Protein AF-A0A2N9L7E4-F1 (afdb_monomer_lite)

Sequence (465 aa):
MIEEEATLFIQRFSRRFKLAGIAMLVFSAASMVKAQPRNEFNPCGSSFDPFAVLPQIADSLDIVSPAVRASGLFPTQDGLIVFDANQGLCWLADADLAADPRMQATLGVSGIDPSGAMLYSTAQQWVAALNAHNGGKGYLGHNNWQLPVTPLLDASCAERGSGGGNFGPLCKASAMGNLYAVGLNQTYPNSVAPQFNADIFPFRHFKMSYYWALKNDGGTGGGLGGGGQEMYAFSNSIQGGTTTLDTYYYVLPMVKGPIGTPPDCAIPGAPVVIPYTSWPAAVGAVFDCNTGNTWIADADLADLLKFGLTGDVTINYTNPVHSLTVPAIDHGTMLYATAGEWIEAMNAAQFLGSSYWQIPDSPDDFKKLVADMNLIAGDARLMRRGFFGPFYDLQPFFYWSCPEPDHGTIQSPCEVGGYAPPDGTTPLQFSYDFDYGFQSTSGLNQKYFVMVYYPAPGVTPAANQ

Foldseek 3Di:
DDDDDPDPDPDPDDDDDDDDDDDDDPDDPDPPPPDDDDDPDPLVDFDDDPPAPQPCPDPPPDDPDPQQPFAQWDADPSLQWIQRQQFQWIWGQALQPLLPVVLCVQLVQPQQFNQRWGFPVSLVSSLQSQCCPPNRCGHSSHNFKAFWADAQDAPQAQDAFPLRGGWWFRRCQTPVLVCQCRRSVHHFQAFLCLPDKFDQPPATRDAQEKEWAADFPPPPGTPPRDTFTKIAGLQAGDIDTDDQQHDWHAFWKKFQADDDDADDCPDPPDQQKAQDCDAPRRSQWIARNVRRMIIGRYRLVCLVPVLPQWAWDWRADVHVGDIDTGICARSRIHGPVSVVVSLCSCLVVCPRVHNRIDRHNHSVVVVVVCVSSVRHRNRCSNFDAQDRNSHTSDGQAKEFHAYAPDVGGSQDHGDPFFPQRPVRDAGWTWIFGNNGTIIDTHHSPGIHHTIIIHRRPPRDNDPDD

Radius of gyration: 25.44 Å; chains: 1; bounding box: 58×90×69 Å

Organism: NCBI:txid2043161

Structure (mmCIF, N/CA/C/O backbone):
data_AF-A0A2N9L7E4-F1
#
_entry.id   AF-A0A2N9L7E4-F1
#
loop_
_atom_site.group_PDB
_atom_site.id
_atom_site.type_symbol
_atom_site.label_atom_id
_atom_site.label_alt_id
_atom_site.label_comp_id
_atom_site.label_asym_id
_atom_site.label_entity_id
_atom_site.label_seq_id
_atom_site.pdbx_PDB_ins_code
_atom_site.Cartn_x
_atom_site.Cartn_y
_atom_site.Cartn_z
_atom_site.occupancy
_atom_site.B_iso_or_equiv
_atom_site.auth_seq_id
_atom_site.auth_comp_id
_atom_site.auth_asym_id
_atom_site.auth_atom_id
_atom_site.pdbx_PDB_model_num
ATOM 1 N N . MET A 1 1 ? -0.438 -38.667 39.106 1.00 36.12 1 MET A N 1
ATOM 2 C CA . MET A 1 1 ? -0.993 -39.819 38.369 1.00 36.12 1 MET A CA 1
ATOM 3 C C . MET A 1 1 ? -1.302 -39.286 36.977 1.00 36.12 1 MET A C 1
ATOM 5 O O . MET A 1 1 ? -2.355 -38.693 36.816 1.00 36.12 1 MET A O 1
ATOM 9 N N . ILE A 1 2 ? -0.286 -39.066 36.128 1.00 29.94 2 ILE A N 1
ATOM 10 C CA . ILE A 1 2 ? 0.481 -40.084 35.361 1.00 29.94 2 ILE A CA 1
ATOM 11 C C . ILE A 1 2 ? -0.525 -40.805 34.455 1.00 29.94 2 ILE A C 1
ATOM 13 O O . ILE A 1 2 ? -1.353 -41.537 34.984 1.00 29.94 2 ILE A O 1
ATOM 17 N N . GLU A 1 3 ? -0.736 -40.282 33.243 1.00 29.44 3 GLU A N 1
ATOM 18 C CA . GLU A 1 3 ? -0.063 -40.661 31.974 1.00 29.44 3 GLU A CA 1
ATOM 19 C C . GLU A 1 3 ? -0.667 -41.925 31.348 1.00 29.44 3 GLU A C 1
ATOM 21 O O . GLU A 1 3 ? -1.121 -42.813 32.055 1.00 29.44 3 GLU A O 1
ATOM 26 N N . GLU A 1 4 ? -0.603 -41.959 30.013 1.00 30.61 4 GLU A N 1
ATOM 27 C CA . GLU A 1 4 ? -0.938 -43.057 29.095 1.00 30.61 4 GLU A CA 1
ATOM 28 C C . GLU A 1 4 ? -2.418 -43.283 28.775 1.00 30.61 4 GLU A C 1
ATOM 30 O O . GLU A 1 4 ? -3.133 -43.893 29.546 1.00 30.61 4 GLU A O 1
ATOM 35 N N . GLU A 1 5 ? -2.835 -42.868 27.573 1.00 33.62 5 GLU A N 1
ATOM 36 C CA . GLU A 1 5 ? -3.824 -43.556 26.711 1.00 33.62 5 GLU A CA 1
ATOM 37 C C . GLU A 1 5 ? -3.679 -42.970 25.283 1.00 33.62 5 GLU A C 1
ATOM 39 O O . GLU A 1 5 ? -4.556 -42.306 24.736 1.00 33.62 5 GLU A O 1
ATOM 44 N N . ALA A 1 6 ? -2.495 -43.151 24.684 1.00 31.19 6 ALA A N 1
ATOM 45 C CA . ALA A 1 6 ? -2.236 -42.818 23.280 1.00 31.19 6 ALA A CA 1
ATOM 46 C C . ALA A 1 6 ? -1.212 -43.780 22.660 1.00 31.19 6 ALA A C 1
ATOM 48 O O . ALA A 1 6 ? -0.159 -43.369 22.183 1.00 31.19 6 ALA A O 1
ATOM 49 N N . THR A 1 7 ? -1.485 -45.089 22.667 1.00 33.09 7 THR A N 1
ATOM 50 C CA . THR A 1 7 ? -0.745 -46.060 21.836 1.00 33.09 7 THR A CA 1
ATOM 51 C C . THR A 1 7 ? -1.592 -47.304 21.561 1.00 33.09 7 THR A C 1
ATOM 53 O O . THR A 1 7 ? -1.367 -48.348 22.159 1.00 33.09 7 THR A O 1
ATOM 56 N N . LEU A 1 8 ? -2.573 -47.231 20.651 1.00 31.53 8 LEU A N 1
ATOM 57 C CA . LEU A 1 8 ? -3.221 -48.441 20.109 1.00 31.53 8 LEU A CA 1
ATOM 58 C C . LEU A 1 8 ? -4.023 -48.171 18.822 1.00 31.53 8 LEU A C 1
ATOM 60 O O . LEU A 1 8 ? -5.232 -48.363 18.758 1.00 31.53 8 LEU A O 1
ATOM 64 N N . PHE A 1 9 ? -3.338 -47.749 17.752 1.00 29.61 9 PHE A N 1
ATOM 65 C CA . PHE A 1 9 ? -3.928 -47.784 16.400 1.00 29.61 9 PHE A CA 1
ATOM 66 C C . PHE A 1 9 ? -3.001 -48.337 15.302 1.00 29.61 9 PHE A C 1
ATOM 68 O O . PHE A 1 9 ? -3.439 -48.589 14.183 1.00 29.61 9 PHE A O 1
ATOM 75 N N . ILE A 1 10 ? -1.743 -48.658 15.618 1.00 31.81 10 ILE A N 1
ATOM 76 C CA . ILE A 1 10 ? -0.804 -49.281 14.673 1.00 31.81 10 ILE A CA 1
ATOM 77 C C . ILE A 1 10 ? -0.602 -50.748 15.058 1.00 31.81 10 ILE A C 1
ATOM 79 O O . ILE A 1 10 ? 0.445 -51.108 15.579 1.00 31.81 10 ILE A O 1
ATOM 83 N N . GLN A 1 11 ? -1.608 -51.612 14.854 1.00 30.09 11 GLN A N 1
ATOM 84 C CA . GLN A 1 11 ? -1.375 -53.071 14.854 1.00 30.09 11 GLN A CA 1
ATOM 85 C C . GLN A 1 11 ? -2.499 -53.947 14.269 1.00 30.09 11 GLN A C 1
ATOM 87 O O . GLN A 1 11 ? -2.724 -55.070 14.717 1.00 30.09 11 GLN A O 1
ATOM 92 N N . ARG A 1 12 ? -3.189 -53.511 13.210 1.00 31.41 12 ARG A N 1
ATOM 93 C CA . ARG A 1 12 ? -4.021 -54.421 12.401 1.00 31.41 12 ARG A CA 1
ATOM 94 C C . ARG A 1 12 ? -4.004 -54.017 10.935 1.00 31.41 12 ARG A C 1
ATOM 96 O O . ARG A 1 12 ? -4.899 -53.317 10.512 1.00 31.41 12 ARG A O 1
ATOM 103 N N . PHE A 1 13 ? -3.004 -54.471 10.182 1.00 28.70 13 PHE A N 1
ATOM 104 C CA . PHE A 1 13 ? -3.172 -54.972 8.804 1.00 28.70 13 PHE A CA 1
ATOM 105 C C . PHE A 1 13 ? -1.850 -55.590 8.311 1.00 28.70 13 PHE A C 1
ATOM 107 O O . PHE A 1 13 ? -1.228 -55.169 7.347 1.00 28.70 13 PHE A O 1
ATOM 114 N N . SER A 1 14 ? -1.395 -56.627 9.016 1.00 27.69 14 SER A N 1
ATOM 115 C CA . SER A 1 14 ? -0.340 -57.531 8.554 1.00 27.69 14 SER A CA 1
ATOM 116 C C . SER A 1 14 ? -0.896 -58.946 8.623 1.00 27.69 14 SER A C 1
ATOM 118 O O . SER A 1 14 ? -1.055 -59.490 9.715 1.00 27.69 14 SER A O 1
ATOM 120 N N . ARG A 1 15 ? -1.275 -59.495 7.460 1.00 30.58 15 ARG A N 1
ATOM 121 C CA . ARG A 1 15 ? -1.227 -60.926 7.095 1.00 30.58 15 ARG A CA 1
ATOM 122 C C . ARG A 1 15 ? -2.002 -61.168 5.799 1.00 30.58 15 ARG A C 1
ATOM 124 O O . ARG A 1 15 ? -3.225 -61.252 5.826 1.00 30.58 15 ARG A O 1
ATOM 131 N N . ARG A 1 16 ? -1.240 -61.370 4.719 1.00 33.00 16 ARG A N 1
ATOM 132 C CA . ARG A 1 16 ? -1.456 -62.243 3.539 1.00 33.00 16 ARG A CA 1
ATOM 133 C C . ARG A 1 16 ? -0.958 -61.515 2.288 1.00 33.00 16 ARG A C 1
ATOM 135 O O . ARG A 1 16 ? -1.639 -60.637 1.795 1.00 33.00 16 ARG A O 1
ATOM 142 N N . PHE A 1 17 ? 0.215 -61.882 1.782 1.00 29.92 17 PHE A N 1
ATOM 143 C CA . PHE A 1 17 ? 0.352 -62.639 0.532 1.00 29.92 17 PHE A CA 1
ATOM 144 C C . PHE A 1 17 ? 1.826 -63.016 0.312 1.00 29.92 17 PHE A C 1
ATOM 146 O O . PHE A 1 17 ? 2.740 -62.289 0.683 1.00 29.92 17 PHE A O 1
ATOM 153 N N . LYS A 1 18 ? 2.021 -64.241 -0.182 1.00 28.98 18 LYS A N 1
ATOM 154 C CA . LYS A 1 18 ? 3.303 -64.927 -0.379 1.00 28.98 18 LYS A CA 1
ATOM 155 C C . LYS A 1 18 ? 4.010 -64.468 -1.662 1.00 28.98 18 LYS A C 1
ATOM 157 O O . LYS A 1 18 ? 3.369 -64.002 -2.593 1.00 28.98 18 LYS A O 1
ATOM 162 N N . LEU A 1 19 ? 5.324 -64.707 -1.655 1.00 30.73 19 LEU A N 1
ATOM 163 C CA . LEU A 1 19 ? 6.336 -64.569 -2.705 1.00 30.73 19 LEU A CA 1
ATOM 164 C C . LEU A 1 19 ? 5.866 -64.767 -4.162 1.00 30.73 19 LEU A C 1
ATOM 166 O O . LEU A 1 19 ? 5.338 -65.822 -4.504 1.00 30.73 19 LEU A O 1
ATOM 170 N N . ALA A 1 20 ? 6.296 -63.845 -5.026 1.00 28.77 20 ALA A N 1
ATOM 171 C CA . ALA A 1 20 ? 6.843 -64.133 -6.354 1.00 28.77 20 ALA A CA 1
ATOM 172 C C . ALA A 1 20 ? 7.904 -63.061 -6.671 1.00 28.77 20 ALA A C 1
ATOM 174 O O . ALA A 1 20 ? 7.648 -61.870 -6.514 1.00 28.77 20 ALA A O 1
ATOM 175 N N . GLY A 1 21 ? 9.121 -63.487 -7.019 1.00 33.00 21 GLY A N 1
ATOM 176 C CA . GLY A 1 21 ? 10.257 -62.598 -7.254 1.00 33.00 21 GLY A CA 1
ATOM 177 C C . GLY A 1 21 ? 10.124 -61.802 -8.548 1.00 33.00 21 GLY A C 1
ATOM 178 O O . GLY A 1 21 ? 9.826 -62.377 -9.590 1.00 33.00 21 GLY A O 1
ATOM 179 N N . ILE A 1 22 ? 10.396 -60.497 -8.474 1.00 29.23 22 ILE A N 1
ATOM 180 C CA . ILE A 1 22 ? 10.649 -59.609 -9.613 1.00 29.23 22 ILE A CA 1
ATOM 181 C C . ILE A 1 22 ? 11.738 -58.614 -9.185 1.00 29.23 22 ILE A C 1
ATOM 183 O O . ILE A 1 22 ? 11.777 -58.173 -8.038 1.00 29.23 22 ILE A O 1
ATOM 187 N N . ALA A 1 23 ? 12.653 -58.342 -10.114 1.00 28.12 23 ALA A N 1
ATOM 188 C CA . ALA A 1 23 ? 13.836 -57.505 -9.988 1.00 28.12 23 ALA A CA 1
ATOM 189 C C . ALA A 1 23 ? 13.600 -56.177 -9.245 1.00 28.12 23 ALA A C 1
ATOM 191 O O . ALA A 1 23 ? 12.636 -55.456 -9.497 1.00 28.12 23 ALA A O 1
ATOM 192 N N . MET A 1 24 ? 14.540 -55.845 -8.361 1.00 24.55 24 MET A N 1
ATOM 193 C CA . MET A 1 24 ? 14.597 -54.581 -7.637 1.00 24.55 24 MET A CA 1
ATOM 194 C C . MET A 1 24 ? 15.025 -53.469 -8.612 1.00 24.55 24 MET A C 1
ATOM 196 O O . MET A 1 24 ? 16.208 -53.208 -8.806 1.00 24.55 24 MET A O 1
ATOM 200 N N . LEU A 1 25 ? 14.044 -52.852 -9.271 1.00 25.44 25 LEU A N 1
ATOM 201 C CA . LEU A 1 25 ? 14.184 -51.550 -9.920 1.00 25.44 25 LEU A CA 1
ATOM 202 C C . LEU A 1 25 ? 14.111 -50.488 -8.821 1.00 25.44 25 LEU A C 1
ATOM 204 O O . LEU A 1 25 ? 13.074 -50.304 -8.185 1.00 25.44 25 LEU A O 1
ATOM 208 N N . VAL A 1 26 ? 15.234 -49.817 -8.574 1.00 26.66 26 VAL A N 1
ATOM 209 C CA . VAL A 1 26 ? 15.294 -48.620 -7.735 1.00 26.66 26 VAL A CA 1
ATOM 210 C C . VAL A 1 26 ? 14.495 -47.527 -8.446 1.00 26.66 26 VAL A C 1
ATOM 212 O O . VAL A 1 26 ? 14.957 -46.953 -9.428 1.00 26.66 26 VAL A O 1
ATOM 215 N N . PHE A 1 27 ? 13.275 -47.260 -7.981 1.00 23.91 27 PHE A N 1
ATOM 216 C CA . PHE A 1 27 ? 12.535 -46.063 -8.367 1.00 23.91 27 PHE A CA 1
ATOM 217 C C . PHE A 1 27 ? 13.085 -44.881 -7.565 1.00 23.91 27 PHE A C 1
ATOM 219 O O . PHE A 1 27 ? 12.689 -44.651 -6.425 1.00 23.91 27 PHE A O 1
ATOM 226 N N . SER A 1 28 ? 13.996 -44.115 -8.165 1.00 26.80 28 SER A N 1
ATOM 227 C CA . SER A 1 28 ? 14.121 -42.701 -7.815 1.00 26.80 28 SER A CA 1
ATOM 228 C C . SER A 1 28 ? 12.822 -42.018 -8.233 1.00 26.80 28 SER A C 1
ATOM 230 O O . SER A 1 28 ? 12.471 -42.025 -9.413 1.00 26.80 28 SER A O 1
ATOM 232 N N . ALA A 1 29 ? 12.103 -41.435 -7.276 1.00 26.66 29 ALA A N 1
ATOM 233 C CA . ALA A 1 29 ? 11.023 -40.503 -7.559 1.00 26.66 29 ALA A CA 1
ATOM 234 C C . ALA A 1 29 ? 11.631 -39.211 -8.131 1.00 26.66 29 ALA A C 1
ATOM 236 O O . ALA A 1 29 ? 11.836 -38.229 -7.428 1.00 26.66 29 ALA A O 1
ATOM 237 N N . ALA A 1 30 ? 11.979 -39.238 -9.415 1.00 26.64 30 ALA A N 1
ATOM 238 C CA . ALA A 1 30 ? 12.109 -38.028 -10.201 1.00 26.64 30 ALA A CA 1
ATOM 239 C C . ALA A 1 30 ? 10.684 -37.546 -10.479 1.00 26.64 30 ALA A C 1
ATOM 241 O O . ALA A 1 30 ? 9.940 -38.194 -11.218 1.00 26.64 30 ALA A O 1
ATOM 242 N N . SER A 1 31 ? 10.290 -36.430 -9.868 1.00 27.62 31 SER A N 1
ATOM 243 C CA . SER A 1 31 ? 9.127 -35.676 -10.321 1.00 27.62 31 SER A CA 1
ATOM 244 C C . SER A 1 31 ? 9.308 -35.396 -11.809 1.00 27.62 31 SER A C 1
ATOM 246 O O . SER A 1 31 ? 10.179 -34.625 -12.210 1.00 27.62 31 SER A O 1
ATOM 248 N N . MET A 1 32 ? 8.504 -36.054 -12.643 1.00 24.36 32 MET A N 1
ATOM 249 C CA . MET A 1 32 ? 8.349 -35.687 -14.041 1.00 24.36 32 MET A CA 1
ATOM 250 C C . MET A 1 32 ? 7.619 -34.344 -14.087 1.00 24.36 32 MET A C 1
ATOM 252 O O . MET A 1 32 ? 6.409 -34.279 -14.294 1.00 24.36 32 MET A O 1
ATOM 256 N N . VAL A 1 33 ? 8.373 -33.256 -13.921 1.00 27.89 33 VAL A N 1
ATOM 257 C CA . VAL A 1 33 ? 8.051 -32.010 -14.610 1.00 27.89 33 VAL A CA 1
ATOM 258 C C . VAL A 1 33 ? 8.053 -32.385 -16.082 1.00 27.89 33 VAL A C 1
ATOM 260 O O . VAL A 1 33 ? 9.082 -32.758 -16.648 1.00 27.89 33 VAL A O 1
ATOM 263 N N . LYS A 1 34 ? 6.869 -32.400 -16.688 1.00 23.88 34 LYS A N 1
ATOM 264 C CA . LYS A 1 34 ? 6.737 -32.574 -18.127 1.00 23.88 34 LYS A CA 1
ATOM 265 C C . LYS A 1 34 ? 7.526 -31.428 -18.749 1.00 23.88 34 LYS A C 1
ATOM 267 O O . LYS A 1 34 ? 7.106 -30.281 -18.645 1.00 23.88 34 LYS A O 1
ATOM 272 N N . ALA A 1 35 ? 8.698 -31.744 -19.299 1.00 25.47 35 ALA A N 1
ATOM 273 C CA . ALA A 1 35 ? 9.564 -30.779 -19.950 1.00 25.47 35 ALA A CA 1
ATOM 274 C C . ALA A 1 35 ? 8.732 -30.015 -20.983 1.00 25.47 35 ALA A C 1
ATOM 276 O O . ALA A 1 35 ? 8.275 -30.586 -21.978 1.00 25.47 35 ALA A O 1
ATOM 277 N N . GLN A 1 36 ? 8.494 -28.737 -20.698 1.00 31.95 36 GLN A N 1
ATOM 278 C CA . GLN A 1 36 ? 8.006 -27.784 -21.678 1.00 31.95 36 GLN A CA 1
ATOM 279 C C . GLN A 1 36 ? 8.993 -27.809 -22.856 1.00 31.95 36 GLN A C 1
ATOM 281 O O . GLN A 1 36 ? 10.204 -27.917 -22.627 1.00 31.95 36 GLN A O 1
ATOM 286 N N . PRO A 1 37 ? 8.515 -27.800 -24.110 1.00 28.88 37 PRO A N 1
ATOM 287 C CA . PRO A 1 37 ? 9.399 -27.873 -25.262 1.00 28.88 37 PRO A CA 1
ATOM 288 C C . PRO A 1 37 ? 10.428 -26.741 -25.189 1.00 28.88 37 PRO A C 1
ATOM 290 O O . PRO A 1 37 ? 10.063 -25.574 -25.059 1.00 28.88 37 PRO A O 1
ATOM 293 N N . ARG A 1 38 ? 11.714 -27.112 -25.262 1.00 35.97 38 ARG A N 1
ATOM 294 C CA . ARG A 1 38 ? 12.828 -26.186 -25.482 1.00 35.97 38 ARG A CA 1
ATOM 295 C C . ARG A 1 38 ? 12.567 -25.446 -26.790 1.00 35.97 38 ARG A C 1
ATOM 297 O O . ARG A 1 38 ? 12.826 -25.998 -27.852 1.00 35.97 38 ARG A O 1
ATOM 304 N N . ASN A 1 39 ? 12.062 -24.225 -26.703 1.00 35.88 39 ASN A N 1
ATOM 305 C CA . ASN A 1 39 ? 12.316 -23.213 -27.711 1.00 35.88 39 ASN A CA 1
ATOM 306 C C . ASN A 1 39 ? 12.939 -22.019 -26.997 1.00 35.88 39 ASN A C 1
ATOM 308 O O . ASN A 1 39 ? 12.325 -21.365 -26.159 1.00 35.88 39 ASN A O 1
ATOM 312 N N . GLU A 1 40 ? 14.214 -21.844 -27.319 1.00 46.16 40 GLU A N 1
ATOM 313 C CA . GLU A 1 40 ? 15.173 -20.851 -26.858 1.00 46.16 40 GLU A CA 1
ATOM 314 C C . GLU A 1 40 ? 14.769 -19.444 -27.308 1.00 46.16 40 GLU A C 1
ATOM 316 O O . GLU A 1 40 ? 15.367 -18.861 -28.207 1.00 46.16 40 GLU A O 1
ATOM 321 N N . PHE A 1 41 ? 13.753 -18.872 -26.675 1.00 53.66 41 PHE A N 1
ATOM 322 C CA . PHE A 1 41 ? 13.581 -17.427 -26.683 1.00 53.66 41 PHE A CA 1
ATOM 323 C C . PHE A 1 41 ? 13.518 -16.963 -25.233 1.00 53.66 41 PHE A C 1
ATOM 325 O O . PHE A 1 41 ? 12.448 -16.829 -24.652 1.00 53.66 41 PHE A O 1
ATOM 332 N N . ASN A 1 42 ? 14.694 -16.790 -24.624 1.00 65.75 42 ASN A N 1
ATOM 333 C CA . ASN A 1 42 ? 14.829 -15.956 -23.436 1.00 65.75 42 ASN A CA 1
ATOM 334 C C . ASN A 1 42 ? 15.306 -14.580 -23.921 1.00 65.75 42 ASN A C 1
ATOM 336 O O . ASN A 1 42 ? 16.518 -14.360 -23.986 1.00 65.75 42 ASN A O 1
ATOM 340 N N . PRO A 1 43 ? 14.392 -13.679 -24.327 1.00 79.88 43 PRO A N 1
ATOM 341 C CA . PRO A 1 43 ? 14.784 -12.371 -24.838 1.00 79.88 43 PRO A CA 1
ATOM 342 C C . PRO A 1 43 ? 15.458 -11.530 -23.753 1.00 79.88 43 PRO A C 1
ATOM 344 O O . PRO A 1 43 ? 16.258 -10.664 -24.075 1.00 79.88 43 PRO A O 1
ATOM 347 N N . CYS A 1 44 ? 15.213 -11.838 -22.480 1.00 84.75 44 CYS A N 1
ATOM 348 C CA . CYS A 1 44 ? 15.868 -11.201 -21.348 1.00 84.75 44 CYS A CA 1
ATOM 349 C C . CYS A 1 44 ? 17.343 -11.605 -21.215 1.00 84.75 44 CYS A C 1
ATOM 351 O O . CYS A 1 44 ? 18.144 -10.881 -20.641 1.00 84.75 44 CYS A O 1
ATOM 353 N N . GLY A 1 45 ? 17.755 -12.727 -21.811 1.00 66.44 45 GLY A N 1
ATOM 354 C CA . GLY A 1 45 ? 19.080 -13.284 -21.579 1.00 66.44 45 GLY A CA 1
ATOM 355 C C . GLY A 1 45 ? 19.250 -13.753 -20.129 1.00 66.44 45 GLY A C 1
ATOM 356 O O . GLY A 1 45 ? 18.469 -13.451 -19.233 1.00 66.44 45 GLY A O 1
ATOM 357 N N . SER A 1 46 ? 20.261 -14.574 -19.896 1.00 54.25 46 SER A N 1
ATOM 358 C CA . SER A 1 46 ? 20.721 -14.899 -18.548 1.00 54.25 46 SER A CA 1
ATOM 359 C C . SER A 1 46 ? 22.236 -14.868 -18.602 1.00 54.25 46 SER A C 1
ATOM 361 O O . SER A 1 46 ? 22.847 -15.732 -19.239 1.00 54.25 46 SER A O 1
ATOM 363 N N . SER A 1 47 ? 22.852 -13.856 -17.996 1.00 49.44 47 SER A N 1
ATOM 364 C CA . SER A 1 47 ? 24.279 -13.913 -17.704 1.00 49.44 47 SER A CA 1
ATOM 365 C C . SER A 1 47 ? 24.425 -14.462 -16.289 1.00 49.44 47 SER A C 1
ATOM 367 O O . SER A 1 47 ? 23.830 -13.946 -15.348 1.00 49.44 47 SER A O 1
ATOM 369 N N . PHE A 1 48 ? 25.148 -15.570 -16.145 1.00 48.53 48 PHE A N 1
ATOM 370 C CA . PHE A 1 48 ? 25.426 -16.145 -14.835 1.00 48.53 48 PHE A CA 1
ATOM 371 C C . PHE A 1 48 ? 26.331 -15.166 -14.072 1.00 48.53 48 PHE A C 1
ATOM 373 O O . PHE A 1 48 ? 27.517 -15.062 -14.391 1.00 48.53 48 PHE A O 1
ATOM 380 N N . ASP A 1 49 ? 25.781 -14.424 -13.107 1.00 50.00 49 ASP A N 1
ATOM 381 C CA . ASP A 1 49 ? 26.561 -13.563 -12.216 1.00 50.00 49 ASP A CA 1
ATOM 382 C C . ASP A 1 49 ? 26.955 -14.359 -10.958 1.00 50.00 49 ASP A C 1
ATOM 384 O O . ASP A 1 49 ? 26.097 -14.653 -10.124 1.00 50.00 49 ASP A O 1
ATOM 388 N N . PRO A 1 50 ? 28.238 -14.731 -10.781 1.00 43.44 50 PRO A N 1
ATOM 389 C CA . PRO A 1 50 ? 28.689 -15.471 -9.603 1.00 43.44 50 PRO A CA 1
ATOM 390 C C . PRO A 1 50 ? 28.624 -14.643 -8.307 1.00 43.44 50 PRO A C 1
ATOM 392 O O . PRO A 1 50 ? 28.844 -15.198 -7.232 1.00 43.44 50 PRO A O 1
ATOM 395 N N . PHE A 1 51 ? 28.341 -13.339 -8.402 1.00 49.47 51 PHE A N 1
ATOM 396 C CA . PHE A 1 51 ? 28.112 -12.437 -7.274 1.00 49.47 51 PHE A CA 1
ATOM 397 C C . PHE A 1 51 ? 26.636 -12.082 -7.086 1.00 49.47 51 PHE A C 1
ATOM 399 O O . PHE A 1 51 ? 26.328 -11.284 -6.198 1.00 49.47 51 PHE A O 1
ATOM 406 N N . ALA A 1 52 ? 25.729 -12.673 -7.877 1.00 54.09 52 ALA A N 1
ATOM 407 C CA . ALA A 1 52 ? 24.304 -12.550 -7.627 1.00 54.09 52 ALA A CA 1
ATOM 408 C C . ALA A 1 52 ? 24.031 -12.958 -6.180 1.00 54.09 52 ALA A C 1
ATOM 410 O O . ALA A 1 52 ? 24.358 -14.068 -5.743 1.00 54.09 52 ALA A O 1
ATOM 411 N N . VAL A 1 53 ? 23.430 -12.039 -5.430 1.00 51.84 53 VAL A N 1
ATOM 412 C CA . VAL A 1 53 ? 22.819 -12.369 -4.154 1.00 51.84 53 VAL A CA 1
ATOM 413 C C . VAL A 1 53 ? 21.651 -13.284 -4.490 1.00 51.84 53 VAL A C 1
ATOM 415 O O . VAL A 1 53 ? 20.563 -12.822 -4.813 1.00 51.84 53 VAL A O 1
ATOM 418 N N . LEU A 1 54 ? 21.902 -14.593 -4.495 1.00 48.41 54 LEU A N 1
ATOM 419 C CA . LEU A 1 54 ? 20.835 -15.560 -4.662 1.00 48.41 54 LEU A CA 1
ATOM 420 C C . LEU A 1 54 ? 19.881 -15.374 -3.476 1.00 48.41 54 LEU A C 1
ATOM 422 O O . LEU A 1 54 ? 20.353 -15.298 -2.321 1.00 48.41 54 LEU A O 1
ATOM 426 N N . PRO A 1 55 ? 18.562 -15.285 -3.723 1.00 45.25 55 PRO A N 1
ATOM 427 C CA . PRO A 1 55 ? 17.614 -15.388 -2.634 1.00 45.25 55 PRO A CA 1
ATOM 428 C C . PRO A 1 55 ? 17.951 -16.681 -1.892 1.00 45.25 55 PRO A C 1
ATOM 430 O O . PRO A 1 55 ? 18.173 -17.732 -2.503 1.00 45.25 55 PRO A O 1
ATOM 433 N N . GLN A 1 56 ? 18.057 -16.611 -0.563 1.00 41.03 56 GLN A N 1
ATOM 434 C CA . GLN A 1 56 ? 17.912 -17.833 0.209 1.00 41.03 56 GLN A CA 1
ATOM 435 C C . GLN A 1 56 ? 16.467 -18.253 -0.023 1.00 41.03 56 GLN A C 1
ATOM 437 O O . GLN A 1 56 ? 15.567 -17.777 0.662 1.00 41.03 56 GLN A O 1
ATOM 442 N N . ILE A 1 57 ? 16.241 -19.099 -1.029 1.00 42.97 57 ILE A N 1
ATOM 443 C CA . ILE A 1 57 ? 15.008 -19.863 -1.159 1.00 42.97 57 ILE A CA 1
ATOM 444 C C . ILE A 1 57 ? 15.060 -20.836 0.020 1.00 42.97 57 ILE A C 1
ATOM 446 O O . ILE A 1 57 ? 15.519 -21.968 -0.103 1.00 42.97 57 ILE A O 1
ATOM 450 N N . ALA A 1 58 ? 14.761 -20.326 1.214 1.00 33.06 58 ALA A N 1
ATOM 451 C CA . ALA A 1 58 ? 14.662 -21.124 2.415 1.00 33.06 58 ALA A CA 1
ATOM 452 C C . ALA A 1 58 ? 13.608 -22.200 2.149 1.00 33.06 58 ALA A C 1
ATOM 454 O O . ALA A 1 58 ? 12.592 -21.904 1.517 1.00 33.06 58 ALA A O 1
ATOM 455 N N . ASP A 1 59 ? 13.890 -23.417 2.619 1.00 32.88 59 ASP A N 1
ATOM 456 C CA . ASP A 1 59 ? 13.112 -24.663 2.540 1.00 32.88 59 ASP A CA 1
ATOM 457 C C . ASP A 1 59 ? 11.644 -24.542 3.027 1.00 32.88 59 ASP A C 1
ATOM 459 O O . ASP A 1 59 ? 11.194 -25.259 3.915 1.00 32.88 59 ASP A O 1
ATOM 463 N N . SER A 1 60 ? 10.858 -23.646 2.437 1.00 35.50 60 SER A N 1
ATOM 464 C CA . SER A 1 60 ? 9.431 -23.444 2.687 1.00 35.50 60 SER A CA 1
ATOM 465 C C . SER A 1 60 ? 8.643 -23.834 1.439 1.00 35.50 60 SER A C 1
ATOM 467 O O . SER A 1 60 ? 7.935 -23.054 0.810 1.00 35.50 60 SER A O 1
ATOM 469 N N . LEU A 1 61 ? 8.780 -25.107 1.068 1.00 35.12 61 LEU A N 1
ATOM 470 C CA . LEU A 1 61 ? 7.781 -25.812 0.270 1.00 35.12 61 LEU A CA 1
ATOM 471 C C . LEU A 1 61 ? 6.547 -26.065 1.147 1.00 35.12 61 LEU A C 1
ATOM 473 O O . LEU A 1 61 ? 6.298 -27.193 1.530 1.00 35.12 61 LEU A O 1
ATOM 477 N N . ASP A 1 62 ? 5.830 -25.005 1.502 1.00 36.84 62 ASP A N 1
ATOM 478 C CA . ASP A 1 62 ? 4.479 -25.001 2.073 1.00 36.84 62 ASP A CA 1
ATOM 479 C C . ASP A 1 62 ? 4.052 -23.526 2.021 1.00 36.84 62 ASP A C 1
ATOM 481 O O . ASP A 1 62 ? 4.518 -22.704 2.799 1.00 36.84 62 ASP A O 1
ATOM 485 N N . ILE A 1 63 ? 3.350 -23.063 0.990 1.00 34.59 63 ILE A N 1
ATOM 486 C CA . ILE A 1 63 ? 1.892 -23.125 0.884 1.00 34.59 63 ILE A CA 1
ATOM 487 C C . ILE A 1 63 ? 1.533 -23.151 -0.606 1.00 34.59 63 ILE A C 1
ATOM 489 O O . ILE A 1 63 ? 1.979 -22.316 -1.394 1.00 34.59 63 ILE A O 1
ATOM 493 N N . VAL A 1 64 ? 0.684 -24.103 -0.991 1.00 32.84 64 VAL A N 1
ATOM 494 C CA . VAL A 1 64 ? -0.004 -24.103 -2.284 1.00 32.84 64 VAL A CA 1
ATOM 495 C C . VAL A 1 64 ? -0.961 -22.909 -2.299 1.00 32.84 64 VAL A C 1
ATOM 497 O O . VAL A 1 64 ? -2.129 -23.036 -1.940 1.00 32.84 64 VAL A O 1
ATOM 500 N N . SER A 1 65 ? -0.471 -21.738 -2.705 1.00 40.50 65 SER A N 1
ATOM 501 C CA . SER A 1 65 ? -1.354 -20.695 -3.223 1.00 40.50 65 SER A CA 1
ATOM 502 C C . SER A 1 65 ? -2.060 -21.285 -4.447 1.00 40.50 65 SER A C 1
ATOM 504 O O . SER A 1 65 ? -1.392 -21.959 -5.246 1.00 40.50 65 SER A O 1
ATOM 506 N N . PRO A 1 66 ? -3.383 -21.101 -4.631 1.00 40.09 66 PRO A N 1
ATOM 507 C CA . PRO A 1 66 ? -4.011 -21.468 -5.892 1.00 40.09 66 PRO A CA 1
ATOM 508 C C . PRO A 1 66 ? -3.198 -20.792 -6.991 1.00 40.09 66 PRO A C 1
ATOM 510 O O . PRO A 1 66 ? -2.960 -19.590 -6.911 1.00 40.09 66 PRO A O 1
ATOM 513 N N . ALA A 1 67 ? -2.686 -21.579 -7.941 1.00 47.53 67 ALA A N 1
ATOM 514 C CA . ALA A 1 67 ? -1.800 -21.078 -8.980 1.00 47.53 67 ALA A CA 1
ATOM 515 C C . ALA A 1 67 ? -2.450 -19.850 -9.628 1.00 47.53 67 ALA A C 1
ATOM 517 O O . ALA A 1 67 ? -3.427 -19.986 -10.370 1.00 47.53 67 ALA A O 1
ATOM 518 N N . VAL A 1 68 ? -1.943 -18.658 -9.297 1.00 58.06 68 VAL A N 1
ATOM 519 C CA . VAL A 1 68 ? -2.347 -17.417 -9.952 1.00 58.06 68 VAL A CA 1
ATOM 520 C C . VAL A 1 68 ? -2.093 -17.668 -11.427 1.00 58.06 68 VAL A C 1
ATOM 522 O O . VAL A 1 68 ? -0.973 -18.018 -11.813 1.00 58.06 68 VAL A O 1
ATOM 525 N N . ARG A 1 69 ? -3.147 -17.600 -12.245 1.00 65.44 69 ARG A N 1
ATOM 526 C CA . ARG A 1 69 ? -3.015 -17.799 -13.688 1.00 65.44 69 ARG A CA 1
ATOM 527 C C . ARG A 1 69 ? -2.316 -16.578 -14.262 1.00 65.44 69 ARG A C 1
ATOM 529 O O . ARG A 1 69 ? -2.971 -15.661 -14.737 1.00 65.44 69 ARG A O 1
ATOM 536 N N . ALA A 1 70 ? -0.993 -16.574 -14.189 1.00 81.25 70 ALA A N 1
ATOM 537 C CA . ALA A 1 70 ? -0.193 -15.594 -14.888 1.00 81.25 70 ALA A CA 1
ATOM 538 C C . ALA A 1 70 ? -0.381 -15.783 -16.402 1.00 81.25 70 ALA A C 1
ATOM 540 O O . ALA A 1 70 ? -0.364 -16.914 -16.900 1.00 81.25 70 ALA A O 1
ATOM 541 N N . SER A 1 71 ? -0.578 -14.687 -17.130 1.00 90.81 71 SER A N 1
ATOM 542 C CA . SER A 1 71 ? -0.758 -14.686 -18.580 1.00 90.81 71 SER A CA 1
ATOM 543 C C . SER A 1 71 ? 0.378 -13.915 -19.235 1.00 90.81 71 SER A C 1
ATOM 545 O O . SER A 1 71 ? 0.609 -12.752 -18.928 1.00 90.81 71 SER A O 1
ATOM 547 N N . GLY A 1 72 ? 1.115 -14.565 -20.135 1.00 91.19 72 GLY A N 1
ATOM 548 C CA . GLY A 1 72 ? 2.226 -13.924 -20.845 1.00 91.19 72 GLY A CA 1
ATOM 549 C C . GLY A 1 72 ? 3.461 -13.631 -19.985 1.00 91.19 72 GLY A C 1
ATOM 550 O O . GLY A 1 72 ? 4.367 -12.969 -20.475 1.00 91.19 72 GLY A O 1
ATOM 551 N N . LEU A 1 73 ? 3.532 -14.136 -18.748 1.00 92.94 73 LEU A N 1
ATOM 552 C CA . LEU A 1 73 ? 4.707 -14.009 -17.884 1.00 92.94 73 LEU A CA 1
ATOM 553 C C . LEU A 1 73 ? 5.514 -15.313 -17.853 1.00 92.94 73 LEU A C 1
ATOM 555 O O . LEU A 1 73 ? 4.977 -16.379 -17.547 1.00 92.94 73 LEU A O 1
ATOM 559 N N . PHE A 1 74 ? 6.81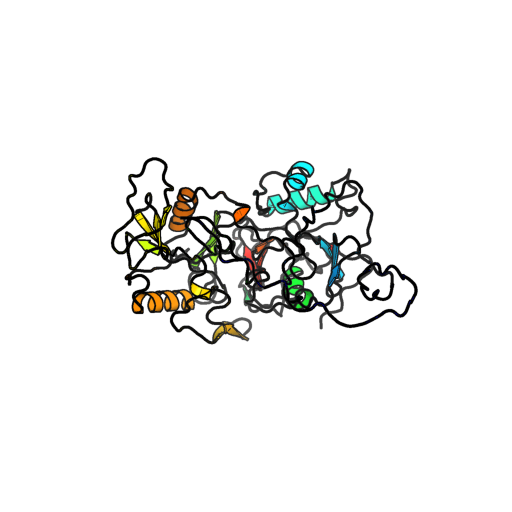0 -15.221 -18.138 1.00 90.81 74 PHE A N 1
ATOM 560 C CA . PHE A 1 74 ? 7.713 -16.363 -18.259 1.00 90.81 74 PHE A CA 1
ATOM 561 C C . PHE A 1 74 ? 8.966 -16.141 -17.401 1.00 90.81 74 PHE A C 1
ATOM 563 O O . PHE A 1 74 ? 9.829 -15.353 -17.793 1.00 90.81 74 PHE A O 1
ATOM 570 N N . PRO A 1 75 ? 9.100 -16.808 -16.238 1.00 90.75 75 PRO A N 1
ATOM 571 C CA . PRO A 1 75 ? 10.332 -16.734 -15.462 1.00 90.75 75 PRO A CA 1
ATOM 572 C C . PRO A 1 75 ? 11.495 -17.362 -16.239 1.00 90.75 75 PRO A C 1
ATOM 574 O O . PRO A 1 75 ? 11.330 -18.367 -16.941 1.00 90.75 75 PRO A O 1
ATOM 577 N N . THR A 1 76 ? 12.685 -16.783 -16.105 1.00 88.31 76 THR A N 1
ATOM 578 C CA . THR A 1 76 ? 13.933 -17.372 -16.595 1.00 88.31 76 THR A CA 1
ATOM 579 C C . THR A 1 76 ? 14.255 -18.665 -15.844 1.00 88.31 76 THR A C 1
ATOM 581 O O . THR A 1 76 ? 13.684 -18.966 -14.797 1.00 88.31 76 THR A O 1
ATOM 584 N N . GLN A 1 77 ? 15.183 -19.469 -16.373 1.00 81.38 77 GLN A N 1
ATOM 585 C CA . GLN A 1 77 ? 15.527 -20.765 -15.774 1.00 81.38 77 GLN A CA 1
ATOM 586 C C . GLN A 1 77 ? 16.072 -20.644 -14.338 1.00 81.38 77 GLN A C 1
ATOM 588 O O . GLN A 1 77 ? 15.880 -21.554 -13.536 1.00 81.38 77 GLN A O 1
ATOM 593 N N . ASP A 1 78 ? 16.755 -19.543 -14.029 1.00 83.69 78 ASP A N 1
ATOM 594 C CA . ASP A 1 78 ? 17.254 -19.214 -12.690 1.00 83.69 78 ASP A CA 1
ATOM 595 C C . ASP A 1 78 ? 16.205 -18.527 -11.798 1.00 83.69 78 ASP A C 1
ATOM 597 O O . ASP A 1 78 ? 16.445 -18.364 -10.606 1.00 83.69 78 ASP A O 1
ATOM 601 N N . GLY A 1 79 ? 15.040 -18.159 -12.345 1.00 88.56 79 GLY A N 1
ATOM 602 C CA . GLY A 1 79 ? 13.944 -17.520 -11.615 1.00 88.56 79 GLY A CA 1
ATOM 603 C C . GLY A 1 79 ? 14.225 -16.084 -11.167 1.00 88.56 79 GLY A C 1
ATOM 604 O O . GLY A 1 79 ? 13.461 -15.555 -10.369 1.00 88.56 79 GLY A O 1
ATOM 605 N N . LEU A 1 80 ? 15.305 -15.458 -11.649 1.00 92.81 80 LEU A N 1
ATOM 606 C CA . LEU A 1 80 ? 15.718 -14.114 -11.226 1.00 92.81 80 LEU A CA 1
ATOM 607 C C . LEU A 1 80 ? 15.082 -13.002 -12.069 1.00 92.81 80 LEU A C 1
ATOM 609 O O . LEU A 1 80 ? 14.998 -11.856 -11.627 1.00 92.81 80 LEU A O 1
ATOM 613 N N . ILE A 1 81 ? 14.630 -13.330 -13.280 1.00 95.25 81 ILE A N 1
ATOM 614 C CA . ILE A 1 81 ? 14.007 -12.398 -14.218 1.00 95.25 81 ILE A CA 1
ATOM 615 C C . ILE A 1 81 ? 12.688 -12.998 -14.711 1.00 95.25 81 ILE A C 1
ATOM 617 O O . ILE A 1 81 ? 12.573 -14.205 -14.920 1.00 95.25 81 ILE A O 1
ATOM 621 N N . VAL A 1 82 ? 11.685 -12.151 -14.928 1.00 94.94 82 VAL A N 1
ATOM 622 C CA . VAL A 1 82 ? 10.399 -12.522 -15.525 1.00 94.94 82 VAL A CA 1
ATOM 623 C C . VAL A 1 82 ? 10.242 -11.794 -16.853 1.00 94.94 82 VAL A C 1
ATOM 625 O O . VAL A 1 82 ? 10.135 -10.569 -16.892 1.00 94.94 82 VAL A O 1
ATOM 628 N N . PHE A 1 83 ? 10.193 -12.546 -17.951 1.00 94.25 83 PHE A N 1
ATOM 629 C CA . PHE A 1 83 ? 9.826 -11.995 -19.250 1.00 94.25 83 PHE A CA 1
ATOM 630 C C . PHE A 1 83 ? 8.313 -11.785 -19.323 1.00 94.25 83 PHE A C 1
ATOM 632 O O . PHE A 1 83 ? 7.546 -12.740 -19.213 1.00 94.25 83 PHE A O 1
ATOM 639 N N . ASP A 1 84 ? 7.892 -10.548 -19.548 1.00 94.81 84 ASP A N 1
ATOM 640 C CA . ASP A 1 84 ? 6.511 -10.169 -19.815 1.00 94.81 84 ASP A CA 1
ATOM 641 C C . ASP A 1 84 ? 6.305 -9.989 -21.322 1.00 94.81 84 ASP A C 1
ATOM 643 O O . ASP A 1 84 ? 6.658 -8.966 -21.915 1.00 94.81 84 ASP A O 1
ATOM 647 N N . ALA A 1 85 ? 5.726 -11.009 -21.950 1.00 92.25 85 ALA A N 1
ATOM 648 C CA . ALA A 1 85 ? 5.442 -11.036 -23.378 1.00 92.25 85 ALA A CA 1
ATOM 649 C C . ALA A 1 85 ? 4.286 -10.114 -23.788 1.00 92.25 85 ALA A C 1
ATOM 651 O O . ALA A 1 85 ? 4.156 -9.822 -24.976 1.00 92.25 85 ALA A O 1
ATOM 652 N N . ASN A 1 86 ? 3.461 -9.649 -22.843 1.00 92.06 86 ASN A N 1
ATOM 653 C CA . ASN A 1 86 ? 2.388 -8.701 -23.150 1.00 92.06 86 ASN A CA 1
ATOM 654 C C . ASN A 1 86 ? 2.969 -7.325 -23.497 1.00 92.06 86 ASN A C 1
ATOM 656 O O . ASN A 1 86 ? 2.418 -6.605 -24.326 1.00 92.06 86 ASN A O 1
ATOM 660 N N . GLN A 1 87 ? 4.113 -6.992 -22.894 1.00 92.19 87 GLN A N 1
ATOM 661 C CA . GLN A 1 87 ? 4.726 -5.667 -22.972 1.00 92.19 87 GLN A CA 1
ATOM 662 C C . GLN A 1 87 ? 6.131 -5.677 -23.594 1.00 92.19 87 GLN A C 1
ATOM 664 O O . GLN A 1 87 ? 6.686 -4.628 -23.913 1.00 92.19 87 GLN A O 1
ATOM 669 N N . GLY A 1 88 ? 6.731 -6.856 -23.778 1.00 93.06 88 GLY A N 1
ATOM 670 C CA . GLY A 1 88 ? 8.121 -6.975 -24.211 1.00 93.06 88 GLY A CA 1
ATOM 671 C C . GLY A 1 88 ? 9.089 -6.421 -23.163 1.00 93.06 88 GLY A C 1
ATOM 672 O O . GLY A 1 88 ? 10.010 -5.685 -23.515 1.00 93.06 88 GLY A O 1
ATOM 673 N N . LEU A 1 89 ? 8.859 -6.733 -21.885 1.00 94.81 89 LEU A N 1
ATOM 674 C CA . LEU A 1 89 ? 9.656 -6.259 -20.748 1.00 94.81 89 LEU A CA 1
ATOM 675 C C . LEU A 1 89 ? 10.296 -7.426 -19.993 1.00 94.81 89 LEU A C 1
ATOM 677 O O . LEU A 1 89 ? 9.780 -8.540 -19.998 1.00 94.81 89 LEU A O 1
ATOM 681 N N . CYS A 1 90 ? 11.405 -7.157 -19.315 1.00 95.88 90 CYS A N 1
ATOM 682 C CA . CYS A 1 90 ? 12.108 -8.106 -18.463 1.00 95.88 90 CYS A CA 1
ATOM 683 C C . CYS A 1 90 ? 12.154 -7.560 -17.041 1.00 95.88 90 CYS A C 1
ATOM 685 O O . CYS A 1 90 ? 12.974 -6.697 -16.728 1.00 95.88 90 CYS A O 1
ATOM 687 N N . TRP A 1 91 ? 11.242 -8.036 -16.202 1.00 97.56 91 TRP A N 1
ATOM 688 C CA . TRP A 1 91 ? 11.122 -7.611 -14.815 1.00 97.56 91 TRP A CA 1
ATOM 689 C C . TRP A 1 91 ? 12.118 -8.342 -13.928 1.00 97.56 91 TRP A C 1
ATOM 691 O O . TRP A 1 91 ? 12.365 -9.534 -14.114 1.00 97.56 91 TRP A O 1
ATOM 701 N N . LEU A 1 92 ? 12.637 -7.656 -12.917 1.00 97.50 92 LEU A N 1
ATOM 702 C CA . LEU A 1 92 ? 13.291 -8.330 -11.805 1.00 97.50 92 LEU A CA 1
ATOM 703 C C . LEU A 1 92 ? 12.244 -9.155 -11.032 1.00 97.50 92 LEU A C 1
ATOM 705 O O . LEU A 1 92 ? 11.181 -8.635 -10.697 1.00 97.50 92 LEU A O 1
ATOM 709 N N . ALA A 1 93 ? 12.521 -10.440 -10.788 1.00 96.25 93 ALA A N 1
ATOM 710 C CA . ALA A 1 93 ? 11.558 -11.348 -10.153 1.00 96.25 93 ALA A CA 1
ATOM 711 C C . ALA A 1 93 ? 11.366 -11.074 -8.651 1.00 96.25 93 ALA A C 1
ATOM 713 O O . ALA A 1 93 ? 10.280 -11.311 -8.120 1.00 96.25 93 ALA A O 1
ATOM 714 N N . ASP A 1 94 ? 12.411 -10.564 -7.993 1.00 97.00 94 ASP A N 1
ATOM 715 C CA . ASP A 1 94 ? 12.327 -10.010 -6.644 1.00 97.00 94 ASP A CA 1
ATOM 716 C C . ASP A 1 94 ? 11.652 -8.640 -6.697 1.00 97.00 94 ASP A C 1
ATOM 718 O O . ASP A 1 94 ? 12.262 -7.644 -7.103 1.00 97.00 94 ASP A O 1
ATOM 722 N N . ALA A 1 95 ? 10.382 -8.591 -6.316 1.00 97.00 95 ALA A N 1
ATOM 723 C CA . ALA A 1 95 ? 9.616 -7.356 -6.331 1.00 97.00 95 ALA A CA 1
ATOM 724 C C . ALA A 1 95 ? 9.934 -6.439 -5.134 1.00 97.00 95 ALA A C 1
ATOM 726 O O . ALA A 1 95 ? 9.386 -5.340 -5.070 1.00 97.00 95 ALA A O 1
ATOM 727 N N . ASP A 1 96 ? 10.815 -6.853 -4.217 1.00 96.44 96 ASP A N 1
ATOM 728 C CA . ASP A 1 96 ? 11.279 -6.037 -3.093 1.00 96.44 96 ASP A CA 1
ATOM 729 C C . ASP A 1 96 ? 12.767 -6.281 -2.773 1.00 96.44 96 ASP A C 1
ATOM 731 O O . ASP A 1 96 ? 13.202 -6.344 -1.620 1.00 96.44 96 ASP A O 1
ATOM 735 N N . LEU A 1 97 ? 13.599 -6.368 -3.822 1.00 97.00 97 LEU A N 1
ATOM 736 C CA . LEU A 1 97 ? 15.052 -6.552 -3.682 1.00 97.00 97 LEU A CA 1
ATOM 737 C C . LEU A 1 97 ? 15.696 -5.476 -2.789 1.00 97.00 97 LEU A C 1
ATOM 739 O O . LEU A 1 97 ? 16.729 -5.704 -2.154 1.00 97.00 97 LEU A O 1
ATOM 743 N N . ALA A 1 98 ? 15.097 -4.283 -2.745 1.00 96.69 98 ALA A N 1
ATOM 744 C CA . ALA A 1 98 ? 15.543 -3.171 -1.918 1.00 96.69 98 ALA A CA 1
ATOM 745 C C . ALA A 1 98 ? 15.475 -3.466 -0.408 1.00 96.69 98 ALA A C 1
ATOM 747 O O . ALA A 1 98 ? 16.217 -2.841 0.355 1.00 96.69 98 ALA A O 1
ATOM 748 N N . ALA A 1 99 ? 14.646 -4.418 0.027 1.00 95.44 99 ALA A N 1
ATOM 749 C CA . ALA A 1 99 ? 14.565 -4.853 1.416 1.00 95.44 99 ALA A CA 1
ATOM 750 C C . ALA A 1 99 ? 15.676 -5.838 1.824 1.00 95.44 99 ALA A C 1
ATOM 752 O O . ALA A 1 99 ? 15.885 -6.035 3.021 1.00 95.44 99 ALA A O 1
ATOM 753 N N . ASP A 1 100 ? 16.405 -6.471 0.886 1.00 94.75 100 ASP A N 1
ATOM 754 C CA . ASP A 1 100 ? 17.484 -7.407 1.246 1.00 94.75 100 ASP A CA 1
ATOM 755 C C . ASP A 1 100 ? 18.641 -6.632 1.917 1.00 94.75 100 ASP A C 1
ATOM 757 O O . ASP A 1 100 ? 19.304 -5.815 1.262 1.00 94.75 100 ASP A O 1
ATOM 761 N N . PRO A 1 101 ? 18.970 -6.906 3.198 1.00 93.62 101 PRO A N 1
ATOM 762 C CA . PRO A 1 101 ? 20.041 -6.198 3.901 1.00 93.62 101 PRO A CA 1
ATOM 763 C C . PRO A 1 101 ? 21.412 -6.327 3.219 1.00 93.62 101 PRO A C 1
ATOM 765 O O . PRO A 1 101 ? 22.251 -5.429 3.315 1.00 93.62 101 PRO A O 1
ATOM 768 N N . ARG A 1 102 ? 21.657 -7.432 2.503 1.00 94.94 102 ARG A N 1
ATOM 769 C CA . ARG A 1 102 ? 22.880 -7.653 1.716 1.00 94.94 102 ARG A CA 1
ATOM 770 C C . ARG A 1 102 ? 22.909 -6.742 0.499 1.00 94.94 102 ARG A C 1
ATOM 772 O O . ARG A 1 102 ? 23.971 -6.210 0.181 1.00 94.94 102 ARG A O 1
ATOM 779 N N . MET A 1 103 ? 21.769 -6.531 -0.158 1.00 94.75 103 MET A N 1
ATOM 780 C CA . MET A 1 103 ? 21.663 -5.591 -1.275 1.00 94.75 103 MET A CA 1
ATOM 781 C C . MET A 1 103 ? 21.785 -4.146 -0.807 1.00 94.75 103 MET A C 1
ATOM 783 O O . MET A 1 103 ? 22.530 -3.387 -1.425 1.00 94.75 103 MET A O 1
ATOM 787 N N . GLN A 1 104 ? 21.164 -3.780 0.318 1.00 95.19 104 GLN A N 1
ATOM 788 C CA . GLN A 1 104 ? 21.354 -2.455 0.918 1.00 95.19 104 GLN A CA 1
ATOM 789 C C . GLN A 1 104 ? 22.833 -2.190 1.228 1.00 95.19 104 GLN A C 1
ATOM 791 O O . GLN A 1 104 ? 23.371 -1.148 0.851 1.00 95.19 104 GLN A O 1
ATOM 796 N N . ALA A 1 105 ? 23.526 -3.162 1.833 1.00 95.19 105 ALA A N 1
ATOM 797 C CA . ALA A 1 105 ? 24.956 -3.054 2.116 1.00 95.19 105 ALA A CA 1
ATOM 798 C C . ALA A 1 105 ? 25.815 -2.998 0.839 1.00 95.19 105 ALA A C 1
ATOM 800 O O . ALA A 1 105 ? 26.810 -2.278 0.794 1.00 95.19 105 ALA A O 1
ATOM 801 N N . THR A 1 106 ? 25.430 -3.746 -0.197 1.00 94.88 106 THR A N 1
ATOM 802 C CA . THR A 1 106 ? 26.169 -3.844 -1.465 1.00 94.88 106 THR A CA 1
ATOM 803 C C . THR A 1 106 ? 26.034 -2.583 -2.316 1.00 94.88 106 THR A C 1
ATOM 805 O O . THR A 1 106 ? 27.017 -2.148 -2.913 1.00 94.88 106 THR A O 1
ATOM 808 N N . LEU A 1 107 ? 24.836 -1.999 -2.398 1.00 95.50 107 LEU A N 1
ATOM 809 C CA . LEU A 1 107 ? 24.583 -0.794 -3.193 1.00 95.50 107 LEU A CA 1
ATOM 810 C C . LEU A 1 107 ? 24.911 0.490 -2.423 1.00 95.50 107 LEU A C 1
ATOM 812 O O . LEU A 1 107 ? 25.226 1.501 -3.044 1.00 95.50 107 LEU A O 1
ATOM 816 N N . GLY A 1 108 ? 24.861 0.461 -1.086 1.00 95.31 108 GLY A N 1
ATOM 817 C CA . GLY A 1 108 ? 25.266 1.582 -0.234 1.00 95.31 108 GLY A CA 1
ATOM 818 C C . GLY A 1 108 ? 24.382 2.828 -0.359 1.00 95.31 108 GLY A C 1
ATOM 819 O O . GLY A 1 108 ? 24.819 3.924 -0.005 1.00 95.31 108 GLY A O 1
ATOM 820 N N . VAL A 1 109 ? 23.158 2.682 -0.873 1.00 97.75 109 VAL A N 1
ATOM 821 C CA . VAL A 1 109 ? 22.195 3.781 -1.023 1.00 97.75 109 VAL A CA 1
ATOM 822 C C . VAL A 1 109 ? 21.497 4.031 0.312 1.00 97.75 109 VAL A C 1
ATOM 824 O O . VAL A 1 109 ? 20.932 3.119 0.910 1.00 97.75 109 VAL A O 1
ATOM 827 N N . SER A 1 110 ? 21.544 5.273 0.794 1.00 96.88 110 SER A N 1
ATOM 828 C CA . SER A 1 110 ? 20.908 5.677 2.049 1.00 96.88 110 SER A CA 1
ATOM 829 C C . SER A 1 110 ? 19.448 6.102 1.847 1.00 96.88 110 SER A C 1
ATOM 831 O O . SER A 1 110 ? 19.037 6.493 0.757 1.00 96.88 110 SER A O 1
ATOM 833 N N . GLY A 1 111 ? 18.653 6.053 2.921 1.00 94.56 111 GLY A N 1
ATOM 834 C CA . GLY A 1 111 ? 17.241 6.462 2.893 1.00 94.56 111 GLY A CA 1
ATOM 835 C C . GLY A 1 111 ? 16.267 5.389 2.396 1.00 94.56 111 GLY A C 1
ATOM 836 O O . GLY A 1 111 ? 15.124 5.721 2.089 1.00 94.56 111 GLY A O 1
ATOM 837 N N . ILE A 1 112 ? 16.719 4.136 2.313 1.00 95.75 112 ILE A N 1
ATOM 838 C CA . ILE A 1 112 ? 15.876 2.954 2.112 1.00 95.75 112 ILE A CA 1
ATOM 839 C C . ILE A 1 112 ? 15.481 2.432 3.493 1.00 95.75 112 ILE A C 1
ATOM 841 O O . ILE A 1 112 ? 16.352 2.215 4.339 1.00 95.75 112 ILE A O 1
ATOM 845 N N . ASP A 1 113 ? 14.183 2.275 3.737 1.00 94.44 113 ASP A N 1
ATOM 846 C CA . ASP A 1 113 ? 13.689 1.715 4.994 1.00 94.44 113 ASP A CA 1
ATOM 847 C C . ASP A 1 113 ? 13.991 0.200 5.063 1.00 94.44 113 ASP A C 1
ATOM 849 O O . ASP A 1 113 ? 14.259 -0.424 4.033 1.00 94.44 113 ASP A O 1
ATOM 853 N N . PRO A 1 114 ? 13.952 -0.450 6.243 1.00 93.38 114 PRO A N 1
ATOM 854 C CA . PRO A 1 114 ? 14.198 -1.895 6.338 1.00 93.38 114 PRO A CA 1
ATOM 855 C C . PRO A 1 114 ? 13.220 -2.751 5.515 1.00 93.38 114 PRO A C 1
ATOM 857 O O . PRO A 1 114 ? 13.544 -3.884 5.173 1.00 93.38 114 PRO A O 1
ATOM 860 N N . SER A 1 115 ? 12.052 -2.203 5.176 1.00 93.06 115 SER A N 1
ATOM 861 C CA . SER A 1 115 ? 11.078 -2.797 4.263 1.00 93.06 115 SER A CA 1
ATOM 862 C C . SER A 1 115 ? 11.415 -2.620 2.787 1.00 93.06 115 SER A C 1
ATOM 864 O O . SER A 1 115 ? 10.652 -3.085 1.972 1.00 93.06 115 SER A O 1
ATOM 866 N N . GLY A 1 116 ? 12.456 -1.879 2.406 1.00 95.12 116 GLY A N 1
ATOM 867 C CA . GLY A 1 116 ? 12.711 -1.537 1.002 1.00 95.12 116 GLY A CA 1
ATOM 868 C C . GLY A 1 116 ? 11.931 -0.320 0.487 1.00 95.12 116 GLY A C 1
ATOM 869 O O . GLY A 1 116 ? 12.298 0.244 -0.544 1.00 95.12 116 GLY A O 1
ATOM 870 N N . ALA A 1 117 ? 10.923 0.172 1.218 1.00 95.38 117 ALA A N 1
ATOM 871 C CA . ALA A 1 117 ? 10.227 1.407 0.860 1.00 95.38 117 ALA A CA 1
ATOM 872 C C . ALA A 1 117 ? 11.166 2.626 0.936 1.00 95.38 117 ALA A C 1
ATOM 874 O O . ALA A 1 117 ? 11.993 2.753 1.843 1.00 95.38 117 ALA A O 1
ATOM 875 N N . MET A 1 118 ? 11.037 3.556 -0.011 1.00 96.06 118 MET A N 1
ATOM 876 C CA . MET A 1 118 ? 11.937 4.709 -0.106 1.00 96.06 118 MET A CA 1
ATOM 877 C C . MET A 1 118 ? 11.298 5.913 -0.804 1.00 96.06 118 MET A C 1
ATOM 879 O O . MET A 1 118 ? 10.312 5.775 -1.527 1.00 96.06 118 MET A O 1
ATOM 883 N N . LEU A 1 119 ? 11.868 7.107 -0.612 1.00 94.50 119 LEU A N 1
ATOM 884 C CA . LEU A 1 119 ? 11.479 8.305 -1.370 1.00 94.50 119 LEU A CA 1
ATOM 885 C C . LEU A 1 119 ? 11.765 8.110 -2.866 1.00 94.50 119 LEU A C 1
ATOM 887 O O . LEU A 1 119 ? 12.706 7.404 -3.230 1.00 94.50 119 LEU A O 1
ATOM 891 N N . TYR A 1 120 ? 11.039 8.811 -3.738 1.00 93.94 120 TYR A N 1
ATOM 892 C CA . TYR A 1 120 ? 11.265 8.722 -5.187 1.00 93.94 120 TYR A CA 1
ATOM 893 C C . TYR A 1 120 ? 12.713 9.058 -5.593 1.00 93.94 120 TYR A C 1
ATOM 895 O O . TYR A 1 120 ? 13.325 8.359 -6.398 1.00 93.94 120 TYR A O 1
ATOM 903 N N . SER A 1 121 ? 13.315 10.087 -4.989 1.00 93.56 121 SER A N 1
ATOM 904 C CA . SER A 1 121 ? 14.716 10.448 -5.256 1.00 93.56 121 SER A CA 1
ATOM 905 C C . SER A 1 121 ? 15.708 9.367 -4.812 1.00 93.56 121 SER A C 1
ATOM 907 O O . SER A 1 121 ? 16.758 9.200 -5.435 1.00 93.56 121 SER A O 1
ATOM 909 N N . THR A 1 122 ? 15.379 8.612 -3.762 1.00 96.94 122 THR A N 1
ATOM 910 C CA . THR A 1 122 ? 16.152 7.445 -3.328 1.00 96.94 122 THR A CA 1
ATOM 911 C C . THR A 1 122 ? 15.954 6.273 -4.289 1.00 96.94 122 THR A C 1
ATOM 913 O O . THR A 1 122 ? 16.937 5.625 -4.632 1.00 96.94 122 THR A O 1
ATOM 916 N N . ALA A 1 123 ? 14.741 6.059 -4.811 1.00 96.94 123 ALA A N 1
ATOM 917 C CA . ALA A 1 123 ? 14.473 5.051 -5.841 1.00 96.94 123 ALA A CA 1
ATOM 918 C C . ALA A 1 123 ? 15.331 5.275 -7.090 1.00 96.94 123 ALA A C 1
ATOM 920 O O . ALA A 1 123 ? 15.955 4.345 -7.596 1.00 96.94 123 ALA A O 1
ATOM 921 N N . GLN A 1 124 ? 15.465 6.526 -7.532 1.00 95.50 124 GLN A N 1
ATOM 922 C CA . GLN A 1 124 ? 16.343 6.881 -8.650 1.00 95.50 124 GLN A CA 1
ATOM 923 C C . GLN A 1 124 ? 17.819 6.569 -8.360 1.00 95.50 124 GLN A C 1
ATOM 925 O O . GLN A 1 124 ? 18.518 6.027 -9.217 1.00 95.50 124 GLN A O 1
ATOM 930 N N . GLN A 1 125 ? 18.298 6.868 -7.148 1.00 97.19 125 GLN A N 1
ATOM 931 C CA . GLN A 1 125 ? 19.663 6.529 -6.726 1.00 97.19 125 GLN A CA 1
ATOM 932 C C . GLN A 1 125 ? 19.877 5.015 -6.645 1.00 97.19 125 GLN A C 1
ATOM 934 O O . GLN A 1 125 ? 20.930 4.526 -7.049 1.00 97.19 125 GLN A O 1
ATOM 939 N N . TRP A 1 126 ? 18.878 4.272 -6.168 1.00 98.06 126 TRP A N 1
ATOM 940 C CA . TRP A 1 126 ? 18.908 2.816 -6.087 1.00 98.06 126 TRP A CA 1
ATOM 941 C C . TRP A 1 126 ? 18.983 2.170 -7.472 1.00 98.06 126 TRP A C 1
ATOM 943 O O . TRP A 1 126 ? 19.871 1.351 -7.703 1.00 98.06 126 TRP A O 1
ATOM 953 N N . VAL A 1 127 ? 18.161 2.610 -8.431 1.00 97.56 127 VAL A N 1
ATOM 954 C CA . VAL A 1 127 ? 18.239 2.156 -9.832 1.00 97.56 127 VAL A CA 1
ATOM 955 C C . VAL A 1 127 ? 19.599 2.493 -10.454 1.00 97.56 127 VAL A C 1
ATOM 957 O O . VAL A 1 127 ? 20.214 1.649 -11.108 1.00 97.56 127 VAL A O 1
ATOM 960 N N . ALA A 1 128 ? 20.122 3.701 -10.218 1.00 97.06 128 ALA A N 1
ATOM 961 C CA . ALA A 1 128 ? 21.448 4.084 -10.698 1.00 97.06 128 ALA A CA 1
ATOM 962 C C . ALA A 1 128 ? 22.560 3.194 -10.108 1.00 97.06 128 ALA A C 1
ATOM 964 O O . ALA A 1 128 ? 23.462 2.773 -10.835 1.00 97.06 128 ALA A O 1
ATOM 965 N N . ALA A 1 129 ? 22.482 2.861 -8.816 1.00 97.94 129 ALA A N 1
ATOM 966 C CA . ALA A 1 129 ? 23.419 1.953 -8.160 1.00 97.94 129 ALA A CA 1
ATOM 967 C C . ALA A 1 129 ? 23.304 0.517 -8.697 1.00 97.94 129 ALA A C 1
ATOM 969 O O . ALA A 1 129 ? 24.327 -0.132 -8.921 1.00 97.94 129 ALA A O 1
ATOM 970 N N . LEU A 1 130 ? 22.083 0.044 -8.967 1.00 97.25 130 LEU A N 1
ATOM 971 C CA . LEU A 1 130 ? 21.819 -1.261 -9.573 1.00 97.25 130 LEU A CA 1
ATOM 972 C C . LEU A 1 130 ? 22.476 -1.374 -10.959 1.00 97.25 130 LEU A C 1
ATOM 974 O O . LEU A 1 130 ? 23.128 -2.372 -11.263 1.00 97.25 130 LEU A O 1
ATOM 978 N N . ASN A 1 131 ? 22.392 -0.312 -11.763 1.00 97.19 131 ASN A N 1
ATOM 979 C CA . ASN A 1 131 ? 23.038 -0.228 -13.074 1.00 97.19 131 ASN A CA 1
ATOM 980 C C . ASN A 1 131 ? 24.567 -0.082 -12.994 1.00 97.19 131 ASN A C 1
ATOM 982 O O . ASN A 1 131 ? 25.290 -0.608 -13.839 1.00 97.19 131 ASN A O 1
ATOM 986 N N . ALA A 1 132 ? 25.080 0.598 -11.966 1.00 97.38 132 ALA A N 1
ATOM 987 C CA . ALA A 1 132 ? 26.516 0.750 -11.726 1.00 97.38 132 ALA A CA 1
ATOM 988 C C . ALA A 1 132 ? 27.165 -0.484 -11.064 1.00 97.38 132 ALA A C 1
ATOM 990 O O . ALA A 1 132 ? 28.395 -0.556 -10.959 1.00 97.38 132 ALA A O 1
ATOM 991 N N . HIS A 1 133 ? 26.361 -1.453 -10.618 1.00 95.25 133 HIS A N 1
ATOM 992 C CA . HIS A 1 133 ? 26.822 -2.639 -9.908 1.00 95.25 133 HIS A CA 1
ATOM 993 C C . HIS A 1 133 ? 27.873 -3.437 -10.707 1.00 95.25 133 HIS A C 1
ATOM 995 O O . HIS A 1 133 ? 27.949 -3.358 -11.937 1.00 95.25 133 HIS A O 1
ATOM 1001 N N . ASN A 1 134 ? 28.721 -4.195 -10.000 1.00 94.12 134 ASN A N 1
ATOM 1002 C CA . ASN A 1 134 ? 29.769 -5.037 -10.595 1.00 94.12 134 ASN A CA 1
ATOM 1003 C C . ASN A 1 134 ? 30.672 -4.272 -11.595 1.00 94.12 134 ASN A C 1
ATOM 1005 O O . ASN A 1 134 ? 30.981 -4.743 -12.693 1.00 94.12 134 ASN A O 1
ATOM 1009 N N . GLY A 1 135 ? 31.061 -3.043 -11.230 1.00 92.19 135 GLY A N 1
ATOM 1010 C CA . GLY A 1 135 ? 31.930 -2.188 -12.045 1.00 92.19 135 GLY A CA 1
ATOM 1011 C C . GLY A 1 135 ? 31.273 -1.660 -13.325 1.00 92.19 135 GLY A C 1
ATOM 1012 O O . GLY A 1 135 ? 31.954 -1.525 -14.339 1.00 92.19 135 GLY A O 1
ATOM 1013 N N . GLY A 1 136 ? 29.963 -1.394 -13.299 1.00 93.38 136 GLY A N 1
ATOM 1014 C CA . GLY A 1 136 ? 29.194 -0.876 -14.438 1.00 93.38 136 GLY A CA 1
ATOM 1015 C C . GLY A 1 136 ? 28.648 -1.943 -15.392 1.00 93.38 136 GLY A C 1
ATOM 1016 O O . GLY A 1 136 ? 28.036 -1.604 -16.406 1.00 93.38 136 GLY A O 1
ATOM 1017 N N . LYS A 1 137 ? 28.850 -3.229 -15.075 1.00 93.56 137 LYS A N 1
ATOM 1018 C CA . LYS A 1 137 ? 28.166 -4.339 -15.762 1.00 93.56 137 LYS A CA 1
ATOM 1019 C C . LYS A 1 137 ? 26.685 -4.414 -15.391 1.00 93.56 137 LYS A C 1
ATOM 1021 O O . LYS A 1 137 ? 25.902 -4.970 -16.152 1.00 93.56 137 LYS A O 1
ATOM 1026 N N . GLY A 1 138 ? 26.334 -3.840 -14.244 1.00 94.50 138 GLY A N 1
ATOM 1027 C CA . GLY A 1 138 ? 24.996 -3.827 -13.690 1.00 94.50 138 GLY A CA 1
ATOM 1028 C C . GLY A 1 138 ? 24.602 -5.154 -13.046 1.00 94.50 138 GLY A C 1
ATOM 1029 O O . GLY A 1 138 ? 25.282 -6.177 -13.178 1.00 94.50 138 GLY A O 1
ATOM 1030 N N . TYR A 1 139 ? 23.526 -5.115 -12.270 1.00 94.69 139 TYR A N 1
ATOM 1031 C CA . TYR A 1 139 ? 23.013 -6.273 -11.546 1.00 94.69 139 TYR A CA 1
ATOM 1032 C C . TYR A 1 139 ? 22.483 -7.334 -12.519 1.00 94.69 139 TYR A C 1
ATOM 1034 O O . TYR A 1 139 ? 21.782 -7.003 -13.477 1.00 94.69 139 TYR A O 1
ATOM 1042 N N . LEU A 1 140 ? 22.862 -8.599 -12.297 1.00 92.81 140 LEU A N 1
ATOM 1043 C CA . LEU A 1 140 ? 22.594 -9.737 -13.196 1.00 92.81 140 LEU A CA 1
ATOM 1044 C C . LEU A 1 140 ? 23.154 -9.556 -14.624 1.00 92.81 140 LEU A C 1
ATOM 1046 O O . LEU A 1 140 ? 22.741 -10.240 -15.561 1.00 92.81 140 LEU A O 1
ATOM 1050 N N . GLY A 1 141 ? 24.122 -8.648 -14.794 1.00 91.56 141 GLY A N 1
ATOM 1051 C CA . GLY A 1 141 ? 24.702 -8.297 -16.092 1.00 91.56 141 GLY A CA 1
ATOM 1052 C C . GLY A 1 141 ? 23.860 -7.327 -16.926 1.00 91.56 141 GLY A C 1
ATOM 1053 O O . GLY A 1 141 ? 24.116 -7.188 -18.122 1.00 91.56 141 GLY A O 1
ATOM 1054 N N . HIS A 1 142 ? 22.878 -6.662 -16.311 1.00 92.25 142 HIS A N 1
ATOM 1055 C CA . HIS A 1 142 ? 22.049 -5.638 -16.940 1.00 92.25 142 HIS A CA 1
ATOM 1056 C C . HIS A 1 142 ? 22.308 -4.278 -16.294 1.00 92.25 142 HIS A C 1
ATOM 1058 O O . HIS A 1 142 ? 22.165 -4.123 -15.082 1.00 92.25 142 HIS A O 1
ATOM 1064 N N . ASN A 1 143 ? 22.676 -3.285 -17.104 1.00 94.44 143 ASN A N 1
ATOM 1065 C CA . ASN A 1 143 ? 22.966 -1.914 -16.666 1.00 94.44 143 ASN A CA 1
ATOM 1066 C C . ASN A 1 143 ? 21.962 -0.878 -17.199 1.00 94.44 143 ASN A C 1
ATOM 1068 O O . ASN A 1 143 ? 22.247 0.319 -17.237 1.00 94.44 143 ASN A O 1
ATOM 1072 N N . ASN A 1 144 ? 20.795 -1.356 -17.619 1.00 93.50 144 ASN A N 1
ATOM 1073 C CA . ASN A 1 144 ? 19.694 -0.586 -18.180 1.00 93.50 144 ASN A CA 1
ATOM 1074 C C . ASN A 1 144 ? 18.375 -0.821 -17.423 1.00 93.50 144 ASN A C 1
ATOM 1076 O O . ASN A 1 144 ? 17.303 -0.669 -18.006 1.00 93.50 144 ASN A O 1
ATOM 1080 N N . TRP A 1 145 ? 18.449 -1.199 -16.144 1.00 96.31 145 TRP A N 1
ATOM 1081 C CA . TRP A 1 145 ? 17.293 -1.234 -15.255 1.00 96.31 145 TRP A CA 1
ATOM 1082 C C . TRP A 1 145 ? 16.665 0.153 -15.152 1.00 96.31 145 TRP A C 1
ATOM 1084 O O . TRP A 1 145 ? 17.376 1.160 -15.068 1.00 96.31 145 TRP A O 1
ATOM 1094 N N . GLN A 1 146 ? 15.339 0.199 -15.106 1.00 95.81 146 GLN A N 1
ATOM 1095 C CA . GLN A 1 146 ? 14.581 1.428 -14.927 1.00 95.81 146 GLN A CA 1
ATOM 1096 C C . GLN A 1 146 ? 13.344 1.221 -14.059 1.00 95.81 146 GLN A C 1
ATOM 1098 O O . GLN A 1 146 ? 12.836 0.103 -13.940 1.00 95.81 146 GLN A O 1
ATOM 1103 N N . LEU A 1 147 ? 12.864 2.322 -13.470 1.00 96.56 147 LEU A N 1
ATOM 1104 C CA . LEU A 1 147 ? 11.547 2.351 -12.842 1.00 96.56 147 LEU A CA 1
ATOM 1105 C C . LEU A 1 147 ? 10.457 2.115 -13.897 1.00 96.56 147 LEU A C 1
ATOM 1107 O O . LEU A 1 147 ? 10.672 2.428 -15.074 1.00 96.56 147 LEU A O 1
ATOM 1111 N N . PRO A 1 148 ? 9.280 1.614 -13.492 1.00 95.88 148 PRO A N 1
ATOM 1112 C CA . PRO A 1 148 ? 8.206 1.378 -14.425 1.00 95.88 148 PRO A CA 1
ATOM 1113 C C . PRO A 1 148 ? 7.663 2.667 -15.023 1.00 95.88 148 PRO A C 1
ATOM 1115 O O . PRO A 1 148 ? 7.510 3.664 -14.319 1.00 95.88 148 PRO A O 1
ATOM 1118 N N . VAL A 1 149 ? 7.367 2.636 -16.320 1.00 93.56 149 VAL A N 1
ATOM 1119 C CA . VAL A 1 149 ? 6.862 3.796 -17.057 1.00 93.56 149 VAL A CA 1
ATOM 1120 C C . VAL A 1 149 ? 5.333 3.829 -17.044 1.00 93.56 149 VAL A C 1
ATOM 1122 O O . VAL A 1 149 ? 4.670 2.812 -17.276 1.00 93.56 149 VAL A O 1
ATOM 1125 N N . THR A 1 150 ? 4.788 5.022 -16.818 1.00 92.50 150 THR A N 1
ATOM 1126 C CA . THR A 1 150 ? 3.355 5.315 -16.830 1.00 92.50 150 THR A CA 1
ATOM 1127 C C . THR A 1 150 ? 3.053 6.386 -17.884 1.00 92.50 150 THR A C 1
ATOM 1129 O O . THR A 1 150 ? 3.555 7.509 -17.766 1.00 92.50 150 THR A O 1
ATOM 1132 N N . PRO A 1 151 ? 2.248 6.074 -18.917 1.00 89.62 151 PRO A N 1
ATOM 1133 C CA . PRO A 1 151 ? 1.843 7.053 -19.913 1.00 89.62 151 PRO A CA 1
ATOM 1134 C C . PRO A 1 151 ? 0.940 8.107 -19.281 1.00 89.62 151 PRO A C 1
ATOM 1136 O O . PRO A 1 151 ? 0.103 7.807 -18.427 1.00 89.62 151 PRO A O 1
ATOM 1139 N N . LEU A 1 152 ? 1.066 9.353 -19.740 1.00 85.69 152 LEU A N 1
ATOM 1140 C CA . LEU A 1 152 ? 0.188 10.428 -19.277 1.00 85.69 152 LEU A CA 1
ATOM 1141 C C . LEU A 1 152 ? -1.271 10.178 -19.691 1.00 85.69 152 LEU A C 1
ATOM 1143 O O . LEU A 1 152 ? -2.194 10.499 -18.943 1.00 85.69 152 LEU A O 1
ATOM 1147 N N . LEU A 1 153 ? -1.469 9.631 -20.893 1.00 86.75 153 LEU A N 1
ATOM 1148 C CA . LEU A 1 153 ? -2.782 9.343 -21.456 1.00 86.75 153 LEU A CA 1
ATOM 1149 C C . LEU A 1 153 ? -3.006 7.837 -21.527 1.00 86.75 153 LEU A C 1
ATOM 1151 O O . LEU A 1 153 ? -2.283 7.118 -22.211 1.00 86.75 153 LEU A O 1
ATOM 1155 N N . ASP A 1 154 ? -4.070 7.393 -20.878 1.00 89.12 154 ASP A N 1
ATOM 1156 C CA . ASP A 1 154 ? -4.518 6.011 -20.882 1.00 89.12 154 ASP A CA 1
ATOM 1157 C C . ASP A 1 154 ? -6.049 5.993 -20.906 1.00 89.12 154 ASP A C 1
ATOM 1159 O O . ASP A 1 154 ? -6.721 6.289 -19.919 1.00 89.12 154 ASP A O 1
ATOM 1163 N N . ALA A 1 155 ? -6.610 5.648 -22.066 1.00 87.88 155 ALA A N 1
ATOM 1164 C CA . ALA A 1 155 ? -8.055 5.607 -22.274 1.00 87.88 155 ALA A CA 1
ATOM 1165 C C . ALA A 1 155 ? -8.754 4.470 -21.509 1.00 87.88 155 ALA A C 1
ATOM 1167 O O . ALA A 1 155 ? -9.983 4.449 -21.465 1.00 87.88 155 ALA A O 1
ATOM 1168 N N . SER A 1 156 ? -7.997 3.520 -20.952 1.00 90.81 156 SER A N 1
ATOM 1169 C CA . SER A 1 156 ? -8.546 2.441 -20.129 1.00 90.81 156 SER A CA 1
ATOM 1170 C C . SER A 1 156 ? -8.749 2.841 -18.670 1.00 90.81 156 SER A C 1
ATOM 1172 O O . SER A 1 156 ? -9.574 2.224 -18.000 1.00 90.81 156 SER A O 1
ATOM 1174 N N . CYS A 1 157 ? -8.059 3.884 -18.198 1.00 90.88 157 CYS A N 1
ATOM 1175 C CA . CYS A 1 157 ? -8.243 4.408 -16.852 1.00 90.88 157 CYS A CA 1
ATOM 1176 C C . CYS A 1 157 ? -9.670 4.899 -16.618 1.00 90.88 157 CYS A C 1
ATOM 1178 O O . CYS A 1 157 ? -10.304 5.502 -17.490 1.00 90.88 157 CYS A O 1
ATOM 1180 N N . ALA A 1 158 ? -10.126 4.709 -15.387 1.00 88.94 158 ALA A N 1
ATOM 1181 C CA . ALA A 1 158 ? -11.414 5.185 -14.931 1.00 88.94 158 ALA A CA 1
ATOM 1182 C C . ALA A 1 158 ? -11.500 6.722 -14.907 1.00 88.94 158 ALA A C 1
ATOM 1184 O O . ALA A 1 158 ? -12.523 7.300 -15.278 1.00 88.94 158 ALA A O 1
ATOM 1185 N N . GLU A 1 159 ? -10.427 7.410 -14.526 1.00 85.31 159 GLU A N 1
ATOM 1186 C CA . GLU A 1 159 ? -10.460 8.857 -14.362 1.00 85.31 159 GLU A CA 1
ATOM 1187 C C . GLU A 1 159 ? -9.477 9.599 -15.252 1.00 85.31 159 GLU A C 1
ATOM 1189 O O . GLU A 1 159 ? -8.438 9.098 -15.705 1.00 85.31 159 GLU A O 1
ATOM 1194 N N . ARG A 1 160 ? -9.833 10.862 -15.486 1.00 82.31 160 ARG A N 1
ATOM 1195 C CA . ARG A 1 160 ? -8.958 11.858 -16.074 1.00 82.31 160 ARG A CA 1
ATOM 1196 C C . ARG A 1 160 ? -8.968 13.127 -15.236 1.00 82.31 160 ARG A C 1
ATOM 1198 O O . ARG A 1 160 ? -9.991 13.804 -15.116 1.00 82.31 160 ARG A O 1
ATOM 1205 N N . GLY A 1 161 ? -7.793 13.489 -14.735 1.00 73.62 161 GLY A N 1
ATOM 1206 C CA . GLY A 1 161 ? -7.590 14.706 -13.964 1.00 73.62 161 GLY A CA 1
ATOM 1207 C C . GLY A 1 161 ? -7.790 15.979 -14.763 1.00 73.62 161 GLY A C 1
ATOM 1208 O O . GLY A 1 161 ? -7.674 16.001 -15.990 1.00 73.62 161 GLY A O 1
ATOM 1209 N N . SER A 1 162 ? -7.972 17.084 -14.040 1.00 68.12 162 SER A N 1
ATOM 1210 C CA . SER A 1 162 ? -7.976 18.443 -14.602 1.00 68.12 162 SER A CA 1
ATOM 1211 C C . SER A 1 162 ? -6.696 18.766 -15.384 1.00 68.12 162 SER A C 1
ATOM 1213 O O . SER A 1 162 ? -6.739 19.542 -16.335 1.00 68.12 162 SER A O 1
ATOM 1215 N N . GLY A 1 163 ? -5.576 18.131 -15.020 1.00 66.38 163 GLY A N 1
ATOM 1216 C CA . GLY A 1 163 ? -4.291 18.248 -15.709 1.00 66.38 163 GLY A CA 1
ATOM 1217 C C . GLY A 1 163 ? -4.147 17.407 -16.981 1.00 66.38 163 GLY A C 1
ATOM 1218 O O . GLY A 1 163 ? -3.098 17.431 -17.615 1.00 66.38 163 GLY A O 1
ATOM 1219 N N . GLY A 1 164 ? -5.181 16.654 -17.363 1.00 74.69 164 GLY A N 1
ATOM 1220 C CA . GLY A 1 164 ? -5.194 15.821 -18.562 1.00 74.69 164 GLY A CA 1
ATOM 1221 C C . GLY A 1 164 ? -4.611 14.421 -18.378 1.00 74.69 164 GLY A C 1
ATOM 1222 O O . GLY A 1 164 ? -4.886 13.587 -19.240 1.00 74.69 164 GLY A O 1
ATOM 1223 N N . GLY A 1 165 ? -3.888 14.166 -17.282 1.00 79.69 165 GLY A N 1
ATOM 1224 C CA . GLY A 1 165 ? -3.373 12.847 -16.918 1.00 79.69 165 GLY A CA 1
ATOM 1225 C C . GLY A 1 165 ? -4.468 11.866 -16.500 1.00 79.69 165 GLY A C 1
ATOM 1226 O O . GLY A 1 165 ? -5.442 12.253 -15.847 1.00 79.69 165 GLY A O 1
ATOM 1227 N N . ASN A 1 166 ? -4.305 10.605 -16.887 1.00 86.69 166 ASN A N 1
ATOM 1228 C CA . ASN A 1 166 ? -5.205 9.515 -16.537 1.00 86.69 166 ASN A CA 1
ATOM 1229 C C . ASN A 1 166 ? -4.751 8.783 -15.259 1.00 86.69 166 ASN A C 1
ATOM 1231 O O . ASN A 1 166 ? -3.562 8.525 -15.061 1.00 86.69 166 ASN A O 1
ATOM 1235 N N . PHE A 1 167 ? -5.703 8.465 -14.383 1.00 88.19 167 PHE A N 1
ATOM 1236 C CA . PHE A 1 167 ? -5.469 7.803 -13.096 1.00 88.19 167 PHE A CA 1
ATOM 1237 C C . PHE A 1 167 ? -6.694 6.981 -12.676 1.00 88.19 167 PHE A C 1
ATOM 1239 O O . PHE A 1 167 ? -7.702 6.939 -13.386 1.00 88.19 167 PHE A O 1
ATOM 1246 N N . GLY A 1 168 ? -6.604 6.338 -11.518 1.00 90.44 168 GLY A N 1
ATOM 1247 C CA . GLY A 1 168 ? -7.671 5.533 -10.948 1.00 90.44 168 GLY A CA 1
ATOM 1248 C C . GLY A 1 168 ? -7.526 4.047 -11.274 1.00 90.44 168 GLY A C 1
ATOM 1249 O O . GLY A 1 168 ? -6.451 3.585 -11.683 1.00 90.44 168 GLY A O 1
ATOM 1250 N N . PRO A 1 169 ? -8.601 3.267 -11.094 1.00 92.56 169 PRO A N 1
ATOM 1251 C CA . PRO A 1 169 ? -8.625 1.876 -11.515 1.00 92.56 169 PRO A CA 1
ATOM 1252 C C . PRO A 1 169 ? -8.603 1.727 -13.040 1.00 92.56 169 PRO A C 1
ATOM 1254 O O . PRO A 1 169 ? -8.784 2.680 -13.799 1.00 92.56 169 PRO A O 1
ATOM 1257 N N . LEU A 1 170 ? -8.417 0.483 -13.487 1.00 92.25 170 LEU A N 1
ATOM 1258 C CA . LEU A 1 170 ? -8.477 0.049 -14.892 1.00 92.25 170 LEU A CA 1
ATOM 1259 C C . LEU A 1 170 ? -7.391 0.583 -15.836 1.00 92.25 170 LEU A C 1
ATOM 1261 O O . LEU A 1 170 ? -7.408 0.210 -17.006 1.00 92.25 170 LEU A O 1
ATOM 1265 N N . CYS A 1 171 ? -6.435 1.371 -15.350 1.00 93.00 171 CYS A N 1
ATOM 1266 C CA . CYS A 1 171 ? -5.281 1.820 -16.125 1.00 93.00 171 CYS A CA 1
ATOM 1267 C C . CYS A 1 171 ? -4.421 0.632 -16.579 1.00 93.00 171 CYS A C 1
ATOM 1269 O O . CYS A 1 171 ? -3.742 0.014 -15.766 1.00 93.00 171 CYS A O 1
ATOM 1271 N N . LYS A 1 172 ? -4.462 0.277 -17.866 1.00 93.56 172 LYS A N 1
ATOM 1272 C CA . LYS A 1 172 ? -3.781 -0.890 -18.462 1.00 93.56 172 LYS A CA 1
ATOM 1273 C C . LYS A 1 172 ? -2.641 -0.522 -19.406 1.00 93.56 172 LYS A C 1
ATOM 1275 O O . LYS A 1 172 ? -1.961 -1.430 -19.884 1.00 93.56 172 LYS A O 1
ATOM 1280 N N . ALA A 1 173 ? -2.451 0.759 -19.716 1.00 92.38 173 ALA A N 1
ATOM 1281 C CA . ALA A 1 173 ? -1.374 1.206 -20.595 1.00 92.38 173 ALA A CA 1
ATOM 1282 C C . ALA A 1 173 ? -0.055 1.441 -19.843 1.00 92.38 173 ALA A C 1
ATOM 1284 O O . ALA A 1 173 ? 1.002 1.436 -20.469 1.00 92.38 173 ALA A O 1
ATOM 1285 N N . SER A 1 174 ? -0.090 1.631 -18.518 1.00 93.56 174 SER A N 1
ATOM 1286 C CA . SER A 1 174 ? 1.125 1.692 -17.699 1.00 93.56 174 SER A CA 1
ATOM 1287 C C . SER A 1 174 ? 1.754 0.319 -17.511 1.00 93.56 174 SER A C 1
ATOM 1289 O O . SER A 1 174 ? 1.061 -0.702 -17.484 1.00 93.56 174 SER A O 1
ATOM 1291 N N . ALA A 1 175 ? 3.076 0.296 -17.323 1.00 95.94 175 ALA A N 1
ATOM 1292 C CA . ALA A 1 175 ? 3.815 -0.950 -17.170 1.00 95.94 175 ALA A CA 1
ATOM 1293 C C . ALA A 1 175 ? 3.292 -1.806 -16.001 1.00 95.94 175 ALA A C 1
ATOM 1295 O O . ALA A 1 175 ? 3.126 -3.021 -16.137 1.00 95.94 175 ALA A O 1
ATOM 1296 N N . MET A 1 176 ? 2.987 -1.167 -14.865 1.00 97.44 176 MET A N 1
ATOM 1297 C CA . MET A 1 176 ? 2.443 -1.845 -13.682 1.00 97.44 176 MET A CA 1
ATOM 1298 C C . MET A 1 176 ? 0.949 -2.155 -13.801 1.00 97.44 176 MET A C 1
ATOM 1300 O O . MET A 1 176 ? 0.523 -3.224 -13.372 1.00 97.44 176 MET A O 1
ATOM 1304 N N . GLY A 1 177 ? 0.163 -1.284 -14.437 1.00 97.00 177 GLY A N 1
ATOM 1305 C CA . GLY A 1 177 ? -1.256 -1.528 -14.679 1.00 97.00 177 GLY A CA 1
ATOM 1306 C C . GLY A 1 177 ? -1.516 -2.718 -15.596 1.00 97.00 177 GLY A C 1
ATOM 1307 O O . GLY A 1 177 ? -2.357 -3.576 -15.310 1.00 97.00 177 GLY A O 1
ATOM 1308 N N . ASN A 1 178 ? -0.721 -2.844 -16.659 1.00 96.69 178 ASN A N 1
ATOM 1309 C CA . ASN A 1 178 ? -0.733 -4.018 -17.520 1.00 96.69 178 ASN A CA 1
ATOM 1310 C C . ASN A 1 178 ? -0.245 -5.272 -16.779 1.00 96.69 178 ASN A C 1
ATOM 1312 O O . ASN A 1 178 ? -0.892 -6.319 -16.858 1.00 96.69 178 ASN A O 1
ATOM 1316 N N . LEU A 1 179 ? 0.843 -5.163 -16.003 1.00 97.69 179 LEU A N 1
ATOM 1317 C CA . LEU A 1 179 ? 1.341 -6.270 -15.187 1.00 97.69 179 LEU A CA 1
ATOM 1318 C C . LEU A 1 179 ? 0.257 -6.779 -14.226 1.00 97.69 179 LEU A C 1
ATOM 1320 O O . LEU A 1 179 ? 0.029 -7.981 -14.161 1.00 97.69 179 LEU A O 1
ATOM 1324 N N . TYR A 1 180 ? -0.446 -5.892 -13.525 1.00 97.69 180 TYR A N 1
ATOM 1325 C CA . TYR A 1 180 ? -1.536 -6.248 -12.618 1.00 97.69 180 TYR A CA 1
ATOM 1326 C C . TYR A 1 180 ? -2.718 -6.892 -13.362 1.00 97.69 180 TYR A C 1
ATOM 1328 O O . TYR A 1 180 ? -3.110 -8.021 -13.057 1.00 97.69 180 TYR A O 1
ATOM 1336 N N . ALA A 1 181 ? -3.273 -6.202 -14.363 1.00 96.25 181 ALA A N 1
ATOM 1337 C CA . ALA A 1 181 ? -4.535 -6.602 -14.983 1.00 96.25 181 ALA A CA 1
ATOM 1338 C C . ALA A 1 181 ? -4.390 -7.756 -15.987 1.00 96.25 181 ALA A C 1
ATOM 1340 O O . ALA A 1 181 ? -5.278 -8.599 -16.102 1.00 96.25 181 ALA A O 1
ATOM 1341 N N . VAL A 1 182 ? -3.284 -7.788 -16.734 1.00 95.38 182 VAL A N 1
ATOM 1342 C CA . VAL A 1 182 ? -3.032 -8.764 -17.803 1.00 95.38 182 VAL A CA 1
ATOM 1343 C C . VAL A 1 182 ? -2.052 -9.826 -17.324 1.00 95.38 182 VAL A C 1
ATOM 1345 O O . VAL A 1 182 ? -2.381 -11.011 -17.336 1.00 95.38 182 VAL A O 1
ATOM 1348 N N . GLY A 1 183 ? -0.872 -9.412 -16.856 1.00 95.44 183 GLY A N 1
ATOM 1349 C CA . GLY A 1 183 ? 0.201 -10.325 -16.458 1.00 95.44 183 GLY A CA 1
ATOM 1350 C C . GLY A 1 183 ? -0.189 -11.233 -15.291 1.00 95.44 183 GLY A C 1
ATOM 1351 O O . GLY A 1 183 ? -0.089 -12.456 -15.381 1.00 95.44 183 GLY A O 1
ATOM 1352 N N . LEU A 1 184 ? -0.672 -10.635 -14.205 1.00 95.88 184 LEU A N 1
ATOM 1353 C CA . LEU A 1 184 ? -1.074 -11.293 -12.962 1.00 95.88 184 LEU A CA 1
ATOM 1354 C C . LEU A 1 184 ? -2.563 -11.665 -12.930 1.00 95.88 184 LEU A C 1
ATOM 1356 O O . LEU A 1 184 ? -3.015 -12.288 -11.965 1.00 95.88 184 LEU A O 1
ATOM 1360 N N . ASN A 1 185 ? -3.309 -11.308 -13.984 1.00 94.19 185 ASN A N 1
ATOM 1361 C CA . ASN A 1 185 ? -4.737 -11.575 -14.142 1.00 94.19 185 ASN A CA 1
ATOM 1362 C C . ASN A 1 185 ? -5.555 -11.141 -12.910 1.00 94.19 185 ASN A C 1
ATOM 1364 O O . ASN A 1 185 ? -6.387 -11.899 -12.402 1.00 94.19 185 ASN A O 1
ATOM 1368 N N . GLN A 1 186 ? -5.264 -9.943 -12.402 1.00 94.56 186 GLN A N 1
ATOM 1369 C CA . GLN A 1 186 ? -6.011 -9.321 -11.316 1.00 94.56 186 GLN A CA 1
ATOM 1370 C C . GLN A 1 186 ? -7.065 -8.352 -11.841 1.00 94.56 186 GLN A C 1
ATOM 1372 O O . GLN A 1 186 ? -7.010 -7.859 -12.968 1.00 94.56 186 GLN A O 1
ATOM 1377 N N . THR A 1 187 ? -8.056 -8.088 -11.003 1.00 93.62 187 THR A N 1
ATOM 1378 C CA . THR A 1 187 ? -9.154 -7.173 -11.294 1.00 93.62 187 THR A CA 1
ATOM 1379 C C . THR A 1 187 ? -9.377 -6.310 -10.077 1.00 93.62 187 THR A C 1
ATOM 1381 O O . THR A 1 187 ? -9.534 -6.861 -8.994 1.00 93.62 187 THR A O 1
ATOM 1384 N N . TYR A 1 188 ? -9.443 -4.994 -10.260 1.00 94.81 188 TYR A N 1
ATOM 1385 C CA . TYR A 1 188 ? -9.791 -4.074 -9.181 1.00 94.81 188 TYR A CA 1
ATOM 1386 C C . TYR A 1 188 ? -11.110 -4.509 -8.499 1.00 94.81 188 TYR A C 1
ATOM 1388 O O . TYR A 1 188 ? -12.061 -4.833 -9.225 1.00 94.81 188 TYR A O 1
ATOM 1396 N N . PRO A 1 189 ? -11.197 -4.514 -7.153 1.00 95.12 189 PRO A N 1
ATOM 1397 C CA . PRO A 1 189 ? -10.193 -4.054 -6.187 1.00 95.12 189 PRO A CA 1
ATOM 1398 C C . PRO A 1 189 ? -9.309 -5.177 -5.593 1.00 95.12 189 PRO A C 1
ATOM 1400 O O . PRO A 1 189 ? -8.821 -5.038 -4.480 1.00 95.12 189 PRO A O 1
ATOM 1403 N N . ASN A 1 190 ? -9.096 -6.301 -6.286 1.00 94.19 190 ASN A N 1
ATOM 1404 C CA . ASN A 1 190 ? -8.407 -7.458 -5.705 1.00 94.19 190 ASN A CA 1
ATOM 1405 C C . ASN A 1 190 ? -6.935 -7.169 -5.370 1.00 94.19 190 ASN A C 1
ATOM 1407 O O . ASN A 1 190 ? -6.163 -6.706 -6.218 1.00 94.19 190 ASN A O 1
ATOM 1411 N N . SER A 1 191 ? -6.517 -7.604 -4.186 1.00 93.69 191 SER A N 1
ATOM 1412 C CA . SER A 1 191 ? -5.115 -7.594 -3.765 1.00 93.69 191 SER A CA 1
ATOM 1413 C C . SER A 1 191 ? -4.281 -8.678 -4.441 1.00 93.69 191 SER A C 1
ATOM 1415 O O . SER A 1 191 ? -4.744 -9.795 -4.682 1.00 93.69 191 SER A O 1
ATOM 1417 N N . VAL A 1 192 ? -2.992 -8.396 -4.663 1.00 92.62 192 VAL A N 1
ATOM 1418 C CA . VAL A 1 192 ? -1.982 -9.435 -4.949 1.00 92.62 192 VAL A CA 1
ATOM 1419 C C . VAL A 1 192 ? -1.616 -10.266 -3.714 1.00 92.62 192 VAL A C 1
ATOM 1421 O O . VAL A 1 192 ? -0.792 -11.181 -3.771 1.00 92.62 192 VAL A O 1
ATOM 1424 N N . ALA A 1 193 ? -2.207 -9.962 -2.562 1.00 90.06 193 ALA A N 1
ATOM 1425 C CA . ALA A 1 193 ? -1.965 -10.678 -1.325 1.00 90.06 193 ALA A CA 1
ATOM 1426 C C . ALA A 1 193 ? -3.190 -10.708 -0.397 1.00 90.06 193 ALA A C 1
ATOM 1428 O O . ALA A 1 193 ? -3.070 -10.367 0.779 1.00 90.06 193 ALA A O 1
ATOM 1429 N N . PRO A 1 194 ? -4.353 -11.193 -0.862 1.00 85.31 194 PRO A N 1
ATOM 1430 C CA . PRO A 1 194 ? -5.612 -11.059 -0.123 1.00 85.31 194 PRO A CA 1
ATOM 1431 C C . PRO A 1 194 ? -5.593 -11.776 1.236 1.00 85.31 194 PRO A C 1
ATOM 1433 O O . PRO A 1 194 ? -6.287 -11.393 2.169 1.00 85.31 194 PRO A O 1
ATOM 1436 N N . GLN A 1 195 ? -4.765 -12.815 1.371 1.00 83.81 195 GLN A N 1
ATOM 1437 C CA . GLN A 1 195 ? -4.622 -13.600 2.600 1.00 83.81 195 GLN A CA 1
ATOM 1438 C C . GLN A 1 195 ? -3.460 -13.144 3.489 1.00 83.81 195 GLN A C 1
ATOM 1440 O O . GLN A 1 195 ? -3.225 -13.747 4.535 1.00 83.81 195 GLN A O 1
ATOM 1445 N N . PHE A 1 196 ? -2.685 -12.139 3.070 1.00 88.25 196 PHE A N 1
ATOM 1446 C CA . PHE A 1 196 ? -1.569 -11.665 3.875 1.00 88.25 196 PHE A CA 1
ATOM 1447 C C . PHE A 1 196 ? -2.082 -10.971 5.135 1.00 88.25 196 PHE A C 1
ATOM 1449 O O . PHE A 1 196 ? -2.974 -10.130 5.070 1.00 88.25 196 PHE A O 1
ATOM 1456 N N . ASN A 1 197 ? -1.487 -11.347 6.264 1.00 89.06 197 ASN A N 1
ATOM 1457 C CA . ASN A 1 197 ? -1.810 -10.889 7.603 1.00 89.06 197 ASN A CA 1
ATOM 1458 C C . ASN A 1 197 ? -0.549 -10.994 8.465 1.00 89.06 197 ASN A C 1
ATOM 1460 O O . ASN A 1 197 ? 0.110 -12.036 8.465 1.00 89.06 197 ASN A O 1
ATOM 1464 N N . ALA A 1 198 ? -0.227 -9.938 9.207 1.00 90.44 198 ALA A N 1
ATOM 1465 C CA . ALA A 1 198 ? 0.872 -9.917 10.164 1.00 90.44 198 ALA A CA 1
ATOM 1466 C C . ALA A 1 198 ? 0.343 -9.914 11.603 1.00 90.44 198 ALA A C 1
ATOM 1468 O O . ALA A 1 198 ? -0.567 -9.159 11.942 1.00 90.44 198 ALA A O 1
ATOM 1469 N N . ASP A 1 199 ? 0.953 -10.711 12.477 1.00 91.06 199 ASP A N 1
ATOM 1470 C CA . ASP A 1 199 ? 0.628 -10.700 13.902 1.00 91.06 199 ASP A CA 1
ATOM 1471 C C . ASP A 1 199 ? 1.671 -9.886 14.667 1.00 91.06 199 ASP A C 1
ATOM 1473 O O . ASP A 1 199 ? 2.851 -10.240 14.741 1.00 91.06 199 ASP A O 1
ATOM 1477 N N . ILE A 1 200 ? 1.221 -8.780 15.258 1.00 89.75 200 ILE A N 1
ATOM 1478 C CA . ILE A 1 200 ? 2.044 -7.900 16.086 1.00 89.75 200 ILE A CA 1
ATOM 1479 C C . ILE A 1 200 ? 1.347 -7.770 17.425 1.00 89.75 200 ILE A C 1
ATOM 1481 O O . ILE A 1 200 ? 0.479 -6.919 17.614 1.00 89.75 200 ILE A O 1
ATOM 1485 N N . PHE A 1 201 ? 1.741 -8.636 18.358 1.00 89.88 201 PHE A N 1
ATOM 1486 C CA . PHE A 1 201 ? 1.131 -8.692 19.678 1.00 89.88 201 PHE A CA 1
ATOM 1487 C C . PHE A 1 201 ? 1.041 -7.290 20.320 1.00 89.88 201 PHE A C 1
ATOM 1489 O O . PHE A 1 201 ? 2.055 -6.587 20.358 1.00 89.88 201 PHE A O 1
ATOM 1496 N N . PRO A 1 202 ? -0.130 -6.887 20.854 1.00 93.12 202 PRO A N 1
ATOM 1497 C CA . PRO A 1 202 ? -1.333 -7.702 21.096 1.00 93.12 202 PRO A CA 1
ATOM 1498 C C . PRO A 1 202 ? -2.357 -7.787 19.952 1.00 93.12 202 PRO A C 1
ATOM 1500 O O . PRO A 1 202 ? -3.425 -8.366 20.147 1.00 93.12 202 PRO A O 1
ATOM 1503 N N . PHE A 1 203 ? -2.062 -7.231 18.783 1.00 94.69 203 PHE A N 1
ATOM 1504 C CA . PHE A 1 203 ? -2.943 -7.306 17.624 1.00 94.69 203 PHE A CA 1
ATOM 1505 C C . PHE A 1 203 ? -2.652 -8.523 16.746 1.00 94.69 203 PHE A C 1
ATOM 1507 O O . PHE A 1 203 ? -1.552 -9.086 16.754 1.00 94.69 203 PHE A O 1
ATOM 1514 N N . ARG A 1 204 ? -3.645 -8.870 15.934 1.00 94.50 204 ARG A N 1
ATOM 1515 C CA . ARG A 1 204 ? -3.569 -9.880 14.880 1.00 94.50 204 ARG A CA 1
ATOM 1516 C C . ARG A 1 204 ? -4.089 -9.333 13.557 1.00 94.50 204 ARG A C 1
ATOM 1518 O O . ARG A 1 204 ? -4.833 -8.352 13.554 1.00 94.50 204 ARG A O 1
ATOM 1525 N N . HIS A 1 205 ? -3.714 -9.994 12.468 1.00 93.44 205 HIS A N 1
ATOM 1526 C CA . HIS A 1 205 ? -4.155 -9.664 11.107 1.00 93.44 205 HIS A CA 1
ATOM 1527 C C . HIS A 1 205 ? -3.894 -8.207 10.689 1.00 93.44 205 HIS A C 1
ATOM 1529 O O . HIS A 1 205 ? -4.704 -7.576 10.016 1.00 93.44 205 HIS A O 1
ATOM 1535 N N . PHE A 1 206 ? -2.748 -7.651 11.083 1.00 91.00 206 PHE A N 1
ATOM 1536 C CA . PHE A 1 206 ? -2.300 -6.370 10.552 1.00 91.00 206 PHE A CA 1
ATOM 1537 C C . PHE A 1 206 ? -2.022 -6.462 9.059 1.00 91.00 206 PHE A C 1
ATOM 1539 O O . PHE A 1 206 ? -1.400 -7.411 8.574 1.00 91.00 206 PHE A O 1
ATOM 1546 N N . LYS A 1 207 ? -2.429 -5.412 8.353 1.00 89.12 207 LYS A N 1
ATOM 1547 C CA . LYS A 1 207 ? -2.135 -5.195 6.946 1.00 89.12 207 LYS A CA 1
ATOM 1548 C C . LYS A 1 207 ? -1.058 -4.134 6.839 1.00 89.12 207 LYS A C 1
ATOM 1550 O O . LYS A 1 207 ? -0.983 -3.199 7.632 1.00 89.12 207 LYS A O 1
ATOM 1555 N N . MET A 1 208 ? -0.216 -4.280 5.830 1.00 86.75 208 MET A N 1
ATOM 1556 C CA . MET A 1 208 ? 0.839 -3.309 5.545 1.00 86.75 208 MET A CA 1
ATOM 1557 C C . MET A 1 208 ? 0.334 -2.071 4.791 1.00 86.75 208 MET A C 1
ATOM 1559 O O . MET A 1 208 ? 1.063 -1.090 4.648 1.00 86.75 208 MET A O 1
ATOM 1563 N N . SER A 1 209 ? -0.898 -2.147 4.297 1.00 87.75 209 SER A N 1
ATOM 1564 C CA . SER A 1 209 ? -1.553 -1.148 3.464 1.00 87.75 209 SER A CA 1
ATOM 1565 C C . SER A 1 209 ? -2.039 0.067 4.256 1.00 87.75 209 SER A C 1
ATOM 1567 O O . SER A 1 209 ? -1.699 0.268 5.427 1.00 87.75 209 SER A O 1
ATOM 1569 N N . TYR A 1 210 ? -2.812 0.909 3.585 1.00 92.19 210 TYR A N 1
ATOM 1570 C CA . TYR A 1 210 ? -3.404 2.108 4.144 1.00 92.19 210 TYR A CA 1
ATOM 1571 C C . TYR A 1 210 ? -4.691 1.819 4.920 1.00 92.19 210 TYR A C 1
ATOM 1573 O O . TYR A 1 210 ? -5.505 0.967 4.563 1.00 92.19 210 TYR A O 1
ATOM 1581 N N . TYR A 1 211 ? -4.873 2.597 5.981 1.00 95.06 211 TYR A N 1
ATOM 1582 C CA . TYR A 1 211 ? -6.053 2.622 6.830 1.00 95.06 211 TYR A CA 1
ATOM 1583 C C . TYR A 1 211 ? -6.702 4.005 6.781 1.00 95.06 211 TYR A C 1
ATOM 1585 O O . TYR A 1 211 ? -6.002 5.022 6.786 1.00 95.06 211 TYR A O 1
ATOM 1593 N N . TRP A 1 212 ? -8.034 4.048 6.780 1.00 95.19 212 TRP A N 1
ATOM 1594 C CA . TRP A 1 212 ? -8.802 5.296 6.817 1.00 95.19 212 TRP A CA 1
ATOM 1595 C C . TRP A 1 212 ? -8.601 6.082 8.126 1.00 95.19 212 TRP A C 1
ATOM 1597 O O . TRP A 1 212 ? -8.573 5.496 9.210 1.00 95.19 212 TRP A O 1
ATOM 1607 N N . ALA A 1 213 ? -8.536 7.418 8.037 1.00 92.44 213 ALA A N 1
ATOM 1608 C CA . ALA A 1 213 ? -8.561 8.344 9.175 1.00 92.44 213 ALA A CA 1
ATOM 1609 C C . ALA A 1 213 ? -9.436 9.581 8.872 1.00 92.44 213 ALA A C 1
ATOM 1611 O O . ALA A 1 213 ? -9.345 10.142 7.791 1.00 92.44 213 ALA A O 1
ATOM 1612 N N . LEU A 1 214 ? -10.259 10.056 9.818 1.00 81.94 214 LEU A N 1
ATOM 1613 C CA . LEU A 1 214 ? -11.351 11.028 9.578 1.00 81.94 214 LEU A CA 1
ATOM 1614 C C . LEU A 1 214 ? -10.940 12.490 9.352 1.00 81.94 214 LEU A C 1
ATOM 1616 O O . LEU A 1 214 ? -11.763 13.291 8.899 1.00 81.94 214 LEU A O 1
ATOM 1620 N N . LYS A 1 215 ? -9.697 12.889 9.621 1.00 75.25 215 LYS A N 1
ATOM 1621 C CA . LYS A 1 215 ? -9.280 14.273 9.376 1.00 75.25 215 LYS A CA 1
ATOM 1622 C C . LYS A 1 215 ? -9.327 14.557 7.874 1.00 75.25 215 LYS A C 1
ATOM 1624 O O . LYS A 1 215 ? -8.590 13.947 7.115 1.00 75.25 215 LYS A O 1
ATOM 1629 N N . ASN A 1 216 ? -10.180 15.488 7.456 1.00 63.66 216 ASN A N 1
ATOM 1630 C CA . ASN A 1 216 ? -10.165 16.003 6.089 1.00 63.66 216 ASN A CA 1
ATOM 1631 C C . ASN A 1 216 ? -8.924 16.883 5.909 1.00 63.66 216 ASN A C 1
ATOM 1633 O O . ASN A 1 216 ? -8.690 17.793 6.711 1.00 63.66 216 ASN A O 1
ATOM 1637 N N . ASP A 1 217 ? -8.165 16.660 4.843 1.00 54.72 217 ASP A N 1
ATOM 1638 C CA . ASP A 1 217 ? -7.018 17.498 4.473 1.00 54.72 217 ASP A CA 1
ATOM 1639 C C . ASP A 1 217 ? -7.438 18.808 3.772 1.00 54.72 217 ASP A C 1
ATOM 1641 O O . ASP A 1 217 ? -6.612 19.672 3.481 1.00 54.72 217 ASP A O 1
ATOM 1645 N N . GLY A 1 218 ? -8.743 19.004 3.552 1.00 47.62 218 GLY A N 1
ATOM 1646 C CA . GLY A 1 218 ? -9.300 20.245 3.021 1.00 47.62 218 GLY A CA 1
ATOM 1647 C C . GLY A 1 218 ? -9.072 20.451 1.522 1.00 47.62 218 GLY A C 1
ATOM 1648 O O . GLY A 1 218 ? -9.270 21.568 1.041 1.00 47.62 218 GLY A O 1
ATOM 1649 N N . GLY A 1 219 ? -8.697 19.417 0.763 1.00 46.88 219 GLY A N 1
ATOM 1650 C CA . GLY A 1 219 ? -8.561 19.524 -0.688 1.00 46.88 219 GLY A CA 1
ATOM 1651 C C . GLY A 1 219 ? -9.900 19.797 -1.383 1.00 46.88 219 GLY A C 1
ATOM 1652 O O . GLY A 1 219 ? -10.650 18.878 -1.681 1.00 46.88 219 GLY A O 1
ATOM 1653 N N . THR A 1 220 ? -10.202 21.054 -1.720 1.00 40.59 220 THR A N 1
ATOM 1654 C CA . THR A 1 220 ? -11.336 21.436 -2.594 1.00 40.59 220 THR A CA 1
ATOM 1655 C C . THR A 1 220 ? -11.046 21.208 -4.089 1.00 40.59 220 THR A C 1
ATOM 1657 O O . THR A 1 220 ? -11.714 21.779 -4.951 1.00 40.59 220 THR A O 1
ATOM 1660 N N . GLY A 1 221 ? -10.001 20.449 -4.423 1.00 39.03 221 GLY A N 1
ATOM 1661 C CA . GLY A 1 221 ? -9.311 20.499 -5.714 1.00 39.03 221 GLY A CA 1
ATOM 1662 C C . GLY A 1 221 ? -9.447 19.242 -6.565 1.00 39.03 221 GLY A C 1
ATOM 1663 O O . GLY A 1 221 ? -8.446 18.749 -7.062 1.00 39.03 221 GLY A O 1
ATOM 1664 N N . GLY A 1 222 ? -10.659 18.723 -6.74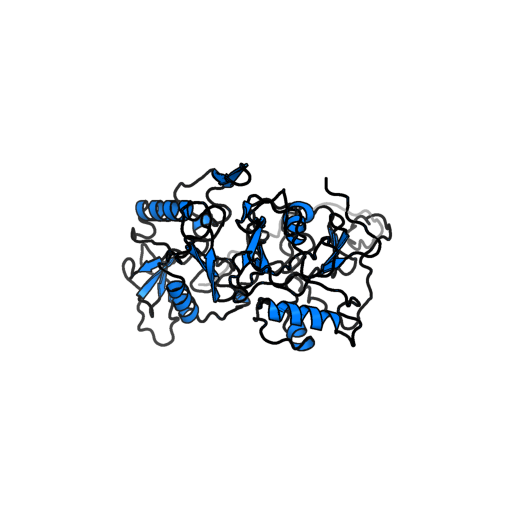7 1.00 39.03 222 GLY A N 1
ATOM 1665 C CA . GLY A 1 222 ? -10.874 17.550 -7.596 1.00 39.03 222 GLY A CA 1
ATOM 1666 C C . GLY A 1 222 ? -12.276 17.484 -8.172 1.00 39.03 222 GLY A C 1
ATOM 1667 O O . GLY A 1 222 ? -12.978 16.540 -7.872 1.00 39.03 222 GLY A O 1
ATOM 1668 N N . GLY A 1 223 ? -12.712 18.501 -8.927 1.00 39.50 223 GLY A N 1
ATOM 1669 C CA . GLY A 1 223 ? -13.831 18.458 -9.897 1.00 39.50 223 GLY A CA 1
ATOM 1670 C C . GLY A 1 223 ? -15.244 18.020 -9.455 1.00 39.50 223 GLY A C 1
ATOM 1671 O O . GLY A 1 223 ? -16.190 18.269 -10.195 1.00 39.50 223 GLY A O 1
ATOM 1672 N N . LEU A 1 224 ? -15.422 17.414 -8.281 1.00 43.28 224 LEU A N 1
ATOM 1673 C CA . LEU A 1 224 ? -16.610 16.680 -7.848 1.00 43.28 224 LEU A CA 1
ATOM 1674 C C . LEU A 1 224 ? -16.871 16.864 -6.343 1.00 43.28 224 LEU A C 1
ATOM 1676 O O . LEU A 1 224 ? -17.180 15.914 -5.643 1.00 43.28 224 LEU A O 1
ATOM 1680 N N . GLY A 1 225 ? -16.751 18.089 -5.821 1.00 41.31 225 GLY A N 1
ATOM 1681 C CA . GLY A 1 225 ? -17.423 18.509 -4.577 1.00 41.31 225 GLY A CA 1
ATOM 1682 C C . GLY A 1 225 ? -17.160 17.740 -3.265 1.00 41.31 225 GLY A C 1
ATOM 1683 O O . GLY A 1 225 ? -17.828 18.051 -2.283 1.00 41.31 225 GLY A O 1
ATOM 1684 N N . GLY A 1 226 ? -16.224 16.793 -3.196 1.00 48.16 226 GLY A N 1
ATOM 1685 C CA . GLY A 1 226 ? -15.860 16.055 -1.983 1.00 48.16 226 GLY A CA 1
ATOM 1686 C C . GLY A 1 226 ? -14.414 16.340 -1.595 1.00 48.16 226 GLY A C 1
ATOM 1687 O O . GLY A 1 226 ? -13.534 16.301 -2.448 1.00 48.16 226 GLY A O 1
ATOM 1688 N N . GLY A 1 227 ? -14.167 16.672 -0.327 1.00 60.72 227 GLY A N 1
ATOM 1689 C CA . GLY A 1 227 ? -12.801 16.752 0.195 1.00 60.72 227 GLY A CA 1
ATOM 1690 C C . GLY A 1 227 ? -12.112 15.384 0.165 1.00 60.72 227 GLY A C 1
ATOM 1691 O O . GLY A 1 227 ? -12.784 14.350 0.172 1.00 60.72 227 GLY A O 1
ATOM 1692 N N . GLY A 1 228 ? -10.779 15.389 0.130 1.00 74.06 228 GLY A N 1
ATOM 1693 C CA . GLY A 1 228 ? -9.984 14.192 0.376 1.00 74.06 228 GLY A CA 1
ATOM 1694 C C . GLY A 1 228 ? -10.057 13.758 1.841 1.00 74.06 228 GLY A C 1
ATOM 1695 O O . GLY A 1 228 ? -10.396 14.550 2.727 1.00 74.06 228 GLY A O 1
ATOM 1696 N N . GLN A 1 229 ? -9.736 12.490 2.082 1.00 85.94 229 GLN A N 1
ATOM 1697 C CA . GLN A 1 229 ? -9.675 11.909 3.417 1.00 85.94 229 GLN A CA 1
ATOM 1698 C C . GLN A 1 229 ? -8.245 11.489 3.737 1.00 85.94 229 GLN A C 1
ATOM 1700 O O . GLN A 1 229 ? -7.559 10.926 2.884 1.00 85.94 229 GLN A O 1
ATOM 1705 N N . GLU A 1 230 ? -7.787 11.765 4.956 1.00 88.56 230 GLU A N 1
ATOM 1706 C CA . GLU A 1 230 ? -6.471 11.314 5.399 1.00 88.56 230 GLU A CA 1
ATOM 1707 C C . GLU A 1 230 ? -6.421 9.787 5.566 1.00 88.56 230 GLU A C 1
ATOM 1709 O O . GLU A 1 230 ? -7.400 9.124 5.921 1.00 88.56 230 GLU A O 1
ATOM 1714 N N . MET A 1 231 ? -5.238 9.230 5.350 1.00 90.81 231 MET A N 1
ATOM 1715 C CA . MET A 1 231 ? -4.931 7.826 5.587 1.00 90.81 231 MET A CA 1
ATOM 1716 C C . MET A 1 231 ? -3.658 7.669 6.421 1.00 90.81 231 MET A C 1
ATOM 1718 O O . MET A 1 231 ? -2.924 8.630 6.682 1.00 90.81 231 MET A O 1
ATOM 1722 N N . TYR A 1 232 ? -3.393 6.437 6.850 1.00 92.19 232 TYR A N 1
ATOM 1723 C CA . TYR A 1 232 ? -2.129 6.059 7.470 1.00 92.19 232 TYR A CA 1
ATOM 1724 C C . TYR A 1 232 ? -1.687 4.661 7.036 1.00 92.19 232 TYR A C 1
ATOM 1726 O O . TYR A 1 232 ? -2.498 3.739 7.038 1.00 92.19 232 TYR A O 1
ATOM 1734 N N . ALA A 1 233 ? -0.410 4.490 6.694 1.00 89.75 233 ALA A N 1
ATOM 1735 C CA . ALA A 1 233 ? 0.196 3.186 6.426 1.00 89.75 233 ALA A CA 1
ATOM 1736 C C . ALA A 1 233 ? 1.154 2.786 7.549 1.00 89.75 233 ALA A C 1
ATOM 1738 O O . ALA A 1 233 ? 2.134 3.482 7.830 1.00 89.75 233 ALA A O 1
ATOM 1739 N N . PHE A 1 234 ? 0.915 1.615 8.140 1.00 86.56 234 PHE A N 1
ATOM 1740 C CA . PHE A 1 234 ? 1.792 1.045 9.168 1.00 86.56 234 PHE A CA 1
ATOM 1741 C C . PHE A 1 234 ? 3.133 0.567 8.602 1.00 86.56 234 PHE A C 1
ATOM 1743 O O . PHE A 1 234 ? 4.122 0.535 9.330 1.00 86.56 234 PHE A O 1
ATOM 1750 N N . SER A 1 235 ? 3.190 0.220 7.312 1.00 79.19 235 SER A N 1
ATOM 1751 C CA . SER A 1 235 ? 4.398 -0.314 6.671 1.00 79.19 235 SER A CA 1
ATOM 1752 C C . SER A 1 235 ? 5.575 0.654 6.684 1.00 79.19 235 SER A C 1
ATOM 1754 O O . SER A 1 235 ? 6.708 0.223 6.831 1.00 79.19 235 SER A O 1
ATOM 1756 N N . ASN A 1 236 ? 5.334 1.953 6.538 1.00 80.25 236 ASN A N 1
ATOM 1757 C CA . ASN A 1 236 ? 6.367 2.983 6.375 1.00 80.25 236 ASN A CA 1
ATOM 1758 C C . ASN A 1 236 ? 6.079 4.255 7.195 1.00 80.25 236 ASN A C 1
ATOM 1760 O O . ASN A 1 236 ? 6.801 5.247 7.075 1.00 80.25 236 ASN A O 1
ATOM 1764 N N . SER A 1 237 ? 5.055 4.215 8.054 1.00 83.38 237 SER A N 1
ATOM 1765 C CA . SER A 1 237 ? 4.616 5.314 8.922 1.00 83.38 237 SER A CA 1
ATOM 1766 C C . SER A 1 237 ? 4.220 6.584 8.165 1.00 83.38 237 SER A C 1
ATOM 1768 O O . SER A 1 237 ? 4.488 7.702 8.619 1.00 83.38 237 SER A O 1
ATOM 1770 N N . ILE A 1 238 ? 3.593 6.418 7.001 1.00 79.81 238 ILE A N 1
ATOM 1771 C CA . ILE A 1 238 ? 3.222 7.520 6.113 1.00 79.81 238 ILE A CA 1
ATOM 1772 C C . ILE A 1 238 ? 1.761 7.901 6.272 1.00 79.81 238 ILE A C 1
ATOM 1774 O O . ILE A 1 238 ? 0.906 7.059 6.520 1.00 79.81 238 ILE A O 1
ATOM 1778 N N . GLN A 1 239 ? 1.503 9.195 6.096 1.00 83.19 239 GLN A N 1
ATOM 1779 C CA . GLN A 1 239 ? 0.173 9.780 5.997 1.00 83.19 239 GLN A CA 1
ATOM 1780 C C . GLN A 1 239 ? 0.031 10.582 4.700 1.00 83.19 239 GLN A C 1
ATOM 1782 O O . GLN A 1 239 ? 1.024 11.011 4.096 1.00 83.19 239 GLN A O 1
ATOM 1787 N N . GLY A 1 240 ? -1.209 10.869 4.338 1.00 77.81 240 GLY A N 1
ATOM 1788 C CA . GLY A 1 240 ? -1.563 11.758 3.246 1.00 77.81 240 GLY A CA 1
ATOM 1789 C C . GLY A 1 240 ? -3.062 11.737 2.992 1.00 77.81 240 GLY A C 1
ATOM 1790 O O . GLY A 1 240 ? -3.773 10.877 3.508 1.00 77.81 240 GLY A O 1
ATOM 1791 N N . GLY A 1 241 ? -3.525 12.674 2.173 1.00 80.62 241 GLY A N 1
ATOM 1792 C CA . GLY A 1 241 ? -4.889 12.679 1.667 1.00 80.62 241 GLY A CA 1
ATOM 1793 C C . GLY A 1 241 ? -5.053 11.781 0.447 1.00 80.62 241 GLY A C 1
ATOM 1794 O O . GLY A 1 241 ? -4.139 11.647 -0.368 1.00 80.62 241 GLY A O 1
ATOM 1795 N N . THR A 1 242 ? -6.235 11.192 0.311 1.00 82.56 242 THR A N 1
ATOM 1796 C CA . THR A 1 242 ? -6.655 10.441 -0.875 1.00 82.56 242 THR A CA 1
ATOM 1797 C C . THR A 1 242 ? -8.075 10.820 -1.290 1.00 82.56 242 THR A C 1
ATOM 1799 O O . THR A 1 242 ? -8.825 11.424 -0.516 1.00 82.56 242 THR A O 1
ATOM 1802 N N . THR A 1 243 ? -8.470 10.437 -2.502 1.00 83.38 243 THR A N 1
ATOM 1803 C CA . THR A 1 243 ? -9.870 10.476 -2.932 1.00 83.38 243 THR A CA 1
ATOM 1804 C C . THR A 1 243 ? -10.697 9.465 -2.132 1.00 83.38 243 THR A C 1
ATOM 1806 O O . THR A 1 243 ? -10.203 8.439 -1.673 1.00 83.38 243 THR A O 1
ATOM 1809 N N . THR A 1 244 ? -11.982 9.754 -1.943 1.00 87.06 244 THR A N 1
ATOM 1810 C CA . THR A 1 244 ? -12.907 8.892 -1.181 1.00 87.06 244 THR A CA 1
ATOM 1811 C C . THR A 1 244 ? -13.809 8.035 -2.067 1.00 87.06 244 THR A C 1
ATOM 1813 O O . THR A 1 244 ? -14.543 7.191 -1.554 1.00 87.06 244 THR A O 1
ATOM 1816 N N . LEU A 1 245 ? -13.778 8.264 -3.383 1.00 86.62 245 LEU A N 1
ATOM 1817 C CA . LEU A 1 245 ? -14.716 7.682 -4.339 1.00 86.62 245 LEU A CA 1
ATOM 1818 C C . LEU A 1 245 ? -14.337 6.255 -4.758 1.00 86.62 245 LEU A C 1
ATOM 1820 O O . LEU A 1 245 ? -15.218 5.416 -4.919 1.00 86.62 245 LEU A O 1
ATOM 1824 N N . ASP A 1 246 ? -13.046 6.003 -4.952 1.00 88.94 246 ASP A N 1
ATOM 1825 C CA . ASP A 1 246 ? -12.528 4.834 -5.670 1.00 88.94 246 ASP A CA 1
ATOM 1826 C C . ASP A 1 246 ? -11.259 4.235 -5.043 1.00 88.94 246 ASP A C 1
ATOM 1828 O O . ASP A 1 246 ? -10.580 3.393 -5.634 1.00 88.94 246 ASP A O 1
ATOM 1832 N N . THR A 1 247 ? -10.955 4.636 -3.816 1.00 91.81 247 THR A N 1
ATOM 1833 C CA . THR A 1 247 ? -9.856 4.086 -3.027 1.00 91.81 247 THR A CA 1
ATOM 1834 C C . THR A 1 247 ? -10.393 3.042 -2.046 1.00 91.81 247 THR A C 1
ATOM 1836 O O . THR A 1 247 ? -11.360 3.315 -1.335 1.00 91.81 247 THR A O 1
ATOM 1839 N N . TYR A 1 248 ? -9.769 1.862 -1.990 1.00 94.06 248 TYR A N 1
ATOM 1840 C CA . TYR A 1 248 ? -10.118 0.777 -1.067 1.00 94.06 248 TYR A CA 1
ATOM 1841 C C . TYR A 1 248 ? -9.068 0.670 0.034 1.00 94.06 248 TYR A C 1
ATOM 1843 O O . TYR A 1 248 ? -7.954 0.236 -0.229 1.00 94.06 248 TYR A O 1
ATOM 1851 N N . TYR A 1 249 ? -9.427 1.031 1.267 1.00 95.19 249 TYR A N 1
ATOM 1852 C CA . TYR A 1 249 ? -8.534 0.935 2.428 1.00 95.19 249 TYR A CA 1
ATOM 1853 C C . TYR A 1 249 ? -9.189 0.189 3.588 1.00 95.19 249 TYR A C 1
ATOM 1855 O O . TYR A 1 249 ? -10.406 -0.009 3.627 1.00 95.19 249 TYR A O 1
ATOM 1863 N N . TYR A 1 250 ? -8.357 -0.222 4.541 1.00 96.12 250 TYR A N 1
ATOM 1864 C CA . TYR A 1 250 ? -8.783 -0.921 5.747 1.00 96.12 250 TYR A CA 1
ATOM 1865 C C . TYR A 1 250 ? -9.315 0.053 6.807 1.00 96.12 250 TYR A C 1
ATOM 1867 O O . TYR A 1 250 ? -9.051 1.260 6.793 1.00 96.12 250 TYR A O 1
ATOM 1875 N N . VAL A 1 251 ? -10.038 -0.491 7.784 1.00 96.88 251 VAL A N 1
ATOM 1876 C CA . VAL A 1 251 ? -10.494 0.242 8.968 1.00 96.88 251 VAL A CA 1
ATOM 1877 C C . VAL A 1 251 ? -9.963 -0.467 10.205 1.00 96.88 251 VAL A C 1
ATOM 1879 O O . VAL A 1 251 ? -10.260 -1.638 10.418 1.00 96.88 251 VAL A O 1
ATOM 1882 N N . LEU A 1 252 ? -9.221 0.256 11.047 1.00 97.44 252 LEU A N 1
ATOM 1883 C CA . LEU A 1 252 ? -8.853 -0.188 12.391 1.00 97.44 252 LEU A CA 1
ATOM 1884 C C . LEU A 1 252 ? -9.623 0.674 13.403 1.00 97.44 252 LEU A C 1
ATOM 1886 O O . LEU A 1 252 ? -9.187 1.790 13.701 1.00 97.44 252 LEU A O 1
ATOM 1890 N N . PRO A 1 253 ? -10.787 0.209 13.897 1.00 97.81 253 PRO A N 1
ATOM 1891 C CA . PRO A 1 253 ? -11.626 1.009 14.775 1.00 97.81 253 PRO A CA 1
ATOM 1892 C C . PRO A 1 253 ? -10.965 1.296 16.112 1.00 97.81 253 PRO A C 1
ATOM 1894 O O . PRO A 1 253 ? -10.281 0.446 16.694 1.00 97.81 253 PRO A O 1
ATOM 1897 N N . MET A 1 254 ? -11.287 2.467 16.645 1.00 98.06 254 MET A N 1
ATOM 1898 C CA . MET A 1 254 ? -10.915 2.869 17.990 1.00 98.06 254 MET A CA 1
ATOM 1899 C C . MET A 1 254 ? -12.110 3.403 18.780 1.00 98.06 254 MET A C 1
ATOM 1901 O O . MET A 1 254 ? -13.125 3.794 18.211 1.00 98.06 254 MET A O 1
ATOM 1905 N N . VAL A 1 255 ? -11.960 3.471 20.100 1.00 98.00 255 VAL A N 1
ATOM 1906 C CA . VAL A 1 255 ? -12.796 4.256 21.014 1.00 98.00 255 VAL A CA 1
ATOM 1907 C C . VAL A 1 255 ? -11.880 5.205 21.776 1.00 98.00 255 VAL A C 1
ATOM 1909 O O . VAL A 1 255 ? -10.833 4.794 22.285 1.00 98.00 255 VAL A O 1
ATOM 1912 N N . LYS A 1 256 ? -12.272 6.478 21.886 1.00 96.19 256 LYS A N 1
ATOM 1913 C CA . LYS A 1 256 ? -11.611 7.429 22.789 1.00 96.19 256 LYS A CA 1
ATOM 1914 C C . LYS A 1 256 ? -11.994 7.074 24.223 1.00 96.19 256 LYS A C 1
ATOM 1916 O O . LYS A 1 256 ? -13.130 7.304 24.636 1.00 96.19 256 LYS A O 1
ATOM 1921 N N . GLY A 1 257 ? -11.057 6.507 24.974 1.00 95.94 257 GLY A N 1
ATOM 1922 C CA . GLY A 1 257 ? -11.318 5.987 26.314 1.00 95.94 257 GLY A CA 1
ATOM 1923 C C . GLY A 1 257 ? -11.440 4.458 26.394 1.00 95.94 257 GLY A C 1
ATOM 1924 O O . GLY A 1 257 ? -11.331 3.739 25.393 1.00 95.94 257 GLY A O 1
ATOM 1925 N N . PRO A 1 258 ? -11.659 3.940 27.614 1.00 96.06 258 PRO A N 1
ATOM 1926 C CA . PRO A 1 258 ? -11.848 2.518 27.854 1.00 96.06 258 PRO A CA 1
ATOM 1927 C C . PRO A 1 258 ? -13.249 2.042 27.442 1.00 96.06 258 PRO A C 1
ATOM 1929 O O . PRO A 1 258 ? -14.217 2.801 27.502 1.00 96.06 258 PRO A O 1
ATOM 1932 N N . ILE A 1 259 ? -13.374 0.753 27.120 1.00 95.25 259 ILE A N 1
ATOM 1933 C CA . ILE A 1 259 ? -14.664 0.058 27.014 1.00 95.25 259 ILE A CA 1
ATOM 1934 C C . ILE A 1 259 ? -14.788 -0.942 28.169 1.00 95.25 259 ILE A C 1
ATOM 1936 O O . ILE A 1 259 ? -13.893 -1.745 28.410 1.00 95.25 259 ILE A O 1
ATOM 1940 N N . GLY A 1 260 ? -15.882 -0.898 28.930 1.00 91.62 260 GLY A N 1
ATOM 1941 C CA . GLY A 1 260 ? -16.016 -1.740 30.124 1.00 91.62 260 GLY A CA 1
ATOM 1942 C C . GLY A 1 260 ? -14.929 -1.459 31.176 1.00 91.62 260 GLY A C 1
ATOM 1943 O O . GLY A 1 260 ? -14.685 -0.307 31.529 1.00 91.62 260 GLY A O 1
ATOM 1944 N N . THR A 1 261 ? -14.305 -2.511 31.717 1.00 93.19 261 THR A N 1
ATOM 1945 C CA . THR A 1 261 ? -13.225 -2.391 32.715 1.00 93.19 261 THR A CA 1
ATOM 1946 C C . THR A 1 261 ? -11.857 -2.497 32.033 1.00 93.19 261 THR A C 1
ATOM 1948 O O . THR A 1 261 ? -11.526 -3.597 31.578 1.00 93.19 261 THR A O 1
ATOM 1951 N N . PRO A 1 262 ? -11.059 -1.411 31.974 1.00 91.94 262 PRO A N 1
ATOM 1952 C CA . PRO A 1 262 ? -9.754 -1.437 31.322 1.00 91.94 262 PRO A CA 1
ATOM 1953 C C . PRO A 1 262 ? -8.732 -2.298 32.082 1.00 91.94 262 PRO A C 1
ATOM 1955 O O . PRO A 1 262 ? -8.869 -2.483 33.297 1.00 91.94 262 PRO A O 1
ATOM 1958 N N . PRO A 1 263 ? -7.696 -2.808 31.389 1.00 91.88 263 PRO A N 1
ATOM 1959 C CA . PRO A 1 263 ? -6.524 -3.409 32.022 1.00 91.88 263 PRO A CA 1
ATOM 1960 C C . PRO A 1 263 ? -5.806 -2.444 32.979 1.00 91.88 263 PRO A C 1
ATOM 1962 O O . PRO A 1 263 ? -5.902 -1.224 32.841 1.00 91.88 263 PRO A O 1
ATOM 1965 N N . ASP A 1 264 ? -5.048 -2.994 33.930 1.00 90.25 264 ASP A N 1
ATOM 1966 C CA . ASP A 1 264 ? -4.181 -2.196 34.801 1.00 90.25 264 ASP A CA 1
ATOM 1967 C C . ASP A 1 264 ? -2.906 -1.773 34.056 1.00 90.25 264 ASP A C 1
ATOM 1969 O O . ASP A 1 264 ? -2.087 -2.607 33.666 1.00 90.25 264 ASP A O 1
ATOM 1973 N N . CYS A 1 265 ? -2.740 -0.464 33.888 1.00 90.44 265 CYS A N 1
ATOM 1974 C CA . CYS A 1 265 ? -1.593 0.154 33.228 1.00 90.44 265 CYS A CA 1
ATOM 1975 C C . CYS A 1 265 ? -0.377 0.347 34.147 1.00 90.44 265 CYS A C 1
ATOM 1977 O O . CYS A 1 265 ? 0.685 0.753 33.682 1.00 90.44 265 CYS A O 1
ATOM 1979 N N . ALA A 1 266 ? -0.501 0.083 35.451 1.00 84.88 266 ALA A N 1
ATOM 1980 C CA . ALA A 1 266 ? 0.562 0.320 36.426 1.00 84.88 266 ALA A CA 1
ATOM 1981 C C . ALA A 1 266 ? 1.553 -0.850 36.570 1.00 84.88 266 ALA A C 1
ATOM 1983 O O . ALA A 1 266 ? 2.361 -0.851 37.500 1.00 84.88 266 ALA A O 1
ATOM 1984 N N . ILE A 1 267 ? 1.512 -1.848 35.679 1.00 77.81 267 ILE A N 1
ATOM 1985 C CA . ILE A 1 267 ? 2.384 -3.027 35.748 1.00 77.81 267 ILE A CA 1
ATOM 1986 C C . ILE A 1 267 ? 3.795 -2.654 35.256 1.00 77.81 267 ILE A C 1
ATOM 1988 O O . ILE A 1 267 ? 3.980 -2.382 34.067 1.00 77.81 267 ILE A O 1
ATOM 1992 N N . PRO A 1 268 ? 4.828 -2.669 36.123 1.00 76.31 268 PRO A N 1
ATOM 1993 C CA . PRO A 1 268 ? 6.179 -2.305 35.712 1.00 76.31 268 PRO A CA 1
ATOM 1994 C C . PRO A 1 268 ? 6.716 -3.255 34.633 1.00 76.31 268 PRO A C 1
ATOM 1996 O O . PRO A 1 268 ? 6.745 -4.469 34.829 1.00 76.31 268 PRO A O 1
ATOM 1999 N N . GLY A 1 269 ? 7.172 -2.696 33.507 1.00 72.75 269 GLY A N 1
ATOM 2000 C CA . GLY A 1 269 ? 7.742 -3.457 32.389 1.00 72.75 269 GLY A CA 1
ATOM 2001 C C . GLY A 1 269 ? 6.721 -4.151 31.479 1.00 72.75 269 GLY A C 1
ATOM 2002 O O . GLY A 1 269 ? 7.134 -4.882 30.580 1.00 72.75 269 GLY A O 1
ATOM 2003 N N . ALA A 1 270 ? 5.417 -3.945 31.689 1.00 72.19 270 ALA A N 1
ATOM 2004 C CA . ALA A 1 270 ? 4.398 -4.425 30.761 1.00 72.19 270 ALA A CA 1
ATOM 2005 C C . ALA A 1 270 ? 4.440 -3.657 29.424 1.00 72.19 270 ALA A C 1
ATOM 2007 O O . ALA A 1 270 ? 4.877 -2.501 29.395 1.00 72.19 270 ALA A O 1
ATOM 2008 N N . PRO A 1 271 ? 3.975 -4.274 28.318 1.00 79.69 271 PRO A N 1
ATOM 2009 C CA . PRO A 1 271 ? 3.698 -3.550 27.082 1.00 79.69 271 PRO A CA 1
ATOM 2010 C C . PRO A 1 271 ? 2.752 -2.373 27.340 1.00 79.69 271 PRO A C 1
ATOM 2012 O O . PRO A 1 271 ? 1.845 -2.482 28.161 1.00 79.69 271 PRO A O 1
ATOM 2015 N N . VAL A 1 272 ? 2.943 -1.265 26.623 1.00 91.88 272 VAL A N 1
ATOM 2016 C CA . VAL A 1 272 ? 2.074 -0.078 26.735 1.00 91.88 272 VAL A CA 1
ATOM 2017 C C . VAL A 1 272 ? 0.671 -0.367 26.198 1.00 91.88 272 VAL A C 1
ATOM 2019 O O . VAL A 1 272 ? -0.320 0.129 26.728 1.00 91.88 272 VAL A O 1
ATOM 2022 N N . VAL A 1 273 ? 0.584 -1.203 25.164 1.00 95.38 273 VAL A N 1
ATOM 2023 C CA . VAL A 1 273 ? -0.680 -1.650 24.581 1.00 95.38 273 VAL A CA 1
ATOM 2024 C C . VAL A 1 273 ? -0.997 -3.048 25.107 1.00 95.38 273 VAL A C 1
ATOM 2026 O O . VAL A 1 273 ? -0.230 -3.988 24.893 1.00 95.38 273 VAL A O 1
ATOM 2029 N N . ILE A 1 274 ? -2.117 -3.189 25.819 1.00 94.69 274 ILE A N 1
ATOM 2030 C CA . ILE A 1 274 ? -2.451 -4.381 26.614 1.00 94.69 274 ILE A CA 1
ATOM 2031 C C . ILE A 1 274 ? -3.819 -4.931 26.186 1.00 94.69 274 ILE A C 1
ATOM 2033 O O . ILE A 1 274 ? -4.774 -4.163 26.082 1.00 94.69 274 ILE A O 1
ATOM 2037 N N . PRO A 1 275 ? -3.980 -6.248 25.968 1.00 95.75 275 PRO A N 1
ATOM 2038 C CA . PRO A 1 275 ? -5.284 -6.818 25.644 1.00 95.75 275 PRO A CA 1
ATOM 2039 C C . PRO A 1 275 ? -6.256 -6.727 26.826 1.00 95.75 275 PRO A C 1
ATOM 2041 O O . PRO A 1 275 ? -5.881 -6.930 27.984 1.00 95.75 275 PRO A O 1
ATOM 2044 N N . TYR A 1 276 ? -7.536 -6.498 26.532 1.00 96.44 276 TYR A N 1
ATOM 2045 C CA . TYR A 1 276 ? -8.595 -6.655 27.526 1.00 96.44 276 TYR A CA 1
ATOM 2046 C C . TYR A 1 276 ? -8.695 -8.116 27.974 1.00 96.44 276 TYR A C 1
ATOM 2048 O O . TYR A 1 276 ? -8.610 -9.042 27.166 1.00 96.44 276 TYR A O 1
ATOM 2056 N N . THR A 1 277 ? -8.930 -8.328 29.267 1.00 94.62 277 THR A N 1
ATOM 2057 C CA . THR A 1 277 ? -9.143 -9.663 29.861 1.00 94.62 277 THR A CA 1
ATOM 2058 C C . THR A 1 277 ? -10.556 -9.844 30.418 1.00 94.62 277 THR A C 1
ATOM 2060 O O . THR A 1 277 ? -10.963 -10.962 30.730 1.00 94.62 277 THR A O 1
ATOM 2063 N N . SER A 1 278 ? -11.323 -8.758 30.520 1.00 93.94 278 SER A N 1
ATOM 2064 C CA . SER A 1 278 ? -12.685 -8.722 31.047 1.00 93.94 278 SER A CA 1
ATOM 2065 C C . SER A 1 278 ? -13.719 -8.764 29.916 1.00 93.94 278 SER A C 1
ATOM 2067 O O . SER A 1 278 ? -13.579 -8.109 28.884 1.00 93.94 278 SER A O 1
ATOM 2069 N N . TRP A 1 279 ? -14.786 -9.546 30.094 1.00 91.56 279 TRP A N 1
ATOM 2070 C CA . TRP A 1 279 ? -15.927 -9.517 29.174 1.00 91.56 279 TRP A CA 1
ATOM 2071 C C . TRP A 1 279 ? -16.633 -8.149 29.232 1.00 91.56 279 TRP A C 1
ATOM 2073 O O . TRP A 1 279 ? -16.702 -7.560 30.312 1.00 91.56 279 TRP A O 1
ATOM 2083 N N . PRO A 1 280 ? -17.207 -7.655 28.118 1.00 93.88 280 PRO A N 1
ATOM 2084 C CA . PRO A 1 280 ? -17.312 -8.302 26.804 1.00 93.88 280 PRO A CA 1
ATOM 2085 C C . PRO A 1 280 ? -16.116 -8.105 25.856 1.00 93.88 280 PRO A C 1
ATOM 2087 O O . PRO A 1 280 ? -16.116 -8.681 24.775 1.00 93.88 280 PRO A O 1
ATOM 2090 N N . ALA A 1 281 ? -15.105 -7.329 26.248 1.00 95.31 281 ALA A N 1
ATOM 2091 C CA . ALA A 1 281 ? -13.979 -6.949 25.392 1.00 95.31 281 ALA A CA 1
ATOM 2092 C C . ALA A 1 281 ? -12.797 -7.935 25.400 1.00 95.31 281 ALA A C 1
ATOM 2094 O O . ALA A 1 281 ? -11.858 -7.767 24.620 1.00 95.31 281 ALA A O 1
ATOM 2095 N N . ALA A 1 282 ? -12.833 -8.943 26.279 1.00 93.62 282 ALA A N 1
ATOM 2096 C CA . ALA A 1 282 ? -11.765 -9.915 26.479 1.00 93.62 282 ALA A CA 1
ATOM 2097 C C . ALA A 1 282 ? -11.224 -10.436 25.141 1.00 93.62 282 ALA A C 1
ATOM 2099 O O . ALA A 1 282 ? -11.993 -10.936 24.325 1.00 93.62 282 ALA A O 1
ATOM 2100 N N . VAL A 1 283 ? -9.912 -10.287 24.926 1.00 87.12 283 VAL A N 1
ATOM 2101 C CA . VAL A 1 283 ? -9.136 -10.668 23.724 1.00 87.12 283 VAL A CA 1
ATOM 2102 C C . VAL A 1 283 ? -9.592 -10.081 22.374 1.00 87.12 283 VAL A C 1
ATOM 2104 O O . VAL A 1 283 ? -8.913 -10.282 21.367 1.00 87.12 283 VAL A O 1
ATOM 2107 N N . GLY A 1 284 ? -10.722 -9.373 22.325 1.00 95.69 284 GLY A N 1
ATOM 2108 C CA . GLY A 1 284 ? -11.267 -8.732 21.125 1.00 95.69 284 GLY A CA 1
ATOM 2109 C C . GLY A 1 284 ? -10.846 -7.270 20.966 1.00 95.69 284 GLY A C 1
ATOM 2110 O O . GLY A 1 284 ? -10.879 -6.741 19.857 1.00 95.69 284 GLY A O 1
ATOM 2111 N N . ALA A 1 285 ? -10.420 -6.631 22.054 1.00 97.81 285 ALA A N 1
ATOM 2112 C CA . ALA A 1 285 ? -9.905 -5.270 22.060 1.00 97.81 285 ALA A CA 1
ATOM 2113 C C . ALA A 1 285 ? -8.601 -5.168 22.857 1.00 97.81 285 ALA A C 1
ATOM 2115 O O . ALA A 1 285 ? -8.296 -6.006 23.715 1.00 97.81 285 ALA A O 1
ATOM 2116 N N . VAL A 1 286 ? -7.858 -4.098 22.604 1.00 97.31 286 VAL A N 1
ATOM 2117 C CA . VAL A 1 286 ? -6.639 -3.731 23.325 1.00 97.31 286 VAL A CA 1
ATOM 2118 C C . VAL A 1 286 ? -6.765 -2.305 23.844 1.00 97.31 286 VAL A C 1
ATOM 2120 O O . VAL A 1 286 ? -7.423 -1.465 23.234 1.00 97.31 286 VAL A O 1
ATOM 2123 N N . PHE A 1 287 ? -6.166 -2.036 24.995 1.00 97.50 287 PHE A N 1
ATOM 2124 C CA . PHE A 1 287 ? -6.114 -0.723 25.613 1.00 97.50 287 PHE A CA 1
ATOM 2125 C C . PHE A 1 287 ? -4.698 -0.176 25.507 1.00 97.50 287 PHE A C 1
ATOM 2127 O O . PHE A 1 287 ? -3.742 -0.835 25.915 1.00 97.50 287 PHE A O 1
ATOM 2134 N N . ASP A 1 288 ? -4.570 1.021 24.958 1.00 97.06 288 ASP A N 1
ATOM 2135 C CA . ASP A 1 288 ? -3.324 1.767 24.924 1.00 97.06 288 ASP A CA 1
ATOM 2136 C C . ASP A 1 288 ? -3.234 2.630 26.187 1.00 97.06 288 ASP A C 1
ATOM 2138 O O . ASP A 1 288 ? -3.956 3.616 26.349 1.00 97.06 288 ASP A O 1
ATOM 2142 N N . CYS A 1 289 ? -2.347 2.238 27.099 1.00 95.94 289 CYS A N 1
ATOM 2143 C CA . CYS A 1 289 ? -2.176 2.889 28.391 1.00 95.94 289 CYS A CA 1
ATOM 2144 C C . CYS A 1 289 ? -1.600 4.307 28.310 1.00 95.94 289 CYS A C 1
ATOM 2146 O O . CYS A 1 289 ? -1.792 5.081 29.250 1.00 95.94 289 CYS A O 1
ATOM 2148 N N . ASN A 1 290 ? -0.914 4.662 27.220 1.00 95.25 290 ASN A N 1
ATOM 2149 C CA . ASN A 1 290 ? -0.337 5.994 27.052 1.00 95.25 290 ASN A CA 1
ATOM 2150 C C . ASN A 1 290 ? -1.376 6.985 26.533 1.00 95.25 290 ASN A C 1
ATOM 2152 O O . ASN A 1 290 ? -1.459 8.110 27.032 1.00 95.25 290 ASN A O 1
ATOM 2156 N N . THR A 1 291 ? -2.187 6.579 25.553 1.00 96.12 291 THR A N 1
ATOM 2157 C CA . THR A 1 291 ? -3.224 7.460 24.992 1.00 96.12 291 THR A CA 1
ATOM 2158 C C . THR A 1 291 ? -4.567 7.365 25.711 1.00 96.12 291 THR A C 1
ATOM 2160 O O . THR A 1 291 ? -5.386 8.278 25.598 1.00 96.12 291 THR A O 1
ATOM 2163 N N . GLY A 1 292 ? -4.801 6.284 26.457 1.00 96.31 292 GLY A N 1
ATOM 2164 C CA . GLY A 1 292 ? -6.083 5.974 27.082 1.00 96.31 292 GLY A CA 1
ATOM 2165 C C . GLY A 1 292 ? -7.151 5.517 26.087 1.00 96.31 292 GLY A C 1
ATOM 2166 O O . GLY A 1 292 ? -8.334 5.535 26.423 1.00 96.31 292 GLY A O 1
ATOM 2167 N N . ASN A 1 293 ? -6.766 5.145 24.865 1.00 97.50 293 ASN A N 1
ATOM 2168 C CA . ASN A 1 293 ? -7.690 4.720 23.820 1.00 97.50 293 ASN A CA 1
ATOM 2169 C C . ASN A 1 293 ? -7.824 3.200 23.761 1.00 97.50 293 ASN A C 1
ATOM 2171 O O . ASN A 1 293 ? -6.883 2.455 24.032 1.00 97.50 293 ASN A O 1
ATOM 2175 N N . THR A 1 294 ? -8.998 2.741 23.345 1.00 98.31 294 THR A N 1
ATOM 2176 C CA . THR A 1 294 ? -9.236 1.333 23.034 1.00 98.31 294 THR A CA 1
ATOM 2177 C C . THR A 1 294 ? -9.183 1.117 21.531 1.00 98.31 294 THR A C 1
ATOM 2179 O O . THR A 1 294 ? -9.754 1.903 20.783 1.00 98.31 294 THR A O 1
ATOM 2182 N N . TRP A 1 295 ? -8.568 0.024 21.097 1.00 98.25 295 TRP A N 1
ATOM 2183 C CA . TRP A 1 295 ? -8.489 -0.391 19.700 1.00 98.25 295 TRP A CA 1
ATOM 2184 C C . TRP A 1 295 ? -9.038 -1.805 19.537 1.00 98.25 295 TRP A C 1
ATOM 2186 O O . TRP A 1 295 ? -8.963 -2.618 20.462 1.00 98.25 295 TRP A O 1
ATOM 2196 N N . ILE A 1 296 ? -9.577 -2.122 18.364 1.00 97.94 296 ILE A N 1
ATOM 2197 C CA . ILE A 1 296 ? -9.895 -3.510 18.016 1.00 97.94 296 ILE A CA 1
ATOM 2198 C C . ILE A 1 296 ? -8.602 -4.315 17.871 1.00 97.94 296 ILE A C 1
ATOM 2200 O O . ILE A 1 296 ? -7.672 -3.875 17.211 1.00 97.94 296 ILE A O 1
ATOM 2204 N N . ALA A 1 297 ? -8.546 -5.505 18.478 1.00 97.00 297 ALA A N 1
ATOM 2205 C CA . ALA A 1 297 ? -7.352 -6.355 18.441 1.00 97.00 297 ALA A CA 1
ATOM 2206 C C . ALA A 1 297 ? -7.131 -7.032 17.075 1.00 97.00 297 ALA A C 1
ATOM 2208 O O . ALA A 1 297 ? -6.023 -7.460 16.766 1.00 97.00 297 ALA A O 1
ATOM 2209 N N . ASP A 1 298 ? -8.190 -7.176 16.281 1.00 97.12 298 ASP A N 1
ATOM 2210 C CA . ASP A 1 298 ? -8.162 -7.769 14.944 1.00 97.12 298 ASP A CA 1
ATOM 2211 C C . ASP A 1 298 ? -8.143 -6.665 13.879 1.00 97.12 298 ASP A C 1
ATOM 2213 O O . ASP A 1 298 ? -9.169 -6.040 13.605 1.00 97.12 298 ASP A O 1
ATOM 2217 N N . ALA A 1 299 ? -6.969 -6.380 13.319 1.00 95.12 299 ALA A N 1
ATOM 2218 C CA . ALA A 1 299 ? -6.779 -5.237 12.428 1.00 95.12 299 ALA A CA 1
ATOM 2219 C C . ALA A 1 299 ? -7.393 -5.418 11.029 1.00 95.12 299 ALA A C 1
ATOM 2221 O O . ALA A 1 299 ? -7.386 -4.470 10.245 1.00 95.12 299 ALA A O 1
ATOM 2222 N N . ASP A 1 300 ? -7.964 -6.594 10.758 1.00 95.50 300 ASP A N 1
ATOM 2223 C CA . ASP A 1 300 ? -8.738 -6.914 9.560 1.00 95.50 300 ASP A CA 1
ATOM 2224 C C . ASP A 1 300 ? -10.135 -7.459 9.917 1.00 95.50 300 ASP A C 1
ATOM 2226 O O . ASP A 1 300 ? -10.692 -8.348 9.270 1.00 95.50 300 ASP A O 1
ATOM 2230 N N . LEU A 1 301 ? -10.733 -6.935 10.997 1.00 96.81 301 LEU A N 1
ATOM 2231 C CA . LEU A 1 301 ? -12.041 -7.392 11.478 1.00 96.81 301 LEU A CA 1
ATOM 2232 C C . LEU A 1 301 ? -13.122 -7.363 10.385 1.00 96.81 301 LEU A C 1
ATOM 2234 O O . LEU A 1 301 ? -14.044 -8.176 10.427 1.00 96.81 301 LEU A O 1
ATOM 2238 N N . ALA A 1 302 ? -13.030 -6.444 9.423 1.00 96.56 302 ALA A N 1
ATOM 2239 C CA . ALA A 1 302 ? -14.002 -6.302 8.347 1.00 96.56 302 ALA A CA 1
ATOM 2240 C C . ALA A 1 302 ? -14.048 -7.505 7.387 1.00 96.56 302 ALA A C 1
ATOM 2242 O O . ALA A 1 302 ? -15.114 -7.772 6.827 1.00 96.56 302 ALA A O 1
ATOM 2243 N N . ASP A 1 303 ? -12.956 -8.262 7.226 1.00 94.69 303 ASP A N 1
ATOM 2244 C CA . ASP A 1 303 ? -12.984 -9.510 6.453 1.00 94.69 303 ASP A CA 1
ATOM 2245 C C . ASP A 1 303 ? -13.797 -10.594 7.184 1.00 94.69 303 ASP A C 1
ATOM 2247 O O . ASP A 1 303 ? -14.611 -11.306 6.589 1.00 94.69 303 ASP A O 1
ATOM 2251 N N . LEU A 1 304 ? -13.659 -10.653 8.514 1.00 94.12 304 LEU A N 1
ATOM 2252 C CA . LEU A 1 304 ? -14.350 -11.625 9.363 1.00 94.12 304 LEU A CA 1
ATOM 2253 C C . LEU A 1 304 ? -15.815 -11.254 9.645 1.00 94.12 304 LEU A C 1
ATOM 2255 O O . LEU A 1 304 ? -16.687 -12.127 9.683 1.00 94.12 304 LEU A O 1
ATOM 2259 N N . LEU A 1 305 ? -16.096 -9.976 9.902 1.00 97.06 305 LEU A N 1
ATOM 2260 C CA . LEU A 1 305 ? -17.381 -9.503 10.402 1.00 97.06 305 LEU A CA 1
ATOM 2261 C C . LEU A 1 305 ? -17.830 -8.233 9.676 1.00 97.06 305 LEU A C 1
ATOM 2263 O O . LEU A 1 305 ? -17.512 -7.107 10.048 1.00 97.06 305 LEU A O 1
ATOM 2267 N N . LYS A 1 306 ? -18.674 -8.424 8.662 1.00 96.88 306 LYS A N 1
ATOM 2268 C CA . LYS A 1 306 ? -19.189 -7.345 7.803 1.00 96.88 306 LYS A CA 1
ATOM 2269 C C . LYS A 1 306 ? -20.386 -6.575 8.382 1.00 96.88 306 LYS A C 1
ATOM 2271 O O . LYS A 1 306 ? -20.918 -5.690 7.725 1.00 96.88 306 LYS A O 1
ATOM 2276 N N . PHE A 1 307 ? -20.875 -6.960 9.565 1.00 97.06 307 PHE A N 1
ATOM 2277 C CA . PHE A 1 307 ? -22.076 -6.397 10.211 1.00 97.06 307 PHE A CA 1
ATOM 2278 C C . PHE A 1 307 ? -23.317 -6.285 9.297 1.00 97.06 307 PHE A C 1
ATOM 2280 O O . PHE A 1 307 ? -24.138 -5.387 9.442 1.00 97.06 307 PHE A O 1
ATOM 2287 N N . GLY A 1 308 ? -23.478 -7.233 8.367 1.00 95.19 308 GLY A N 1
ATOM 2288 C CA . GLY A 1 308 ? -24.608 -7.282 7.433 1.00 95.19 308 GLY A CA 1
ATOM 2289 C C . GLY A 1 308 ? -24.383 -6.555 6.104 1.00 95.19 308 GLY A C 1
ATOM 2290 O O . GLY A 1 308 ? -25.189 -6.734 5.192 1.00 95.19 308 GLY A O 1
ATOM 2291 N N . LEU A 1 309 ? -23.282 -5.813 5.948 1.00 95.69 309 LEU A N 1
ATOM 2292 C CA . LEU A 1 309 ? -22.906 -5.206 4.672 1.00 95.69 309 LEU A CA 1
ATOM 2293 C C . LEU A 1 309 ? -22.397 -6.285 3.711 1.00 95.69 309 LEU A C 1
ATOM 2295 O O . LEU A 1 309 ? -21.407 -6.970 3.965 1.00 95.69 309 LEU A O 1
ATOM 2299 N N . THR A 1 310 ? -23.118 -6.483 2.613 1.00 94.12 310 THR A N 1
ATOM 2300 C CA . THR A 1 310 ? -22.809 -7.489 1.590 1.00 94.12 310 THR A CA 1
ATOM 2301 C C . THR A 1 310 ? -23.217 -6.975 0.214 1.00 94.12 310 THR A C 1
ATOM 2303 O O . THR A 1 310 ? -23.963 -6.003 0.109 1.00 94.12 310 THR A O 1
ATOM 2306 N N . GLY A 1 311 ? -22.760 -7.655 -0.837 1.00 94.94 311 GLY A N 1
ATOM 2307 C CA . GLY A 1 311 ? -23.054 -7.286 -2.218 1.00 94.94 311 GLY A CA 1
ATOM 2308 C C . GLY A 1 311 ? -22.105 -6.219 -2.747 1.00 94.94 311 GLY A C 1
ATOM 2309 O O . GLY A 1 311 ? -20.999 -6.053 -2.228 1.00 94.94 311 GLY A O 1
ATOM 2310 N N . ASP A 1 312 ? -22.565 -5.520 -3.778 1.00 96.81 312 ASP A N 1
ATOM 2311 C CA . ASP A 1 312 ? -21.737 -4.622 -4.571 1.00 96.81 312 ASP A CA 1
ATOM 2312 C C . ASP A 1 312 ? -22.202 -3.168 -4.441 1.00 96.81 312 ASP A C 1
ATOM 2314 O O . ASP A 1 312 ? -23.396 -2.878 -4.326 1.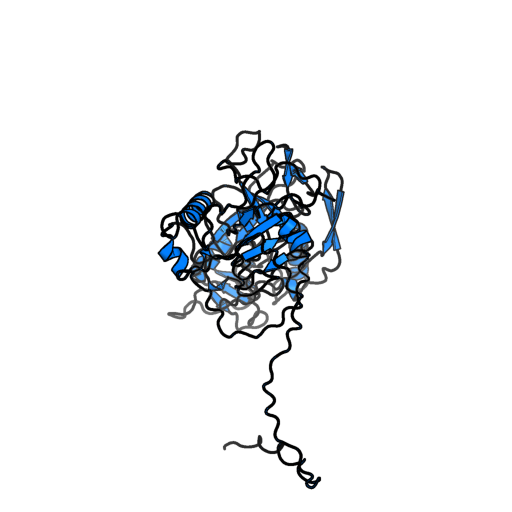00 96.81 312 ASP A O 1
ATOM 2318 N N . VAL A 1 313 ? -21.246 -2.249 -4.522 1.00 95.19 313 VAL A N 1
ATOM 2319 C CA . VAL A 1 313 ? -21.447 -0.806 -4.638 1.00 95.19 313 VAL A CA 1
ATOM 2320 C C . VAL A 1 313 ? -21.088 -0.355 -6.052 1.00 95.19 313 VAL A C 1
ATOM 2322 O O . VAL A 1 313 ? -20.264 -0.964 -6.735 1.00 95.19 313 VAL A O 1
ATOM 2325 N N . THR A 1 314 ? -21.754 0.697 -6.533 1.00 94.75 314 THR A N 1
ATOM 2326 C CA . THR A 1 314 ? -21.489 1.260 -7.865 1.00 94.75 314 THR A CA 1
ATOM 2327 C C . THR A 1 314 ? -20.758 2.585 -7.737 1.00 94.75 314 THR A C 1
ATOM 2329 O O . THR A 1 314 ? -21.311 3.552 -7.212 1.00 94.75 314 THR A O 1
ATOM 2332 N N . ILE A 1 315 ? -19.544 2.636 -8.273 1.00 91.69 315 ILE A N 1
ATOM 2333 C CA . ILE A 1 315 ? -18.765 3.857 -8.435 1.00 91.69 315 ILE A CA 1
ATOM 2334 C C . ILE A 1 315 ? -19.151 4.477 -9.774 1.00 91.69 315 ILE A C 1
ATOM 2336 O O . ILE A 1 315 ? -19.135 3.802 -10.804 1.00 91.69 315 ILE A O 1
ATOM 2340 N N . ASN A 1 316 ? -19.523 5.755 -9.763 1.00 89.25 316 ASN A N 1
ATOM 2341 C CA . ASN A 1 316 ? -19.900 6.487 -10.966 1.00 89.25 316 ASN A CA 1
ATOM 2342 C C . ASN A 1 316 ? -18.880 7.579 -11.244 1.00 89.25 316 ASN A C 1
ATOM 2344 O O . ASN A 1 316 ? -18.655 8.455 -10.410 1.00 89.25 316 ASN A O 1
ATOM 2348 N N . TYR A 1 317 ? -18.346 7.566 -12.454 1.00 84.56 317 TYR A N 1
ATOM 2349 C CA . TYR A 1 317 ? -17.371 8.532 -12.913 1.00 84.56 317 TYR A CA 1
ATOM 2350 C C . TYR A 1 317 ? -17.997 9.422 -13.971 1.00 84.56 317 TYR A C 1
ATOM 2352 O O . TYR A 1 317 ? -18.853 9.007 -14.755 1.00 84.56 317 TYR A O 1
ATOM 2360 N N . THR A 1 318 ? -17.574 10.678 -13.985 1.00 77.62 318 THR A N 1
ATOM 2361 C CA . THR A 1 318 ? -18.147 11.701 -14.866 1.00 77.62 318 THR A CA 1
ATOM 2362 C C . THR A 1 318 ? -17.212 12.085 -16.009 1.00 77.62 318 THR A C 1
ATOM 2364 O O . THR A 1 318 ? -17.661 12.709 -16.971 1.00 77.62 318 THR A O 1
ATOM 2367 N N . ASN A 1 319 ? -15.934 11.698 -15.943 1.00 70.31 319 ASN A N 1
ATOM 2368 C CA . ASN A 1 319 ? -14.937 12.018 -16.957 1.00 70.31 319 ASN A CA 1
ATOM 2369 C C . ASN A 1 319 ? -13.809 10.962 -17.030 1.00 70.31 319 ASN A C 1
ATOM 2371 O O . ASN A 1 319 ? -12.846 11.062 -16.267 1.00 70.31 319 ASN A O 1
ATOM 2375 N N . PRO A 1 320 ? -13.881 10.005 -17.975 1.00 68.94 320 PRO A N 1
ATOM 2376 C CA . PRO A 1 320 ? -15.017 9.718 -18.858 1.00 68.94 320 PRO A CA 1
ATOM 2377 C C . PRO A 1 320 ? -16.240 9.191 -18.092 1.00 68.94 320 PRO A C 1
ATOM 2379 O O . PRO A 1 320 ? -16.121 8.651 -16.993 1.00 68.94 320 PRO A O 1
ATOM 2382 N N . VAL A 1 321 ? -17.431 9.332 -18.686 1.00 75.75 321 VAL A N 1
ATOM 2383 C CA . VAL A 1 321 ? -18.655 8.747 -18.120 1.00 75.75 321 VAL A CA 1
ATOM 2384 C C . VAL A 1 321 ? -18.558 7.230 -18.188 1.00 75.75 321 VAL A C 1
ATOM 2386 O O . VAL A 1 321 ? -18.646 6.647 -19.269 1.00 75.75 321 VAL A O 1
ATOM 2389 N N . HIS A 1 322 ? -18.397 6.600 -17.033 1.00 81.44 322 HIS A N 1
ATOM 2390 C CA . HIS A 1 322 ? -18.431 5.154 -16.886 1.00 81.44 322 HIS A CA 1
ATOM 2391 C C . HIS A 1 322 ? -18.811 4.790 -15.443 1.00 81.44 322 HIS A C 1
ATOM 2393 O O . HIS A 1 322 ? -18.852 5.651 -14.562 1.00 81.44 322 HIS A O 1
ATOM 2399 N N . SER A 1 323 ? -19.121 3.519 -15.205 1.00 89.31 323 SER A N 1
ATOM 2400 C CA . SER A 1 323 ? -19.469 3.015 -13.877 1.00 89.31 323 SER A CA 1
ATOM 2401 C C . SER A 1 323 ? -18.763 1.699 -13.599 1.00 89.31 323 SER A C 1
ATOM 2403 O O . SER A 1 323 ? -18.701 0.846 -14.489 1.00 89.31 323 SER A O 1
ATOM 2405 N N . LEU A 1 324 ? -18.303 1.514 -12.366 1.00 91.69 324 LEU A N 1
ATOM 2406 C CA . LEU A 1 324 ? -17.719 0.265 -11.887 1.00 91.69 324 LEU A CA 1
ATOM 2407 C C . LEU A 1 324 ? -18.583 -0.311 -10.776 1.00 91.69 324 LEU A C 1
ATOM 2409 O O . LEU A 1 324 ? -18.983 0.403 -9.863 1.00 91.69 324 LEU A O 1
ATOM 2413 N N . THR A 1 325 ? -18.868 -1.605 -10.863 1.00 94.75 325 THR A N 1
ATOM 2414 C CA . THR A 1 325 ? -19.543 -2.356 -9.805 1.00 94.75 325 THR A CA 1
ATOM 2415 C C . THR A 1 325 ? -18.502 -3.198 -9.096 1.00 94.75 325 THR A C 1
ATOM 2417 O O . THR A 1 325 ? -17.828 -4.006 -9.733 1.00 94.75 325 THR A O 1
ATOM 2420 N N . VAL A 1 326 ? -18.351 -2.964 -7.800 1.00 95.12 326 VAL A N 1
ATOM 2421 C CA . VAL A 1 326 ? -17.261 -3.488 -6.973 1.00 95.12 326 VAL A CA 1
ATOM 2422 C C . VAL A 1 326 ? -17.825 -3.970 -5.636 1.00 95.12 326 VAL A C 1
ATOM 2424 O O . VAL A 1 326 ? -18.850 -3.442 -5.204 1.00 95.12 326 VAL A O 1
ATOM 2427 N N . PRO A 1 327 ? -17.214 -4.954 -4.958 1.00 96.50 327 PRO A N 1
ATOM 2428 C CA . PRO A 1 327 ? -17.724 -5.433 -3.676 1.00 96.50 327 PRO A CA 1
ATOM 2429 C C . PRO A 1 327 ? -17.775 -4.308 -2.640 1.00 96.50 327 PRO A C 1
ATOM 2431 O O . PRO A 1 327 ? -16.852 -3.501 -2.556 1.00 96.50 327 PRO A O 1
ATOM 2434 N N . ALA A 1 328 ? -18.812 -4.270 -1.804 1.00 96.69 328 ALA A N 1
ATOM 2435 C CA . ALA A 1 328 ? -18.886 -3.309 -0.701 1.00 96.69 328 ALA A CA 1
ATOM 2436 C C . ALA A 1 328 ? -17.680 -3.448 0.250 1.00 96.69 328 ALA A C 1
ATOM 2438 O O . ALA A 1 328 ? -17.107 -2.456 0.691 1.00 96.69 328 ALA A O 1
ATOM 2439 N N . ILE A 1 329 ? -17.283 -4.694 0.535 1.00 96.38 329 ILE A N 1
ATOM 2440 C CA . ILE A 1 329 ? -16.095 -5.038 1.324 1.00 96.38 329 ILE A CA 1
ATOM 2441 C C . ILE A 1 329 ? -15.369 -6.185 0.618 1.00 96.38 329 ILE A C 1
ATOM 2443 O O . ILE A 1 329 ? -15.934 -7.287 0.526 1.00 96.38 329 ILE A O 1
ATOM 2447 N N . ASP A 1 330 ? -14.131 -5.940 0.190 1.00 94.00 330 ASP A N 1
ATOM 2448 C CA . ASP A 1 330 ? -13.235 -6.923 -0.428 1.00 94.00 330 ASP A CA 1
ATOM 2449 C C . ASP A 1 330 ? -12.046 -7.207 0.492 1.00 94.00 330 ASP A C 1
ATOM 2451 O O . ASP A 1 330 ? -11.235 -6.322 0.757 1.00 94.00 330 ASP A O 1
ATOM 2455 N N . HIS A 1 331 ? -11.978 -8.424 1.036 1.00 92.81 331 HIS A N 1
ATOM 2456 C CA . HIS A 1 331 ? -10.907 -8.844 1.952 1.00 92.81 331 HIS A CA 1
ATOM 2457 C C . HIS A 1 331 ? -10.583 -7.822 3.060 1.00 92.81 331 HIS A C 1
ATOM 2459 O O . HIS A 1 331 ? -9.425 -7.559 3.361 1.00 92.81 331 HIS A O 1
ATOM 2465 N N . GLY A 1 332 ? -11.634 -7.204 3.614 1.00 94.38 332 GLY A N 1
ATOM 2466 C CA . GLY A 1 332 ? -11.567 -6.195 4.672 1.00 94.38 332 GLY A CA 1
ATOM 2467 C C . GLY A 1 332 ? -11.308 -4.754 4.226 1.00 94.38 332 GLY A C 1
ATOM 2468 O O . GLY A 1 332 ? -11.577 -3.827 4.994 1.00 94.38 332 GLY A O 1
ATOM 2469 N N . THR A 1 333 ? -10.886 -4.538 2.980 1.00 95.31 333 THR A N 1
ATOM 2470 C CA . THR A 1 333 ? -10.834 -3.201 2.379 1.00 95.31 333 THR A CA 1
ATOM 2471 C C . THR A 1 333 ? -12.217 -2.739 1.933 1.00 95.31 333 THR A C 1
ATOM 2473 O O . THR A 1 333 ? -13.081 -3.542 1.565 1.00 95.31 333 THR A O 1
ATOM 2476 N N . MET A 1 334 ? -12.445 -1.427 1.967 1.00 96.69 334 MET A N 1
ATOM 2477 C CA . MET A 1 334 ? -13.700 -0.820 1.529 1.00 96.69 334 MET A CA 1
ATOM 2478 C C . MET A 1 334 ? -13.529 0.656 1.160 1.00 96.69 334 MET A C 1
ATOM 2480 O O . MET A 1 334 ? -12.584 1.322 1.600 1.00 96.69 334 MET A O 1
ATOM 2484 N N . LEU A 1 335 ? -14.488 1.180 0.392 1.00 95.31 335 LEU A N 1
ATOM 2485 C CA . LEU A 1 335 ? -14.615 2.614 0.128 1.00 95.31 335 LEU A CA 1
ATOM 2486 C C . LEU A 1 335 ? -14.905 3.384 1.422 1.00 95.31 335 LEU A C 1
ATOM 2488 O O . LEU A 1 335 ? -15.519 2.857 2.352 1.00 95.31 335 LEU A O 1
ATOM 2492 N N . TYR A 1 336 ? -14.550 4.669 1.455 1.00 93.94 336 TYR A N 1
ATOM 2493 C CA . TYR A 1 336 ? -14.748 5.507 2.641 1.00 93.94 336 TYR A CA 1
ATOM 2494 C C . TYR A 1 336 ? -16.217 5.587 3.096 1.00 93.94 336 TYR A C 1
ATOM 2496 O O . TYR A 1 336 ? -16.507 5.483 4.287 1.00 93.94 336 TYR A O 1
ATOM 2504 N N . ALA A 1 337 ? -17.161 5.719 2.157 1.00 93.38 337 ALA A N 1
ATOM 2505 C CA . ALA A 1 337 ? -18.589 5.730 2.487 1.00 93.38 337 ALA A CA 1
ATOM 2506 C C . ALA A 1 337 ? -19.023 4.420 3.171 1.00 93.38 337 ALA A C 1
ATOM 2508 O O . ALA A 1 337 ? -19.686 4.447 4.207 1.00 93.38 337 ALA A O 1
ATOM 2509 N N . THR A 1 338 ? -18.570 3.279 2.645 1.00 96.81 338 THR A N 1
ATOM 2510 C CA . THR A 1 338 ? -18.848 1.959 3.222 1.00 96.81 338 THR A CA 1
ATOM 2511 C C . THR A 1 338 ? -18.169 1.764 4.579 1.00 96.81 338 THR A C 1
ATOM 2513 O O . THR A 1 338 ? -18.755 1.139 5.458 1.00 96.81 338 THR A O 1
ATOM 2516 N N . ALA A 1 339 ? -16.992 2.356 4.807 1.00 97.06 339 ALA A N 1
ATOM 2517 C CA . ALA A 1 339 ? -16.350 2.375 6.124 1.00 97.06 339 ALA A CA 1
ATOM 2518 C C . ALA A 1 339 ? -17.213 3.074 7.185 1.00 97.06 339 ALA A C 1
ATOM 2520 O O . ALA A 1 339 ? -17.330 2.577 8.308 1.00 97.06 339 ALA A O 1
ATOM 2521 N N . GLY A 1 340 ? -17.860 4.187 6.826 1.00 95.94 340 GLY A N 1
ATOM 2522 C CA . GLY A 1 340 ? -18.832 4.863 7.689 1.00 95.94 340 GLY A CA 1
ATOM 2523 C C . GLY A 1 340 ? -20.022 3.965 8.037 1.00 95.94 340 GLY A C 1
ATOM 2524 O O . GLY A 1 340 ? -20.313 3.757 9.215 1.00 95.94 340 GLY A O 1
ATOM 2525 N N . GLU A 1 341 ? -20.652 3.361 7.024 1.00 97.75 341 GLU A N 1
ATOM 2526 C CA . GLU A 1 341 ? -21.774 2.425 7.208 1.00 97.75 341 GLU A CA 1
ATOM 2527 C C . GLU A 1 341 ? -21.385 1.216 8.075 1.00 97.75 341 GLU A C 1
ATOM 2529 O O . GLU A 1 341 ? -22.159 0.770 8.927 1.00 97.75 341 GLU A O 1
ATOM 2534 N N . TRP A 1 342 ? -20.169 0.691 7.897 1.00 98.38 342 TRP A N 1
ATOM 2535 C CA . TRP A 1 342 ? -19.671 -0.459 8.649 1.00 98.38 342 TRP A CA 1
ATOM 2536 C C . TRP A 1 342 ? -19.479 -0.126 10.134 1.00 98.38 342 TRP A C 1
ATOM 2538 O O . TRP A 1 342 ? -19.889 -0.909 10.994 1.00 98.38 342 TRP A O 1
ATOM 2548 N N . ILE A 1 343 ? -18.948 1.060 10.454 1.00 98.44 343 ILE A N 1
ATOM 2549 C CA . ILE A 1 343 ? -18.835 1.555 11.836 1.00 98.44 343 ILE A CA 1
ATOM 2550 C C . ILE A 1 343 ? -20.213 1.795 12.469 1.00 98.44 343 ILE A C 1
ATOM 2552 O O . ILE A 1 343 ? -20.430 1.442 13.631 1.00 98.44 343 ILE A O 1
ATOM 2556 N N . GLU A 1 344 ? -21.170 2.357 11.729 1.00 98.50 344 GLU A N 1
ATOM 2557 C CA . GLU A 1 344 ? -22.544 2.535 12.216 1.00 98.50 344 GLU A CA 1
ATOM 2558 C C . GLU A 1 344 ? -23.199 1.189 12.558 1.00 98.50 344 GLU A C 1
ATOM 2560 O O . GLU A 1 344 ? -23.771 1.029 13.642 1.00 98.50 344 GLU A O 1
ATOM 2565 N N . ALA A 1 345 ? -23.055 0.195 11.680 1.00 98.44 345 ALA A N 1
ATOM 2566 C CA . ALA A 1 345 ? -23.574 -1.152 11.895 1.00 98.44 345 ALA A CA 1
ATOM 2567 C C . ALA A 1 345 ? -22.880 -1.865 13.074 1.00 98.44 345 ALA A C 1
ATOM 2569 O O . ALA A 1 345 ? -23.547 -2.497 13.899 1.00 98.44 345 ALA A O 1
ATOM 2570 N N . MET A 1 346 ? -21.559 -1.708 13.212 1.00 98.44 346 MET A N 1
ATOM 2571 C CA . MET A 1 346 ? -20.774 -2.197 14.353 1.00 98.44 346 MET A CA 1
ATOM 2572 C C . MET A 1 346 ? -21.279 -1.621 15.684 1.00 98.44 346 MET A C 1
ATOM 2574 O O . MET A 1 346 ? -21.440 -2.351 16.668 1.00 98.44 346 MET A O 1
ATOM 2578 N N . ASN A 1 347 ? -21.574 -0.319 15.711 1.00 98.56 347 ASN A N 1
ATOM 2579 C CA . ASN A 1 347 ? -22.109 0.364 16.885 1.00 98.56 347 ASN A CA 1
ATOM 2580 C C . ASN A 1 347 ? -23.547 -0.052 17.204 1.00 98.56 347 ASN A C 1
ATOM 2582 O O . ASN A 1 347 ? -23.877 -0.255 18.375 1.00 98.56 347 ASN A O 1
ATOM 2586 N N . ALA A 1 348 ? -24.391 -0.238 16.186 1.00 98.50 348 ALA A N 1
ATOM 2587 C CA . ALA A 1 348 ? -25.750 -0.750 16.353 1.00 98.50 348 ALA A CA 1
ATOM 2588 C C . ALA A 1 348 ? -25.763 -2.175 16.933 1.00 98.50 348 ALA A C 1
ATOM 2590 O O . ALA A 1 348 ? -26.624 -2.506 17.749 1.00 98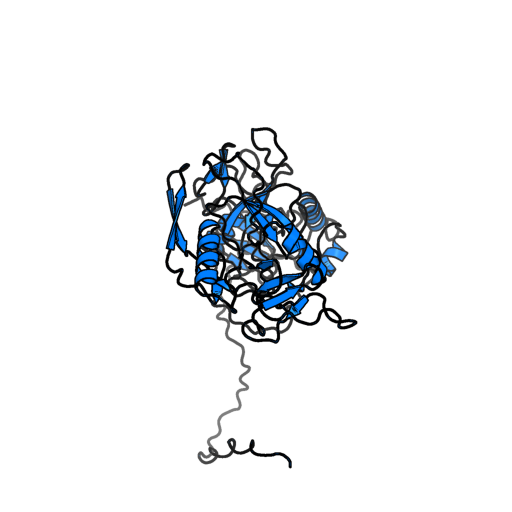.50 348 ALA A O 1
ATOM 2591 N N . ALA A 1 349 ? -24.777 -3.000 16.568 1.00 98.06 349 ALA A N 1
ATOM 2592 C CA . ALA A 1 349 ? -24.577 -4.335 17.126 1.00 98.06 349 ALA A CA 1
ATOM 2593 C C . ALA A 1 349 ? -23.993 -4.332 18.554 1.00 98.06 349 ALA A C 1
ATOM 2595 O O . ALA A 1 349 ? -23.860 -5.400 19.153 1.00 98.06 349 ALA A O 1
ATOM 2596 N N . GLN A 1 350 ? -23.629 -3.162 19.095 1.00 97.12 350 GLN A N 1
ATOM 2597 C CA . GLN A 1 350 ? -22.926 -3.006 20.372 1.00 97.12 350 GLN A CA 1
ATOM 2598 C C . GLN A 1 350 ? -21.697 -3.923 20.468 1.00 97.12 350 GLN A C 1
ATOM 2600 O O . GLN A 1 350 ? -21.501 -4.622 21.470 1.00 97.12 350 GLN A O 1
ATOM 2605 N N . PHE A 1 351 ? -20.898 -3.983 19.397 1.00 97.81 351 PHE A N 1
ATOM 2606 C CA . PHE A 1 351 ? -19.782 -4.919 19.302 1.00 97.81 351 PHE A CA 1
ATOM 2607 C C . PHE A 1 351 ? -18.818 -4.764 20.488 1.00 97.81 351 PHE A C 1
ATOM 2609 O O . PHE A 1 351 ? -18.435 -3.651 20.856 1.00 97.81 351 PHE A O 1
ATOM 2616 N N . LEU A 1 352 ? -18.463 -5.890 21.122 1.00 97.44 352 LEU A N 1
ATOM 2617 C CA . LEU A 1 352 ? -17.685 -5.941 22.373 1.00 97.44 352 LEU A CA 1
ATOM 2618 C C . LEU A 1 352 ? -18.243 -5.026 23.481 1.00 97.44 352 LEU A C 1
ATOM 2620 O O . LEU A 1 352 ? -17.493 -4.473 24.282 1.00 97.44 352 LEU A O 1
ATOM 2624 N N . GLY A 1 353 ? -19.568 -4.858 23.529 1.00 96.31 353 GLY A N 1
ATOM 2625 C CA . GLY A 1 353 ? -20.272 -4.054 24.527 1.00 96.31 353 GLY A CA 1
ATOM 2626 C C . GLY A 1 353 ? -20.135 -2.540 24.366 1.00 96.31 353 GLY A C 1
ATOM 2627 O O . GLY A 1 353 ? -20.494 -1.819 25.296 1.00 96.31 353 GLY A O 1
ATOM 2628 N N . SER A 1 354 ? -19.629 -2.050 23.231 1.00 97.38 354 SER A N 1
ATOM 2629 C CA . SER A 1 354 ? -19.487 -0.619 22.944 1.00 97.38 354 SER A CA 1
ATOM 2630 C C . SER A 1 354 ? -20.295 -0.213 21.714 1.00 97.38 354 SER A C 1
ATOM 2632 O O . SER A 1 354 ? -20.393 -0.961 20.746 1.00 97.38 354 SER A O 1
ATOM 2634 N N . SER A 1 355 ? -20.850 0.997 21.756 1.00 97.69 355 SER A N 1
ATOM 2635 C CA . SER A 1 355 ? -21.511 1.675 20.633 1.00 97.69 355 SER A CA 1
ATOM 2636 C C . SER A 1 355 ? -20.796 2.979 20.253 1.00 97.69 355 SER A C 1
ATOM 2638 O O . SER A 1 355 ? -21.420 3.889 19.713 1.00 97.69 355 SER A O 1
ATOM 2640 N N . TYR A 1 356 ? -19.518 3.100 20.624 1.00 97.38 356 TYR A N 1
ATOM 2641 C CA . TYR A 1 356 ? -18.691 4.296 20.431 1.00 97.38 356 TYR A CA 1
ATOM 2642 C C . TYR A 1 356 ? -17.469 4.033 19.542 1.00 97.38 356 TYR A C 1
ATOM 2644 O O . TYR A 1 356 ? -16.494 4.781 19.601 1.00 97.38 356 TYR A O 1
ATOM 2652 N N . TRP A 1 357 ? -17.485 2.949 18.762 1.00 98.25 357 TRP A N 1
ATOM 2653 C CA . TRP A 1 357 ? -16.447 2.678 17.775 1.00 98.25 357 TRP A CA 1
ATOM 2654 C C . TRP A 1 357 ? -16.442 3.773 16.719 1.00 98.25 357 TRP A C 1
ATOM 2656 O O . TRP A 1 357 ? -17.496 4.219 16.265 1.00 98.25 357 TRP A O 1
ATOM 2666 N N . GLN A 1 358 ? -15.251 4.196 16.329 1.00 97.38 358 GLN A N 1
ATOM 2667 C CA . GLN A 1 358 ? -15.051 5.196 15.296 1.00 97.38 358 GLN A CA 1
ATOM 2668 C C . GLN A 1 358 ? -13.816 4.864 14.464 1.00 97.38 358 GLN A C 1
ATOM 2670 O O . GLN A 1 358 ? -12.869 4.233 14.946 1.00 97.38 358 GLN A O 1
ATOM 2675 N N . ILE A 1 359 ? -13.819 5.330 13.217 1.00 96.81 359 ILE A N 1
ATOM 2676 C CA . ILE A 1 359 ? -12.583 5.494 12.450 1.00 96.81 359 ILE A CA 1
ATOM 2677 C C . ILE A 1 359 ? -11.720 6.520 13.212 1.00 96.81 359 ILE A C 1
ATOM 2679 O O . ILE A 1 359 ? -12.274 7.503 13.709 1.00 96.81 359 ILE A O 1
ATOM 2683 N N . PRO A 1 360 ? -10.398 6.324 13.354 1.00 95.38 360 PRO A N 1
ATOM 2684 C CA . PRO A 1 360 ? -9.545 7.278 14.057 1.00 95.38 360 PRO A CA 1
ATOM 2685 C C . PRO A 1 360 ? -9.666 8.701 13.512 1.00 95.38 360 PRO A C 1
ATOM 2687 O O . PRO A 1 360 ? -9.711 8.906 12.300 1.00 95.38 360 PRO A O 1
ATOM 2690 N N . ASP A 1 361 ? -9.686 9.695 14.404 1.00 89.44 361 ASP A N 1
ATOM 2691 C CA . ASP A 1 361 ? -10.005 11.081 14.033 1.00 89.44 361 ASP A CA 1
ATOM 2692 C C . ASP A 1 361 ? -8.934 11.706 13.137 1.00 89.44 361 ASP A C 1
ATOM 2694 O O . ASP A 1 361 ? -9.190 12.670 12.423 1.00 89.44 361 ASP A O 1
ATOM 2698 N N . SER A 1 362 ? -7.703 11.198 13.205 1.00 89.38 362 SER A N 1
ATOM 2699 C CA . SER A 1 362 ? -6.579 11.667 12.399 1.00 89.38 362 SER A CA 1
ATOM 2700 C C . SER A 1 362 ? -5.457 10.625 12.341 1.00 89.38 362 SER A C 1
ATOM 2702 O O . SER A 1 362 ? -5.363 9.780 13.237 1.00 89.38 362 SER A O 1
ATOM 2704 N N . PRO A 1 363 ? -4.522 10.746 11.380 1.00 90.44 363 PRO A N 1
ATOM 2705 C CA . PRO A 1 363 ? -3.308 9.928 11.354 1.00 90.44 363 PRO A CA 1
ATOM 2706 C C . PRO A 1 363 ? -2.463 10.012 12.637 1.00 90.44 363 PRO A C 1
ATOM 2708 O O . PRO A 1 363 ? -1.690 9.105 12.936 1.00 90.44 363 PRO A O 1
ATOM 2711 N N . ASP A 1 364 ? -2.604 11.077 13.435 1.00 91.69 364 ASP A N 1
ATOM 2712 C CA . ASP A 1 364 ? -1.870 11.223 14.695 1.00 91.69 364 ASP A CA 1
ATOM 2713 C C . ASP A 1 364 ? -2.321 10.232 15.775 1.00 91.69 364 ASP A C 1
ATOM 2715 O O . ASP A 1 364 ? -1.579 10.020 16.734 1.00 91.69 364 ASP A O 1
ATOM 2719 N N . ASP A 1 365 ? -3.515 9.646 15.680 1.00 94.50 365 ASP A N 1
ATOM 2720 C CA . ASP A 1 365 ? -3.916 8.552 16.572 1.00 94.50 365 ASP A CA 1
ATOM 2721 C C . ASP A 1 365 ? -3.140 7.272 16.239 1.00 94.50 365 ASP A C 1
ATOM 2723 O O . ASP A 1 365 ? -2.582 6.645 17.140 1.00 94.50 365 ASP A O 1
ATOM 2727 N N . PHE A 1 366 ? -2.985 6.956 14.950 1.00 94.31 366 PHE A N 1
ATOM 2728 C CA . PHE A 1 366 ? -2.151 5.841 14.505 1.00 94.31 366 PHE A CA 1
ATOM 2729 C C . PHE A 1 366 ? -0.673 6.037 14.840 1.00 94.31 366 PHE A C 1
ATOM 2731 O O . PHE A 1 366 ? -0.034 5.105 15.313 1.00 94.31 366 PHE A O 1
ATOM 2738 N N . LYS A 1 367 ? -0.120 7.246 14.676 1.00 92.62 367 LYS A N 1
ATOM 2739 C CA . LYS A 1 367 ? 1.284 7.512 15.047 1.00 92.62 367 LYS A CA 1
ATOM 2740 C C . LYS A 1 367 ? 1.570 7.245 16.521 1.00 92.62 367 LYS A C 1
ATOM 2742 O O . LYS A 1 367 ? 2.641 6.737 16.838 1.00 92.62 367 LYS A O 1
ATOM 2747 N N . LYS A 1 368 ? 0.641 7.616 17.412 1.00 94.62 368 LYS A N 1
ATOM 2748 C CA . LYS A 1 368 ? 0.783 7.329 18.846 1.00 94.62 368 LYS A CA 1
ATOM 2749 C C . LYS A 1 368 ? 0.741 5.823 19.082 1.00 94.62 368 LYS A C 1
ATOM 2751 O O . LYS A 1 368 ? 1.686 5.298 19.653 1.00 94.62 368 LYS A O 1
ATOM 2756 N N . LEU A 1 369 ? -0.244 5.129 18.501 1.00 94.81 369 LEU A N 1
ATOM 2757 C CA . LEU A 1 369 ? -0.334 3.670 18.581 1.00 94.81 369 LEU A CA 1
ATOM 2758 C C . LEU A 1 369 ? 0.950 2.976 18.088 1.00 94.81 369 LEU A C 1
ATOM 2760 O O . LEU A 1 369 ? 1.473 2.100 18.766 1.00 94.81 369 LEU A O 1
ATOM 2764 N N . VAL A 1 370 ? 1.495 3.386 16.941 1.00 91.94 370 VAL A N 1
ATOM 2765 C CA . VAL A 1 370 ? 2.750 2.856 16.377 1.00 91.94 370 VAL A CA 1
ATOM 2766 C C . VAL A 1 370 ? 3.929 3.076 17.322 1.00 91.94 370 VAL A C 1
ATOM 2768 O O . VAL A 1 370 ? 4.711 2.150 17.545 1.00 91.94 370 VAL A O 1
ATOM 2771 N N . ALA A 1 371 ? 4.046 4.268 17.912 1.00 92.50 371 ALA A N 1
ATOM 2772 C CA . ALA A 1 371 ? 5.083 4.558 18.898 1.00 92.50 371 ALA A CA 1
ATOM 2773 C C . ALA A 1 371 ? 4.930 3.686 20.157 1.00 92.50 371 ALA A C 1
ATOM 2775 O O . ALA A 1 371 ? 5.911 3.120 20.637 1.00 92.50 371 ALA A O 1
ATOM 2776 N N . ASP A 1 372 ? 3.700 3.515 20.640 1.00 93.81 372 ASP A N 1
ATOM 2777 C CA . ASP A 1 372 ? 3.373 2.747 21.844 1.00 93.81 372 ASP A CA 1
ATOM 2778 C C . ASP A 1 372 ? 3.503 1.226 21.634 1.00 93.81 372 ASP A C 1
ATOM 2780 O O . ASP A 1 372 ? 3.822 0.479 22.562 1.00 93.81 372 ASP A O 1
ATOM 2784 N N . MET A 1 373 ? 3.359 0.763 20.391 1.00 91.19 373 MET A N 1
ATOM 2785 C CA . MET A 1 373 ? 3.682 -0.598 19.955 1.00 91.19 373 MET A CA 1
ATOM 2786 C C . MET A 1 373 ? 5.175 -0.815 19.656 1.00 91.19 373 MET A C 1
ATOM 2788 O O . MET A 1 373 ? 5.582 -1.943 19.359 1.00 91.19 373 MET A O 1
ATOM 2792 N N . ASN A 1 374 ? 5.995 0.240 19.722 1.00 89.81 374 ASN A N 1
ATOM 2793 C CA . ASN A 1 374 ? 7.409 0.224 19.348 1.00 89.81 374 ASN A CA 1
ATOM 2794 C C . ASN A 1 374 ? 7.633 -0.319 17.920 1.00 89.81 374 ASN A C 1
ATOM 2796 O O . ASN A 1 374 ? 8.503 -1.161 17.673 1.00 89.81 374 ASN A O 1
ATOM 2800 N N . LEU A 1 375 ? 6.796 0.136 16.988 1.00 89.38 375 LEU A N 1
ATOM 2801 C CA . LEU A 1 375 ? 6.943 -0.114 15.559 1.00 89.38 375 LEU A CA 1
ATOM 2802 C C . LEU A 1 375 ? 7.848 0.949 14.931 1.00 89.38 375 LEU A C 1
ATOM 2804 O O . LEU A 1 375 ? 7.817 2.122 15.308 1.00 89.38 375 LEU A O 1
ATOM 2808 N N . ILE A 1 376 ? 8.659 0.532 13.961 1.00 88.81 376 ILE A N 1
ATOM 2809 C CA . ILE A 1 376 ? 9.529 1.427 13.189 1.00 88.81 376 ILE A CA 1
ATOM 2810 C C . ILE A 1 376 ? 8.989 1.603 11.769 1.00 88.81 376 ILE A C 1
ATOM 2812 O O . ILE A 1 376 ? 8.291 0.737 11.250 1.00 88.81 376 ILE A O 1
ATOM 2816 N N . ALA A 1 377 ? 9.339 2.711 11.113 1.00 85.75 377 ALA A N 1
ATOM 2817 C CA . ALA A 1 377 ? 9.079 2.841 9.682 1.00 85.75 377 ALA A CA 1
ATOM 2818 C C . ALA A 1 377 ? 9.819 1.725 8.927 1.00 85.75 377 ALA A C 1
ATOM 2820 O O . ALA A 1 377 ? 11.010 1.505 9.157 1.00 85.75 377 ALA A O 1
ATOM 2821 N N . GLY A 1 378 ? 9.109 1.017 8.053 1.00 86.06 378 GLY A N 1
ATOM 2822 C CA . GLY A 1 378 ? 9.641 -0.127 7.326 1.00 86.06 378 GLY A CA 1
ATOM 2823 C C . GLY A 1 378 ? 9.771 -1.395 8.156 1.00 86.06 378 GLY A C 1
ATOM 2824 O O . GLY A 1 378 ? 10.657 -2.197 7.875 1.00 86.06 378 GLY A O 1
ATOM 2825 N N . ASP A 1 379 ? 8.962 -1.578 9.203 1.00 90.00 379 ASP A N 1
ATOM 2826 C CA . ASP A 1 379 ? 9.062 -2.761 10.056 1.00 90.00 379 ASP A CA 1
ATOM 2827 C C . ASP A 1 379 ? 8.872 -4.052 9.243 1.00 90.00 379 ASP A C 1
ATOM 2829 O O . ASP A 1 379 ? 7.793 -4.339 8.721 1.00 90.00 379 ASP A O 1
ATOM 2833 N N . ALA A 1 380 ? 9.930 -4.861 9.160 1.00 86.19 380 ALA A N 1
ATOM 2834 C CA . ALA A 1 380 ? 9.947 -6.078 8.356 1.00 86.19 380 ALA A CA 1
ATOM 2835 C C . ALA A 1 380 ? 8.905 -7.121 8.804 1.00 86.19 380 ALA A C 1
ATOM 2837 O O . ALA A 1 380 ? 8.570 -8.013 8.026 1.00 86.19 380 ALA A O 1
ATOM 2838 N N . ARG A 1 381 ? 8.368 -7.017 10.032 1.00 87.81 381 ARG A N 1
ATOM 2839 C CA . ARG A 1 381 ? 7.282 -7.885 10.523 1.00 87.81 381 ARG A CA 1
ATOM 2840 C C . ARG A 1 381 ? 5.971 -7.681 9.764 1.00 87.81 381 ARG A C 1
ATOM 2842 O O . ARG A 1 381 ? 5.134 -8.575 9.778 1.00 87.81 381 ARG A O 1
ATOM 2849 N N . LEU A 1 382 ? 5.798 -6.528 9.118 1.00 88.94 382 LEU A N 1
ATOM 2850 C CA . LEU A 1 382 ? 4.636 -6.208 8.290 1.00 88.94 382 LEU A CA 1
ATOM 2851 C C . LEU A 1 382 ? 4.822 -6.610 6.824 1.00 88.94 382 LEU A C 1
ATOM 2853 O O . LEU A 1 382 ? 3.916 -6.382 6.034 1.00 88.94 382 LEU A O 1
ATOM 2857 N N . MET A 1 383 ? 5.970 -7.171 6.435 1.00 89.38 383 MET A N 1
ATOM 2858 C CA . MET A 1 383 ? 6.239 -7.491 5.034 1.00 89.38 383 MET A CA 1
ATOM 2859 C C . MET A 1 383 ? 5.680 -8.847 4.644 1.00 89.38 383 MET A C 1
ATOM 2861 O O . MET A 1 383 ? 5.864 -9.853 5.338 1.00 89.38 383 MET A O 1
ATOM 2865 N N . ARG A 1 384 ? 5.057 -8.882 3.470 1.00 89.75 384 ARG A N 1
ATOM 2866 C CA . ARG A 1 384 ? 4.682 -10.126 2.824 1.00 89.75 384 ARG A CA 1
ATOM 2867 C C . ARG A 1 384 ? 5.928 -10.844 2.333 1.00 89.75 384 ARG A C 1
ATOM 2869 O O . ARG A 1 384 ? 6.826 -10.239 1.755 1.00 89.75 384 ARG A O 1
ATOM 2876 N N . ARG A 1 385 ? 5.939 -12.164 2.508 1.00 89.06 385 ARG A N 1
ATOM 2877 C CA . ARG A 1 385 ? 6.939 -13.052 1.914 1.00 89.06 385 ARG A CA 1
ATOM 2878 C C . ARG A 1 385 ? 6.292 -14.054 0.976 1.00 89.06 385 ARG A C 1
ATOM 2880 O O . ARG A 1 385 ? 5.148 -14.463 1.180 1.00 89.06 385 ARG A O 1
ATOM 2887 N N . GLY A 1 386 ? 7.054 -14.474 -0.026 1.00 89.00 386 GLY A N 1
ATOM 2888 C CA . GLY A 1 386 ? 6.680 -15.564 -0.923 1.00 89.00 386 GLY A CA 1
ATOM 2889 C C . GLY A 1 386 ? 6.063 -15.111 -2.243 1.00 89.00 386 GLY A C 1
ATOM 2890 O O . GLY A 1 386 ? 6.065 -13.934 -2.608 1.00 89.00 386 GLY A O 1
ATOM 2891 N N . PHE A 1 387 ? 5.558 -16.085 -2.996 1.00 90.38 387 PHE A N 1
ATOM 2892 C CA . PHE A 1 387 ? 5.271 -15.912 -4.417 1.00 90.38 387 PHE A CA 1
ATOM 2893 C C . PHE A 1 387 ? 3.885 -15.334 -4.703 1.00 90.38 387 PHE A C 1
ATOM 2895 O O . PHE A 1 387 ? 2.906 -15.664 -4.030 1.00 90.38 387 PHE A O 1
ATOM 2902 N N . PHE A 1 388 ? 3.792 -14.514 -5.745 1.00 91.50 388 PHE A N 1
ATOM 2903 C CA . PHE A 1 388 ? 2.544 -14.178 -6.421 1.00 91.50 388 PHE A CA 1
ATOM 2904 C C . PHE A 1 388 ? 2.762 -14.206 -7.935 1.00 91.50 388 PHE A C 1
ATOM 2906 O O . PHE A 1 388 ? 3.500 -13.395 -8.497 1.00 91.50 388 PHE A O 1
ATOM 2913 N N . GLY A 1 389 ? 2.167 -15.197 -8.603 1.00 91.38 389 GLY A N 1
ATOM 2914 C CA . GLY A 1 389 ? 2.568 -15.527 -9.969 1.00 91.38 389 GLY A CA 1
ATOM 2915 C C . GLY A 1 389 ? 4.068 -15.876 -10.020 1.00 91.38 389 GLY A C 1
ATOM 2916 O O . GLY A 1 389 ? 4.521 -16.665 -9.189 1.00 91.38 389 GLY A O 1
ATOM 2917 N N . PRO A 1 390 ? 4.842 -15.324 -10.971 1.00 93.06 390 PRO A N 1
ATOM 2918 C CA . PRO A 1 390 ? 6.282 -15.567 -11.079 1.00 93.06 390 PRO A CA 1
ATOM 2919 C C . PRO A 1 390 ? 7.148 -14.626 -10.223 1.00 93.06 390 PRO A C 1
ATOM 2921 O O . PRO A 1 390 ? 8.367 -14.763 -10.243 1.00 93.06 390 PRO A O 1
ATOM 2924 N N . PHE A 1 391 ? 6.548 -13.677 -9.500 1.00 95.62 391 PHE A N 1
ATOM 2925 C CA . PHE A 1 391 ? 7.268 -12.751 -8.626 1.00 95.62 391 PHE A CA 1
ATOM 2926 C C . PHE A 1 391 ? 7.329 -13.291 -7.206 1.00 95.62 391 PHE A C 1
ATOM 2928 O O . PHE A 1 391 ? 6.403 -13.972 -6.757 1.00 95.62 391 PHE A O 1
ATOM 2935 N N . TYR A 1 392 ? 8.385 -12.943 -6.482 1.00 92.94 392 TYR A N 1
ATOM 2936 C CA . TYR A 1 392 ? 8.468 -13.140 -5.041 1.00 92.94 392 TYR A CA 1
ATOM 2937 C C . TYR A 1 392 ? 8.632 -11.803 -4.329 1.00 92.94 392 TYR A C 1
ATOM 2939 O O . TYR A 1 392 ? 9.090 -10.829 -4.920 1.00 92.94 392 TYR A O 1
ATOM 2947 N N . ASP A 1 393 ? 8.165 -11.761 -3.082 1.00 93.69 393 ASP A N 1
ATOM 2948 C CA . ASP A 1 393 ? 8.166 -10.572 -2.225 1.00 93.69 393 ASP A CA 1
ATOM 2949 C C . ASP A 1 393 ? 7.456 -9.355 -2.856 1.00 93.69 393 ASP A C 1
ATOM 2951 O O . ASP A 1 393 ? 7.707 -8.207 -2.505 1.00 93.69 393 ASP A O 1
ATOM 2955 N N . LEU A 1 394 ? 6.489 -9.614 -3.748 1.00 95.25 394 LEU A N 1
ATOM 2956 C CA . LEU A 1 394 ? 5.545 -8.603 -4.223 1.00 95.25 394 LEU A CA 1
ATOM 2957 C C . LEU A 1 394 ? 4.641 -8.193 -3.064 1.00 95.25 394 LEU A C 1
ATOM 2959 O O . LEU A 1 394 ? 3.918 -9.036 -2.521 1.00 95.25 394 LEU A O 1
ATOM 2963 N N . GLN A 1 395 ? 4.702 -6.917 -2.699 1.00 94.69 395 GLN A N 1
ATOM 2964 C CA . GLN A 1 395 ? 3.977 -6.341 -1.580 1.00 94.69 395 GLN A CA 1
ATOM 2965 C C . GLN A 1 395 ? 2.606 -5.811 -2.035 1.00 94.69 395 GLN A C 1
ATOM 2967 O O . GLN A 1 395 ? 2.518 -5.178 -3.088 1.00 94.69 395 GLN A O 1
ATOM 2972 N N . PRO A 1 396 ? 1.524 -6.024 -1.266 1.00 94.00 396 PRO A N 1
ATOM 2973 C CA . PRO A 1 396 ? 0.243 -5.348 -1.477 1.00 94.00 396 PRO A CA 1
ATOM 2974 C C . PRO A 1 396 ? 0.334 -3.877 -1.035 1.00 94.00 396 PRO A C 1
ATOM 2976 O O . PRO A 1 396 ? -0.107 -3.508 0.055 1.00 94.00 396 PRO A O 1
ATOM 2979 N N . PHE A 1 397 ? 1.006 -3.049 -1.836 1.00 94.25 397 PHE A N 1
ATOM 2980 C CA . PHE A 1 397 ? 1.206 -1.627 -1.560 1.00 94.25 397 PHE A CA 1
ATOM 2981 C C . PHE A 1 397 ? 1.510 -0.843 -2.841 1.00 94.25 397 PHE A C 1
ATOM 2983 O O . PHE A 1 397 ? 1.643 -1.408 -3.930 1.00 94.25 397 PHE A O 1
ATOM 2990 N N . PHE A 1 398 ? 1.701 0.466 -2.685 1.00 94.81 398 PHE A N 1
ATOM 2991 C CA . PHE A 1 398 ? 2.174 1.358 -3.733 1.00 94.81 398 PHE A CA 1
ATOM 2992 C C . PHE A 1 398 ? 3.641 1.139 -4.111 1.00 94.81 398 PHE A C 1
ATOM 2994 O O . PHE A 1 398 ? 4.529 1.011 -3.260 1.00 94.81 398 PHE A O 1
ATOM 3001 N N . TYR A 1 399 ? 3.885 1.233 -5.415 1.00 96.94 399 TYR A N 1
ATOM 3002 C CA . TYR A 1 399 ? 5.194 1.229 -6.052 1.00 96.94 399 TYR A CA 1
ATOM 3003 C C . TYR A 1 399 ? 5.419 2.514 -6.844 1.00 96.94 399 TYR A C 1
ATOM 3005 O O . TYR A 1 399 ? 4.489 3.054 -7.449 1.00 96.94 399 TYR A O 1
ATOM 3013 N N . TRP A 1 400 ? 6.659 3.003 -6.869 1.00 96.31 400 TRP A N 1
ATOM 3014 C CA . TRP A 1 400 ? 7.027 4.142 -7.710 1.00 96.31 400 TRP A CA 1
ATOM 3015 C C . TRP A 1 400 ? 6.993 3.786 -9.198 1.00 96.31 400 TRP A C 1
ATOM 3017 O O . TRP A 1 400 ? 7.503 2.748 -9.607 1.00 96.31 400 TRP A O 1
ATOM 3027 N N . SER A 1 401 ? 6.471 4.704 -10.010 1.00 94.00 401 SER A N 1
ATOM 3028 C CA . SER A 1 401 ? 6.661 4.752 -11.464 1.00 94.00 401 SER A CA 1
ATOM 3029 C C . SER A 1 401 ? 7.080 6.157 -11.881 1.00 94.00 401 SER A C 1
ATOM 3031 O O . SER A 1 401 ? 7.060 7.095 -11.083 1.00 94.00 401 SER A O 1
ATOM 3033 N N . CYS A 1 402 ? 7.475 6.305 -13.134 1.00 89.62 402 CYS A N 1
ATOM 3034 C CA . CYS A 1 402 ? 7.828 7.588 -13.716 1.00 89.62 402 CYS A CA 1
ATOM 3035 C C . CYS A 1 402 ? 6.994 7.878 -14.962 1.00 89.62 402 CYS A C 1
ATOM 3037 O O . CYS A 1 402 ? 6.464 6.948 -15.579 1.00 89.62 402 CYS A O 1
ATOM 3039 N N . PRO A 1 403 ? 6.858 9.160 -15.335 1.00 87.50 403 PRO A N 1
ATOM 3040 C CA . PRO A 1 403 ? 6.167 9.526 -16.555 1.00 87.50 403 PRO A CA 1
ATOM 3041 C C . PRO A 1 403 ? 6.885 8.965 -17.784 1.00 87.50 403 PRO A C 1
ATOM 3043 O O . PRO A 1 403 ? 8.116 8.900 -17.854 1.00 87.50 403 PRO A O 1
ATOM 3046 N N . GLU A 1 404 ? 6.084 8.576 -18.766 1.00 84.88 404 GLU A N 1
ATOM 3047 C CA . GLU A 1 404 ? 6.556 8.306 -20.115 1.00 84.88 404 GLU A CA 1
ATOM 3048 C C . GLU A 1 404 ? 7.144 9.577 -20.751 1.00 84.88 404 GLU A C 1
ATOM 3050 O O . GLU A 1 404 ? 6.523 10.639 -20.639 1.00 84.88 404 GLU A O 1
ATOM 3055 N N . PRO A 1 405 ? 8.304 9.487 -21.433 1.00 78.12 405 PRO A N 1
ATOM 3056 C CA . PRO A 1 405 ? 8.830 10.595 -22.225 1.00 78.12 405 PRO A CA 1
ATOM 3057 C C . PRO A 1 405 ? 7.831 11.067 -23.282 1.00 78.12 405 PRO A C 1
ATOM 3059 O O . PRO A 1 405 ? 7.036 10.277 -23.797 1.00 78.12 405 PRO A O 1
ATOM 3062 N N . ASP A 1 406 ? 7.935 12.330 -23.696 1.00 70.62 406 ASP A N 1
ATOM 3063 C CA . ASP A 1 406 ? 7.151 12.852 -24.818 1.00 70.62 406 ASP A CA 1
ATOM 3064 C C . ASP A 1 406 ? 7.337 11.964 -26.066 1.00 70.62 406 ASP A C 1
ATOM 3066 O O . ASP A 1 406 ? 8.444 11.800 -26.582 1.00 70.62 406 ASP A O 1
ATOM 3070 N N . HIS A 1 407 ? 6.234 11.392 -26.564 1.00 68.31 407 HIS A N 1
ATOM 3071 C CA . HIS A 1 407 ? 6.212 10.425 -27.677 1.00 68.31 407 HIS A CA 1
ATOM 3072 C C . HIS A 1 407 ? 6.956 9.100 -27.410 1.00 68.31 407 HIS A C 1
ATOM 3074 O O . HIS A 1 407 ? 7.424 8.446 -28.348 1.00 68.31 407 HIS A O 1
ATOM 3080 N N . GLY A 1 408 ? 7.072 8.712 -26.140 1.00 75.81 408 GLY A N 1
ATOM 3081 C CA . GLY A 1 408 ? 7.659 7.456 -25.698 1.00 75.81 408 GLY A CA 1
ATOM 3082 C C . GLY A 1 408 ? 6.786 6.219 -25.913 1.00 75.81 408 GLY A C 1
ATOM 3083 O O . GLY A 1 408 ? 5.785 6.231 -26.625 1.00 75.81 408 GLY A O 1
ATOM 3084 N N . THR A 1 409 ? 7.250 5.124 -25.315 1.00 83.81 409 THR A N 1
ATOM 3085 C CA . THR A 1 409 ? 6.484 3.904 -25.041 1.00 83.81 409 THR A CA 1
ATOM 3086 C C . THR A 1 409 ? 6.836 3.448 -23.624 1.00 83.81 409 THR A C 1
ATOM 3088 O O . THR A 1 409 ? 7.823 3.912 -23.048 1.00 83.81 409 THR A O 1
ATOM 3091 N N . ILE A 1 410 ? 6.157 2.427 -23.101 1.00 83.12 410 ILE A N 1
ATOM 3092 C CA . ILE A 1 410 ? 6.600 1.726 -21.882 1.00 83.12 410 ILE A CA 1
ATOM 3093 C C . ILE A 1 410 ? 8.016 1.126 -22.000 1.00 83.12 410 ILE A C 1
ATOM 3095 O O . ILE A 1 410 ? 8.639 0.801 -20.996 1.00 83.12 410 ILE A O 1
ATOM 3099 N N . GLN A 1 411 ? 8.574 0.988 -23.206 1.00 85.31 411 GLN A N 1
ATOM 3100 C CA . GLN A 1 411 ? 9.960 0.550 -23.407 1.00 85.31 411 GLN A CA 1
ATOM 3101 C C . GLN A 1 411 ? 10.959 1.715 -23.403 1.00 85.31 411 GLN A C 1
ATOM 3103 O O . GLN A 1 411 ? 12.169 1.489 -23.428 1.00 85.31 411 GLN A O 1
ATOM 3108 N N . SER A 1 412 ? 10.488 2.960 -23.407 1.00 86.12 412 SER A N 1
ATOM 3109 C CA . SER A 1 412 ? 11.365 4.123 -23.386 1.00 86.12 412 SER A CA 1
ATOM 3110 C C . SER A 1 412 ? 12.062 4.274 -22.032 1.00 86.12 412 SER A C 1
ATOM 3112 O O . SER A 1 412 ? 11.534 3.810 -21.017 1.00 86.12 412 SER A O 1
ATOM 3114 N N . PRO A 1 413 ? 13.233 4.942 -22.002 1.00 86.06 413 PRO A N 1
ATOM 3115 C CA . PRO A 1 413 ? 13.867 5.353 -20.764 1.00 86.06 413 PRO A CA 1
ATOM 3116 C C . PRO A 1 413 ? 12.902 6.135 -19.880 1.00 86.06 413 PRO A C 1
ATOM 3118 O O . PRO A 1 413 ? 12.276 7.093 -20.330 1.00 86.06 413 PRO A O 1
ATOM 3121 N N . CYS A 1 414 ? 12.832 5.738 -18.620 1.00 83.62 414 CYS A N 1
ATOM 3122 C CA . CYS A 1 414 ? 12.176 6.498 -17.570 1.00 83.62 414 CYS A CA 1
ATOM 3123 C C . CYS A 1 414 ? 12.734 7.933 -17.500 1.00 83.62 414 CYS A C 1
ATOM 3125 O O . CYS A 1 414 ? 13.935 8.115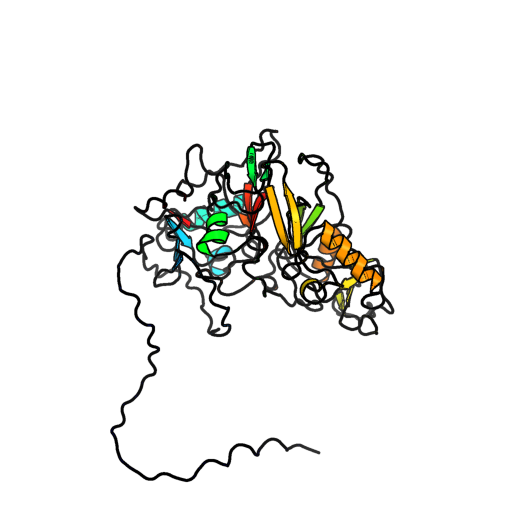 -17.264 1.00 83.62 414 CYS A O 1
ATOM 3127 N N . GLU A 1 415 ? 11.895 8.957 -17.693 1.00 72.88 415 GLU A N 1
ATOM 3128 C CA . GLU A 1 415 ? 12.360 10.339 -17.584 1.00 72.88 415 GLU A CA 1
ATOM 3129 C C . GLU A 1 415 ? 12.548 10.760 -16.125 1.00 72.88 415 GLU A C 1
ATOM 3131 O O . GLU A 1 415 ? 11.697 10.583 -15.249 1.00 72.88 415 GLU A O 1
ATOM 3136 N N . VAL A 1 416 ? 13.704 11.369 -15.861 1.00 64.19 416 VAL A N 1
ATOM 3137 C CA . VAL A 1 416 ? 14.036 11.964 -14.567 1.00 64.19 416 VAL A CA 1
ATOM 3138 C C . VAL A 1 416 ? 13.348 13.329 -14.495 1.00 64.19 416 VAL A C 1
ATOM 3140 O O . VAL A 1 416 ? 13.950 14.365 -14.761 1.00 64.19 416 VAL A O 1
ATOM 3143 N N . GLY A 1 417 ? 12.062 13.328 -14.154 1.00 64.38 417 GLY A N 1
ATOM 3144 C CA . GLY A 1 417 ? 11.254 14.539 -14.025 1.00 64.38 417 GLY A CA 1
ATOM 3145 C C . GLY A 1 417 ? 9.942 14.257 -13.305 1.00 64.38 417 GLY A C 1
ATOM 3146 O O . GLY A 1 417 ? 9.408 13.158 -13.397 1.00 64.38 417 GLY A O 1
ATOM 3147 N N . GLY A 1 418 ? 9.461 15.220 -12.516 1.00 63.16 418 GLY A N 1
ATOM 3148 C CA . GLY A 1 418 ? 8.122 15.175 -11.920 1.00 63.16 418 GLY A CA 1
ATOM 3149 C C . GLY A 1 418 ? 7.046 15.328 -12.977 1.00 63.16 418 GLY A C 1
ATOM 3150 O O . GLY A 1 418 ? 7.186 16.179 -13.855 1.00 63.16 418 GLY A O 1
ATOM 3151 N N . TYR A 1 419 ? 5.946 14.590 -12.843 1.00 69.38 419 TYR A N 1
ATOM 3152 C CA . TYR A 1 419 ? 4.687 15.070 -13.393 1.00 69.38 419 TYR A CA 1
ATOM 3153 C C . TYR A 1 419 ? 4.323 16.342 -12.618 1.00 69.38 419 TYR A C 1
ATOM 3155 O O . TYR A 1 419 ? 3.915 16.299 -11.456 1.00 69.38 419 TYR A O 1
ATOM 3163 N N . ALA A 1 420 ? 4.557 17.498 -13.232 1.00 60.81 420 ALA A N 1
ATOM 3164 C CA . ALA A 1 420 ? 4.066 18.761 -12.713 1.00 60.81 420 ALA A CA 1
ATOM 3165 C C . ALA A 1 420 ? 2.622 18.922 -13.201 1.00 60.81 420 ALA A C 1
ATOM 3167 O O . ALA A 1 420 ? 2.409 18.998 -14.417 1.00 60.81 420 ALA A O 1
ATOM 3168 N N . PRO A 1 421 ? 1.625 18.983 -12.302 1.00 62.38 421 PRO A N 1
ATOM 3169 C CA . PRO A 1 421 ? 0.284 19.331 -12.728 1.00 62.38 421 PRO A CA 1
ATOM 3170 C C . PRO A 1 421 ? 0.317 20.717 -13.406 1.00 62.38 421 PRO A C 1
ATOM 3172 O O . PRO A 1 421 ? 1.130 21.569 -13.029 1.00 62.38 421 PRO A O 1
ATOM 3175 N N . PRO A 1 422 ? -0.550 20.992 -14.398 1.00 52.22 422 PRO A N 1
ATOM 3176 C CA . PRO A 1 422 ? -0.529 22.262 -15.134 1.00 52.22 422 PRO A CA 1
ATOM 3177 C C . PRO A 1 422 ? -0.729 23.520 -14.277 1.00 52.22 422 PRO A C 1
ATOM 3179 O O . PRO A 1 422 ? -0.478 24.627 -14.749 1.00 52.22 422 PRO A O 1
ATOM 3182 N N . ASP A 1 423 ? -1.186 23.368 -13.033 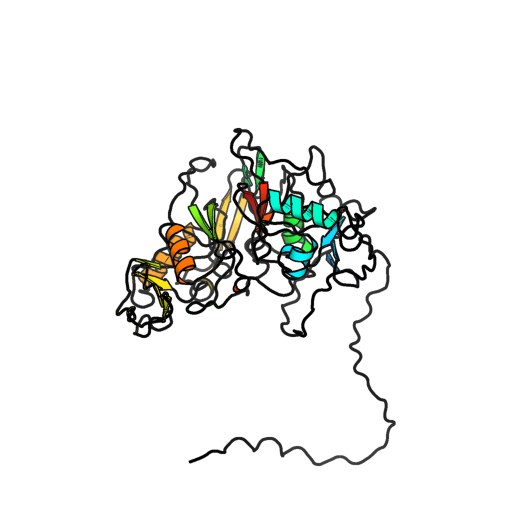1.00 58.50 423 ASP A N 1
ATOM 3183 C CA . ASP A 1 423 ? -1.341 24.458 -12.067 1.00 58.50 423 ASP A CA 1
ATOM 3184 C C . ASP A 1 423 ? -0.023 24.889 -11.392 1.00 58.50 423 ASP A C 1
ATOM 3186 O O . ASP A 1 423 ? -0.012 25.864 -10.639 1.00 58.50 423 ASP A O 1
ATOM 3190 N N . GLY A 1 424 ? 1.094 24.209 -11.681 1.00 53.50 424 GLY A N 1
ATOM 3191 C CA . GLY A 1 424 ? 2.419 24.552 -11.164 1.00 53.50 424 GLY A CA 1
ATOM 3192 C C . GLY A 1 424 ? 2.616 24.237 -9.679 1.00 53.50 424 GLY A C 1
ATOM 3193 O O . GLY A 1 424 ? 3.518 24.800 -9.054 1.00 53.50 424 GLY A O 1
ATOM 3194 N N . THR A 1 425 ? 1.776 23.373 -9.101 1.00 63.31 425 THR A N 1
ATOM 3195 C CA . THR A 1 425 ? 1.921 22.892 -7.721 1.00 63.31 425 THR A CA 1
ATOM 3196 C C . THR A 1 425 ? 3.097 21.916 -7.565 1.00 63.31 425 THR A C 1
ATOM 3198 O O . THR A 1 425 ? 3.880 21.687 -8.490 1.00 63.31 425 THR A O 1
ATOM 3201 N N . THR A 1 426 ? 3.293 21.405 -6.344 1.00 65.62 426 THR A N 1
ATOM 3202 C CA . THR A 1 426 ? 4.387 20.491 -5.989 1.00 65.62 426 THR A CA 1
ATOM 3203 C C . THR A 1 426 ? 4.517 19.359 -7.015 1.00 65.62 426 THR A C 1
ATOM 3205 O O . THR A 1 426 ? 3.503 18.749 -7.350 1.00 65.62 426 THR A O 1
ATOM 3208 N N . PRO A 1 427 ? 5.736 19.041 -7.495 1.00 76.75 427 PRO A N 1
ATOM 3209 C CA . PRO A 1 427 ? 5.922 17.943 -8.434 1.00 76.75 427 PRO A CA 1
ATOM 3210 C C . PRO A 1 427 ? 5.366 16.645 -7.843 1.00 76.75 427 PRO A C 1
ATOM 3212 O O . PRO A 1 427 ? 5.704 16.290 -6.710 1.00 76.75 427 PRO A O 1
ATOM 3215 N N . LEU A 1 428 ? 4.526 15.957 -8.610 1.00 85.00 428 LEU A N 1
ATOM 3216 C CA . LEU A 1 428 ? 4.006 14.638 -8.276 1.00 85.00 428 LEU A CA 1
ATOM 3217 C C . LEU A 1 428 ? 4.736 13.579 -9.103 1.00 85.00 428 LEU A C 1
ATOM 3219 O O . LEU A 1 428 ? 5.357 13.877 -10.127 1.00 85.00 428 LEU A O 1
ATOM 3223 N N . GLN A 1 429 ? 4.667 12.333 -8.654 1.00 88.62 429 GLN A N 1
ATOM 3224 C CA . GLN A 1 429 ? 5.135 11.182 -9.421 1.00 88.62 429 GLN A CA 1
ATOM 3225 C C . GLN A 1 429 ? 4.070 10.115 -9.499 1.00 88.62 429 GLN A C 1
ATOM 3227 O O . GLN A 1 429 ? 3.286 9.954 -8.564 1.00 88.62 429 GLN A O 1
ATOM 3232 N N . PHE A 1 430 ? 4.053 9.388 -10.611 1.00 91.75 430 PHE A N 1
ATOM 3233 C CA . PHE A 1 430 ? 3.132 8.278 -10.768 1.00 91.75 430 PHE A CA 1
ATOM 3234 C C . PHE A 1 430 ? 3.457 7.161 -9.778 1.00 91.75 430 PHE A C 1
ATOM 3236 O O . PHE A 1 430 ? 4.614 6.863 -9.466 1.00 91.75 430 PHE A O 1
ATOM 3243 N N . SER A 1 431 ? 2.416 6.498 -9.313 1.00 93.94 431 SER A N 1
ATOM 3244 C CA . SER A 1 431 ? 2.515 5.328 -8.458 1.00 93.94 431 SER A CA 1
ATOM 3245 C C . SER A 1 431 ? 1.430 4.327 -8.835 1.00 93.94 431 SER A C 1
ATOM 3247 O O . SER A 1 431 ? 0.429 4.684 -9.461 1.00 93.94 431 SER A O 1
ATOM 3249 N N . TYR A 1 432 ? 1.648 3.062 -8.493 1.00 96.31 432 TYR A N 1
ATOM 3250 C CA . TYR A 1 432 ? 0.668 2.007 -8.720 1.00 96.31 432 TYR A CA 1
ATOM 3251 C C . TYR A 1 432 ? 0.521 1.149 -7.470 1.00 96.31 432 TYR A C 1
ATOM 3253 O O . TYR A 1 432 ? 1.530 0.699 -6.928 1.00 96.31 432 TYR A O 1
ATOM 3261 N N . ASP A 1 433 ? -0.712 0.936 -7.023 1.00 95.38 433 ASP A N 1
ATOM 3262 C CA . ASP A 1 433 ? -1.041 0.105 -5.869 1.00 95.38 433 ASP A CA 1
ATOM 3263 C C . ASP A 1 433 ? -1.408 -1.319 -6.294 1.00 95.38 433 ASP A C 1
ATOM 3265 O O . ASP A 1 433 ? -2.363 -1.528 -7.049 1.00 95.38 433 ASP A O 1
ATOM 3269 N N . PHE A 1 434 ? -0.667 -2.305 -5.791 1.00 96.25 434 PHE A N 1
ATOM 3270 C CA . PHE A 1 434 ? -0.962 -3.722 -5.998 1.00 96.25 434 PHE A CA 1
ATOM 3271 C C . PHE A 1 434 ? -1.914 -4.321 -4.949 1.00 96.25 434 PHE A C 1
ATOM 3273 O O . PHE A 1 434 ? -2.310 -5.478 -5.093 1.00 96.25 434 PHE A O 1
ATOM 3280 N N . ASP A 1 435 ? -2.308 -3.576 -3.915 1.00 93.75 435 ASP A N 1
ATOM 3281 C CA . ASP A 1 435 ? -3.296 -4.044 -2.939 1.00 93.75 435 ASP A CA 1
ATOM 3282 C C . ASP A 1 435 ? -4.730 -3.979 -3.462 1.00 93.75 435 ASP A C 1
ATOM 3284 O O . ASP A 1 435 ? -5.562 -4.781 -3.064 1.00 93.75 435 ASP A O 1
ATOM 3288 N N . TYR A 1 436 ? -5.027 -3.065 -4.385 1.00 94.19 436 TYR A N 1
ATOM 3289 C CA . TYR A 1 436 ? -6.339 -3.042 -5.034 1.00 94.19 436 TYR A CA 1
ATOM 3290 C C . TYR A 1 436 ? -6.315 -2.651 -6.513 1.00 94.19 436 TYR A C 1
ATOM 3292 O O . TYR A 1 436 ? -7.360 -2.622 -7.153 1.00 94.19 436 TYR A O 1
ATOM 3300 N N . GLY A 1 437 ? -5.145 -2.418 -7.117 1.00 95.38 437 GLY A N 1
ATOM 3301 C CA . GLY A 1 437 ? -5.030 -2.183 -8.558 1.00 95.38 437 GLY A CA 1
ATOM 3302 C C . GLY A 1 437 ? -5.410 -0.764 -8.965 1.00 95.38 437 GLY A C 1
ATOM 3303 O O . GLY A 1 437 ? -6.387 -0.558 -9.689 1.00 95.38 437 GLY A O 1
ATOM 3304 N N . PHE A 1 438 ? -4.630 0.211 -8.504 1.00 94.50 438 PHE A N 1
ATOM 3305 C CA . PHE A 1 438 ? -4.939 1.629 -8.676 1.00 94.50 438 PHE A CA 1
ATOM 3306 C C . PHE A 1 438 ? -3.721 2.436 -9.103 1.00 94.50 438 PHE A C 1
ATOM 3308 O O . PHE A 1 438 ? -2.673 2.379 -8.464 1.00 94.50 438 PHE A O 1
ATOM 3315 N N . GLN A 1 439 ? -3.868 3.231 -10.160 1.00 94.00 439 GLN A N 1
ATOM 3316 C CA . GLN A 1 439 ? -2.839 4.167 -10.596 1.00 94.00 439 GLN A CA 1
ATOM 3317 C C . GLN A 1 439 ? -3.079 5.540 -9.973 1.00 94.00 439 GLN A C 1
ATOM 3319 O O . GLN A 1 439 ? -4.140 6.129 -10.165 1.00 94.00 439 GLN A O 1
ATOM 3324 N N . SER A 1 440 ? -2.082 6.088 -9.287 1.00 89.44 440 SER A N 1
ATOM 3325 C CA . SER A 1 440 ? -2.172 7.399 -8.641 1.00 89.44 440 SER A CA 1
ATOM 3326 C C . SER A 1 440 ? -1.043 8.330 -9.077 1.00 89.44 440 SER A C 1
ATOM 3328 O O . SER A 1 440 ? -0.099 7.938 -9.768 1.00 89.44 440 SER A O 1
ATOM 3330 N N . THR A 1 441 ? -1.141 9.589 -8.655 1.00 86.94 441 THR A N 1
ATOM 3331 C CA . THR A 1 441 ? 0.004 10.495 -8.580 1.00 86.94 441 THR A CA 1
ATOM 3332 C C . THR A 1 441 ? 0.199 10.917 -7.131 1.00 86.94 441 THR A C 1
ATOM 3334 O O . THR A 1 441 ? -0.744 11.288 -6.438 1.00 86.94 441 THR A O 1
ATOM 3337 N N . SER A 1 442 ? 1.438 10.848 -6.664 1.00 86.25 442 SER A N 1
ATOM 3338 C CA . SER A 1 442 ? 1.776 10.999 -5.254 1.00 86.25 442 SER A CA 1
ATOM 3339 C C . SER A 1 442 ? 2.827 12.078 -5.053 1.00 86.25 442 SER A C 1
ATOM 3341 O O . SER A 1 442 ? 3.717 12.279 -5.883 1.00 86.25 442 SER A O 1
ATOM 3343 N N . GLY A 1 443 ? 2.745 12.763 -3.913 1.00 85.06 443 GLY A N 1
ATOM 3344 C CA . GLY A 1 443 ? 3.759 13.726 -3.501 1.00 85.06 443 GLY A CA 1
ATOM 3345 C C . GLY A 1 443 ? 5.122 13.065 -3.289 1.00 85.06 443 GLY A C 1
ATOM 3346 O O . GLY A 1 443 ? 5.225 11.936 -2.812 1.00 85.06 443 GLY A O 1
ATOM 3347 N N . LEU A 1 444 ? 6.196 13.798 -3.582 1.00 87.50 444 LEU A N 1
ATOM 3348 C CA . LEU A 1 444 ? 7.578 13.314 -3.438 1.00 87.50 444 LEU A CA 1
ATOM 3349 C C . LEU A 1 444 ? 8.021 13.039 -1.988 1.00 87.50 444 LEU A C 1
ATOM 3351 O O . LEU A 1 444 ? 9.140 12.580 -1.770 1.00 87.50 444 LEU A O 1
ATOM 3355 N N . ASN A 1 445 ? 7.181 13.348 -0.999 1.00 86.56 445 ASN A N 1
ATOM 3356 C CA . ASN A 1 445 ? 7.403 13.051 0.417 1.00 86.56 445 ASN A CA 1
ATOM 3357 C C . ASN A 1 445 ? 6.890 11.663 0.839 1.00 86.56 445 ASN A C 1
ATOM 3359 O O . ASN A 1 445 ? 7.136 11.255 1.973 1.00 86.56 445 ASN A O 1
ATOM 3363 N N . GLN A 1 446 ? 6.171 10.962 -0.039 1.00 89.81 446 GLN A N 1
ATOM 3364 C CA . GLN A 1 446 ? 5.755 9.582 0.187 1.00 89.81 446 GLN A CA 1
ATOM 3365 C C . GLN A 1 446 ? 6.964 8.641 0.051 1.00 89.81 446 GLN A C 1
ATOM 3367 O O . GLN A 1 446 ? 7.981 9.006 -0.540 1.00 89.81 446 GLN A O 1
ATOM 3372 N N . LYS A 1 447 ? 6.866 7.421 0.581 1.00 93.19 447 LYS A N 1
ATOM 3373 C CA . LYS A 1 447 ? 7.841 6.348 0.374 1.00 93.19 447 LYS A CA 1
ATOM 3374 C C . LYS A 1 447 ? 7.117 5.118 -0.123 1.00 93.19 447 LYS A C 1
ATOM 3376 O O . LYS A 1 447 ? 6.227 4.620 0.558 1.00 93.19 447 LYS A O 1
ATOM 3381 N N . TYR A 1 448 ? 7.537 4.613 -1.266 1.00 95.31 448 TYR A N 1
ATOM 3382 C CA . TYR A 1 448 ? 6.935 3.457 -1.912 1.00 95.31 448 TYR A CA 1
ATOM 3383 C C . TYR A 1 448 ? 7.994 2.424 -2.235 1.00 95.31 448 TYR A C 1
ATOM 3385 O O . TYR A 1 448 ? 9.196 2.702 -2.172 1.00 95.31 448 TYR A O 1
ATOM 3393 N N . PHE A 1 449 ? 7.522 1.226 -2.549 1.00 96.56 449 PHE A N 1
ATOM 3394 C CA . PHE A 1 449 ? 8.368 0.140 -3.006 1.00 96.56 449 PHE A CA 1
ATOM 3395 C C . PHE A 1 449 ? 8.834 0.398 -4.441 1.00 96.56 449 PHE A C 1
ATOM 3397 O O . PHE A 1 449 ? 8.348 1.297 -5.140 1.00 96.56 449 PHE A O 1
ATOM 3404 N N . VAL A 1 450 ? 9.817 -0.381 -4.881 1.00 96.75 450 VAL A N 1
ATOM 3405 C CA . VAL A 1 450 ? 10.415 -0.244 -6.206 1.00 96.75 450 VAL A CA 1
ATOM 3406 C C . VAL A 1 450 ? 10.480 -1.609 -6.870 1.00 96.75 450 VAL A C 1
ATOM 3408 O O . VAL A 1 450 ? 11.157 -2.508 -6.387 1.00 96.75 450 VAL A O 1
ATOM 3411 N N . MET A 1 451 ? 9.823 -1.724 -8.021 1.00 97.38 451 MET A N 1
ATOM 3412 C CA . MET A 1 451 ? 10.102 -2.765 -9.005 1.00 97.38 451 MET A CA 1
ATOM 3413 C C . MET A 1 451 ? 10.900 -2.147 -10.142 1.00 97.38 451 MET A C 1
ATOM 3415 O O . MET A 1 451 ? 10.798 -0.950 -10.402 1.00 97.38 451 MET A O 1
ATOM 3419 N N . VAL A 1 452 ? 11.684 -2.963 -10.836 1.00 97.62 452 VAL A N 1
ATOM 3420 C CA . VAL A 1 452 ? 12.428 -2.528 -12.019 1.00 97.62 452 VAL A CA 1
ATOM 3421 C C . VAL A 1 452 ? 12.260 -3.515 -13.153 1.00 97.62 452 VAL A C 1
ATOM 3423 O O . VAL A 1 452 ? 12.089 -4.719 -12.944 1.00 97.62 452 VAL A O 1
ATOM 3426 N N . TYR A 1 453 ? 12.368 -2.995 -14.366 1.00 97.12 453 TYR A N 1
ATOM 3427 C CA . TYR A 1 453 ? 12.531 -3.806 -15.560 1.00 97.12 453 TYR A CA 1
ATOM 3428 C C . TYR A 1 453 ? 13.568 -3.189 -16.487 1.00 97.12 453 TYR A C 1
ATOM 3430 O O . TYR A 1 453 ? 14.027 -2.065 -16.282 1.00 97.12 453 TYR A O 1
ATOM 3438 N N . TYR A 1 454 ? 13.899 -3.919 -17.543 1.00 94.69 454 TYR A N 1
ATOM 3439 C CA . TYR A 1 454 ? 14.473 -3.351 -18.756 1.00 94.69 454 TYR A CA 1
ATOM 3440 C C . TYR A 1 454 ? 13.692 -3.837 -19.993 1.00 94.69 454 TYR A C 1
ATOM 3442 O O . TYR A 1 454 ? 13.068 -4.903 -19.949 1.00 94.69 454 TYR A O 1
ATOM 3450 N N . PRO A 1 455 ? 13.669 -3.069 -21.096 1.00 92.50 455 PRO A N 1
ATOM 3451 C CA . PRO A 1 455 ? 13.021 -3.497 -22.335 1.00 92.50 455 PRO A CA 1
ATOM 3452 C C . PRO A 1 455 ? 13.686 -4.744 -22.916 1.00 92.50 455 PRO A C 1
ATOM 3454 O O . PRO A 1 455 ? 14.913 -4.802 -23.019 1.00 92.50 455 PRO A O 1
ATOM 3457 N N . ALA A 1 456 ? 12.891 -5.726 -23.338 1.00 88.81 456 ALA A N 1
ATOM 3458 C CA . ALA A 1 456 ? 13.405 -6.960 -23.912 1.00 88.81 456 ALA A CA 1
ATOM 3459 C C . ALA A 1 456 ? 14.039 -6.701 -25.302 1.00 88.81 456 ALA A C 1
ATOM 3461 O O . ALA A 1 456 ? 13.358 -6.207 -26.208 1.00 88.81 456 ALA A O 1
ATOM 3462 N N . PRO A 1 457 ? 15.325 -7.041 -25.516 1.00 80.19 457 PRO A N 1
ATOM 3463 C CA . PRO A 1 457 ? 15.996 -6.889 -26.803 1.00 80.19 457 PRO A CA 1
ATOM 3464 C C . PRO A 1 457 ? 15.216 -7.489 -27.982 1.00 80.19 457 PRO A C 1
ATOM 3466 O O . PRO A 1 457 ? 14.904 -8.677 -28.005 1.00 80.19 457 PRO A O 1
ATOM 3469 N N . GLY A 1 458 ? 14.947 -6.669 -29.002 1.00 71.25 458 GLY A N 1
ATOM 3470 C CA . GLY A 1 458 ? 14.366 -7.127 -30.269 1.00 71.25 458 GLY A CA 1
ATOM 3471 C C . GLY A 1 458 ? 12.888 -7.531 -30.211 1.00 71.25 458 GLY A C 1
ATOM 3472 O O . GLY A 1 458 ? 12.382 -8.060 -31.200 1.00 71.25 458 GLY A O 1
ATOM 3473 N N . VAL A 1 459 ? 12.192 -7.274 -29.099 1.00 73.56 459 VAL A N 1
ATOM 3474 C CA . VAL A 1 459 ? 10.752 -7.520 -28.964 1.00 73.56 459 VAL A CA 1
ATOM 3475 C C . VAL A 1 459 ? 10.013 -6.190 -29.041 1.00 73.56 459 VAL A C 1
ATOM 3477 O O . VAL A 1 459 ? 10.114 -5.356 -28.146 1.00 73.56 459 VAL A O 1
ATOM 3480 N N . THR A 1 460 ? 9.255 -5.988 -30.116 1.00 64.06 460 THR A N 1
ATOM 3481 C CA . THR A 1 460 ? 8.265 -4.905 -30.177 1.00 64.06 460 THR A CA 1
ATOM 3482 C C . THR A 1 460 ? 7.050 -5.325 -29.343 1.00 64.06 460 THR A C 1
ATOM 3484 O O . THR A 1 460 ? 6.645 -6.486 -29.467 1.00 64.06 460 THR A O 1
ATOM 3487 N N . PRO A 1 461 ? 6.460 -4.444 -28.511 1.00 60.19 461 PRO A N 1
ATOM 3488 C CA . PRO A 1 461 ? 5.243 -4.769 -27.776 1.00 60.19 461 PRO A CA 1
ATOM 3489 C C . PRO A 1 461 ? 4.165 -5.264 -28.743 1.00 60.19 461 PRO A C 1
ATOM 3491 O O . PRO A 1 461 ? 4.083 -4.787 -29.882 1.00 60.19 461 PRO A O 1
ATOM 3494 N N . ALA A 1 462 ? 3.341 -6.219 -28.312 1.00 54.97 462 ALA A N 1
ATOM 3495 C CA . ALA A 1 462 ? 2.157 -6.568 -29.084 1.00 54.97 462 ALA A CA 1
ATOM 3496 C C . ALA A 1 462 ? 1.322 -5.289 -29.247 1.00 54.97 462 ALA A C 1
ATOM 3498 O O . ALA A 1 462 ? 1.001 -4.638 -28.257 1.00 54.97 462 ALA A O 1
ATOM 3499 N N . ALA A 1 463 ? 1.037 -4.882 -30.488 1.00 39.28 463 ALA A N 1
ATOM 3500 C CA . ALA A 1 463 ? 0.241 -3.686 -30.740 1.00 39.28 463 ALA A CA 1
ATOM 3501 C C . ALA A 1 463 ? -1.084 -3.797 -29.968 1.00 39.28 463 ALA A C 1
ATOM 3503 O O . ALA A 1 463 ? -1.803 -4.779 -30.161 1.00 39.28 463 ALA A O 1
ATOM 3504 N N . ASN A 1 464 ? -1.337 -2.818 -29.090 1.00 36.28 464 ASN A N 1
ATOM 3505 C CA . ASN A 1 464 ? -2.499 -2.714 -28.205 1.00 36.28 464 ASN A CA 1
ATOM 3506 C C . ASN A 1 464 ? -3.771 -3.275 -28.871 1.00 36.28 464 ASN A C 1
ATOM 3508 O O . ASN A 1 464 ? -4.217 -2.729 -29.885 1.00 36.28 464 ASN A O 1
ATOM 3512 N N . GLN A 1 465 ? -4.325 -4.360 -28.317 1.00 31.02 465 GLN A N 1
ATOM 3513 C CA . GLN A 1 465 ? -5.692 -4.813 -28.602 1.00 31.02 465 GLN A CA 1
ATOM 3514 C C . GLN A 1 465 ? -6.649 -4.270 -27.553 1.00 31.02 465 GLN A C 1
ATOM 3516 O O . GLN A 1 465 ? -6.291 -4.342 -26.355 1.00 31.02 465 GLN A O 1
#

Secondary structure (DSSP, 8-state):
--------SS-S------------------------------TT-----TT-------S-----------SSEEE-TTSSEEEETTTTEEEESBTTGGG-HHHHHHH--SSB-TTS-B-HHHHHHHHHHHHHHHHHT-BTTB---BPPEE-S--TTSSEE-TTS-EEBTT--SSHHHHIIIIIS---TT--S-TT--EEETTEEEE-SSEEEEEEE-----SSSS---EEEEETTTTEEEEE-SSS--BB---EESS-SSSPPPTT-TT--SEEE--STTTTTTEEEETTTTEEEESBTTHHHH--TT--SEEEEEEETTEEEEEEESSBTTBB-HHHHHHHHHHHHHTTGGG-S--B--SSHHHHHHHHHHTT--TT-GGG---SEETTEES--SSEEE-EEPPTT--TTSPPPSS-B--TT--SPEEEEEETTTTEEEEEETT--BB---EEEPTT-PPPP--

pLDDT: mean 81.22, std 21.9, range [23.88, 98.56]